Protein AF-A0A376ZP61-F1 (afdb_monomer)

pLDDT: mean 78.35, std 20.62, range [24.84, 98.56]

Foldseek 3Di:
DPDPPDDPPPPPQPPDPVSVVVVCVVVVVVVVVVVVVVLVPDPDLDDDDDDPQCLVVVVLVVDPFAEEEDEDPVVVLVVCCVPVVDDSVVVVVVVVVGDDPCSSVVSHPHYQYPHDDPVVRVVVVVVVVVVSSVVSVCCVVVVVDVPPLWDKDKDFQDPLLVLLVLLLVLLVQLPPLPPDQDPVNVLSNLVSLLVNVVSLVPDDNLVVLLVLLVVLLVVLVVCPPPPPDDPVVSVVLNVLSVVLNVLSVPADRQCPVLCPDPLSVQQSVQNVPVVCNDCVNCVVVVVVSVDPSVVSVVVSCVSSVSCVSVNSSSVSSVVSLVVVWWFDWAWDWPQKDKDFLDPFRMKMKIFGVVVQWDWDWDHDDRMIMTGTDHPDPPDCPDPDRDTHTTTIGITGPDPPDPPPDDDDDDDDDDDD

Solvent-accessible surface area (backbone atoms only — not comparable to full-atom values): 24804 Å² total; per-residue (Å²): 136,84,85,88,76,86,62,89,72,67,75,66,54,75,74,42,71,66,59,41,50,52,53,47,66,62,45,50,61,55,52,50,52,50,51,52,52,54,62,71,68,56,86,58,84,70,81,90,84,89,62,98,59,34,72,83,68,56,48,59,81,78,47,97,72,37,78,38,80,43,60,52,70,70,58,49,51,54,53,49,33,71,73,69,77,50,58,70,72,58,54,52,56,57,54,69,76,46,76,50,70,67,62,54,57,74,64,36,75,41,76,45,76,62,74,69,61,78,78,67,44,56,60,55,52,52,52,50,50,52,48,53,51,47,50,39,48,45,20,67,74,68,73,49,52,85,71,58,56,50,45,81,46,79,44,55,60,41,70,68,44,44,52,49,56,50,50,52,51,38,58,55,57,59,60,72,60,62,77,70,69,50,72,67,39,45,51,54,38,51,49,36,52,43,55,48,49,58,54,58,73,74,48,70,62,67,65,57,50,47,55,47,45,54,50,51,42,56,58,56,56,71,51,60,90,44,89,95,55,68,56,69,62,51,52,52,50,43,50,51,45,50,50,35,44,52,46,44,67,73,46,73,68,83,60,45,71,58,64,70,32,66,66,54,44,59,52,51,75,24,69,82,41,89,79,42,74,37,58,87,72,32,52,70,59,47,53,57,61,69,47,62,63,69,60,52,50,54,49,50,51,52,58,57,57,70,44,44,47,58,47,56,41,49,53,54,51,51,50,46,68,69,59,77,47,70,73,40,84,41,69,26,55,69,43,36,43,72,54,70,33,56,85,33,49,54,40,42,37,40,38,46,50,89,69,46,56,45,79,50,73,50,72,59,83,45,33,38,38,37,38,55,40,62,73,61,76,85,62,72,74,61,99,61,100,58,80,45,71,47,67,29,33,41,28,49,50,75,76,75,84,74,85,80,74,81,83,78,84,75,82,89,77,92,85,135

Mean predicted aligned error: 17.48 Å

Nearest PDB structures (foldseek):
  5koa-assembly1_B  TM=9.819E-01  e=1.915E-36  Escherichia coli S88
  5dko-assembly1_A-2  TM=9.815E-01  e=7.880E-36  Escherichia coli K-12
  5gnp-assembly1_A-2  TM=9.725E-01  e=1.737E-33  Salmonella enterica subsp. enterica serovar Typhimurium str. LT2
  2oez-assembly1_A  TM=9.520E-01  e=3.011E-22  Vibrio parahaemolyticus RIMD 2210633
  2oez-assembly1_B  TM=9.433E-01  e=2.086E-22  Vibrio parahaemolyticus RIMD 2210633

Structure (mmCIF, N/CA/C/O backbone):
data_AF-A0A376ZP61-F1
#
_entry.id   AF-A0A376ZP61-F1
#
loop_
_atom_site.group_PDB
_atom_site.id
_atom_site.type_symbol
_atom_site.label_atom_id
_atom_site.label_alt_id
_atom_site.label_comp_id
_atom_site.label_asym_id
_atom_site.label_entity_id
_atom_site.label_seq_id
_atom_site.pdbx_PDB_ins_code
_atom_site.Cartn_x
_atom_site.Cartn_y
_atom_site.Cartn_z
_atom_site.occupancy
_atom_site.B_iso_or_equiv
_atom_site.auth_seq_id
_atom_site.auth_comp_id
_atom_site.auth_asym_id
_atom_site.auth_atom_id
_atom_site.pdbx_PDB_model_num
ATOM 1 N N . MET A 1 1 ? -0.024 -25.989 10.490 1.00 32.38 1 MET A N 1
ATOM 2 C CA . MET A 1 1 ? 0.719 -26.594 11.615 1.00 32.38 1 MET A CA 1
ATOM 3 C C . MET A 1 1 ? 0.172 -27.991 11.860 1.00 32.38 1 MET A C 1
ATOM 5 O O . MET A 1 1 ? -0.709 -28.168 12.690 1.00 32.38 1 MET A O 1
ATOM 9 N N . GLU A 1 2 ? 0.655 -28.968 11.098 1.00 26.45 2 GLU A N 1
ATOM 10 C CA . GLU A 1 2 ? 0.659 -30.366 11.537 1.00 26.45 2 GLU A CA 1
ATOM 11 C C . GLU A 1 2 ? 1.957 -30.586 12.325 1.00 26.45 2 GLU A C 1
ATOM 13 O O . GLU A 1 2 ? 2.965 -29.950 12.025 1.00 26.45 2 GLU A O 1
ATOM 18 N N . HIS A 1 3 ? 1.903 -31.444 13.344 1.00 26.36 3 HIS A N 1
ATOM 19 C CA . HIS A 1 3 ? 2.945 -31.711 14.348 1.00 26.36 3 HIS A CA 1
ATOM 20 C C . HIS A 1 3 ? 3.070 -30.700 15.493 1.00 26.36 3 HIS A C 1
ATOM 22 O O . HIS A 1 3 ? 4.082 -30.036 15.680 1.00 26.36 3 HIS A O 1
ATOM 28 N N . CYS A 1 4 ? 2.061 -30.700 16.362 1.00 25.33 4 CYS A N 1
ATOM 29 C CA . CYS A 1 4 ? 2.305 -30.532 17.795 1.00 25.33 4 CYS A CA 1
ATOM 30 C C . CYS A 1 4 ? 1.644 -31.704 18.535 1.00 25.33 4 CYS A C 1
ATOM 32 O O . CYS A 1 4 ? 0.684 -31.558 19.284 1.00 25.33 4 CYS A O 1
ATOM 34 N N . SER A 1 5 ? 2.102 -32.913 18.214 1.00 30.00 5 SER A N 1
ATOM 35 C CA . SER A 1 5 ? 1.766 -34.137 18.933 1.00 30.00 5 SER A CA 1
ATOM 36 C C . SER A 1 5 ? 2.734 -34.292 20.107 1.00 30.00 5 SER A C 1
ATOM 38 O O . SER A 1 5 ? 3.919 -34.528 19.899 1.00 30.00 5 SER A O 1
ATOM 40 N N . ALA A 1 6 ? 2.193 -34.108 21.315 1.00 35.66 6 ALA A N 1
ATOM 41 C CA . ALA A 1 6 ? 2.658 -34.643 22.598 1.00 35.66 6 ALA A CA 1
ATOM 42 C C . ALA A 1 6 ? 4.181 -34.608 22.861 1.00 35.66 6 ALA A C 1
ATOM 44 O O . ALA A 1 6 ? 4.877 -35.610 22.719 1.00 35.66 6 ALA A O 1
ATOM 45 N N . GLY A 1 7 ? 4.688 -33.460 23.322 1.00 26.36 7 GLY A N 1
ATOM 46 C CA . GLY A 1 7 ? 6.006 -33.349 23.960 1.00 26.36 7 GLY A CA 1
ATOM 47 C C . GLY A 1 7 ? 5.902 -33.150 25.486 1.00 26.36 7 GLY A C 1
ATOM 48 O O . GLY A 1 7 ? 4.873 -32.655 25.956 1.00 26.36 7 GLY A O 1
ATOM 49 N N . PRO A 1 8 ? 6.956 -33.457 26.275 1.00 27.78 8 PRO A N 1
ATOM 50 C CA . PRO A 1 8 ? 6.929 -33.508 27.751 1.00 27.78 8 PRO A CA 1
ATOM 51 C C . PRO A 1 8 ? 6.596 -32.191 28.478 1.00 27.78 8 PRO A C 1
ATOM 53 O O . PRO A 1 8 ? 6.446 -32.187 29.696 1.00 27.78 8 PRO A O 1
ATOM 56 N N . CYS A 1 9 ? 6.459 -31.067 27.767 1.00 30.25 9 CYS A N 1
ATOM 57 C CA . CYS A 1 9 ? 6.085 -29.774 28.351 1.00 30.25 9 CYS A CA 1
ATOM 58 C C . CYS A 1 9 ? 4.607 -29.682 28.783 1.00 30.25 9 CYS A C 1
ATOM 60 O O . CYS A 1 9 ? 4.229 -28.715 29.441 1.00 30.25 9 CYS A O 1
ATOM 62 N N . ALA A 1 10 ? 3.765 -30.661 28.433 1.00 33.00 10 ALA A N 1
ATOM 63 C CA . ALA A 1 10 ? 2.323 -30.613 28.683 1.00 33.00 10 ALA A CA 1
ATOM 64 C C . ALA A 1 10 ? 1.884 -30.990 30.116 1.00 33.00 10 ALA A C 1
ATOM 66 O O . ALA A 1 10 ? 0.708 -30.856 30.430 1.00 33.00 10 ALA A O 1
ATOM 67 N N . SER A 1 11 ? 2.769 -31.446 31.007 1.00 33.88 11 SER A N 1
ATOM 68 C CA . SER A 1 11 ? 2.351 -31.916 32.343 1.00 33.88 11 SER A CA 1
ATOM 69 C C . SER A 1 11 ? 2.367 -30.842 33.440 1.00 33.88 11 SER A C 1
ATOM 71 O O . SER A 1 11 ? 1.649 -30.985 34.424 1.00 33.88 11 SER A O 1
ATOM 73 N N . GLY A 1 12 ? 3.130 -29.751 33.280 1.00 38.47 12 GLY A N 1
ATOM 74 C CA . GLY A 1 12 ? 3.232 -28.685 34.294 1.00 38.47 12 GLY A CA 1
ATOM 75 C C . GLY A 1 12 ? 2.302 -27.488 34.066 1.00 38.47 12 GLY A C 1
ATOM 76 O O . GLY A 1 12 ? 1.696 -26.982 35.003 1.00 38.47 12 GLY A O 1
ATOM 77 N N . ILE A 1 13 ? 2.133 -27.067 32.808 1.00 40.59 13 ILE A N 1
ATOM 78 C CA . ILE A 1 13 ? 1.477 -25.790 32.453 1.00 40.59 13 ILE A CA 1
ATOM 79 C C . ILE A 1 13 ? -0.063 -25.867 32.545 1.00 40.59 13 ILE A C 1
ATOM 81 O O . ILE A 1 13 ? -0.747 -24.850 32.617 1.00 40.59 13 ILE A O 1
ATOM 85 N N . PHE A 1 14 ? -0.641 -27.071 32.586 1.00 47.62 14 PHE A N 1
ATOM 86 C CA . PHE A 1 14 ? -2.096 -27.263 32.644 1.00 47.62 14 PHE A CA 1
ATOM 87 C C . PHE A 1 14 ? -2.652 -27.463 34.063 1.00 47.62 14 PHE A C 1
ATOM 89 O O . PHE A 1 14 ? -3.869 -27.560 34.212 1.00 47.62 14 PHE A O 1
ATOM 96 N N . ALA A 1 15 ? -1.796 -27.502 35.091 1.00 50.28 15 ALA A N 1
ATOM 97 C CA . ALA A 1 15 ? -2.215 -27.683 36.483 1.00 50.28 15 ALA A CA 1
ATOM 98 C C . ALA A 1 15 ? -2.650 -26.371 37.163 1.00 50.28 15 ALA A C 1
ATOM 100 O O . ALA A 1 15 ? -3.473 -26.405 38.077 1.00 50.28 15 ALA A O 1
ATOM 101 N N . ASN A 1 16 ? -2.136 -25.221 36.708 1.00 57.62 16 ASN A N 1
ATOM 102 C CA . ASN A 1 16 ? -2.464 -23.903 37.249 1.00 57.62 16 ASN A CA 1
ATOM 103 C C . ASN A 1 16 ? -3.370 -23.113 36.274 1.00 57.62 16 ASN A C 1
ATOM 105 O O . ASN A 1 16 ? -2.915 -22.717 35.194 1.00 57.62 16 ASN A O 1
ATOM 109 N N . PRO A 1 17 ? -4.646 -22.850 36.626 1.00 61.34 17 PRO A N 1
ATOM 110 C CA . PRO A 1 17 ? -5.568 -22.081 35.789 1.00 61.34 17 PRO A CA 1
ATOM 111 C C . PRO A 1 17 ? -5.063 -20.675 35.434 1.00 61.34 17 PRO A C 1
ATOM 113 O O . PRO A 1 17 ? -5.354 -20.188 34.341 1.00 61.34 17 PRO A O 1
ATOM 116 N N . GLU A 1 18 ? -4.294 -20.026 36.315 1.00 64.81 18 GLU A N 1
ATOM 117 C CA . GLU A 1 18 ? -3.789 -18.666 36.083 1.00 64.81 18 GLU A CA 1
ATOM 118 C C . GLU A 1 18 ? -2.675 -18.628 35.028 1.00 64.81 18 GLU A C 1
ATOM 120 O O . GLU A 1 18 ? -2.718 -17.797 34.120 1.00 64.81 18 GLU A O 1
ATOM 125 N N . GLU A 1 19 ? -1.729 -19.569 35.073 1.00 58.56 19 GLU A N 1
ATOM 126 C CA . GLU A 1 19 ? -0.642 -19.680 34.086 1.00 58.56 19 GLU A CA 1
ATOM 127 C C . GLU A 1 19 ? -1.170 -20.057 32.698 1.00 58.56 19 GLU A C 1
ATOM 129 O O . GLU A 1 19 ? -0.741 -19.495 31.687 1.00 58.56 19 GLU A O 1
ATOM 134 N N . LYS A 1 20 ? -2.166 -20.950 32.643 1.00 56.50 20 LYS A N 1
ATOM 135 C CA . LYS A 1 20 ? -2.863 -21.308 31.402 1.00 56.50 20 LYS A CA 1
ATOM 136 C C . LYS A 1 20 ? -3.596 -20.106 30.801 1.00 56.50 20 LYS A C 1
ATOM 138 O O . LYS A 1 20 ? -3.524 -19.887 29.592 1.00 56.50 20 LYS A O 1
ATOM 143 N N . ASN A 1 21 ? -4.280 -19.313 31.628 1.00 63.47 21 ASN A N 1
ATOM 144 C CA . ASN A 1 21 ? -4.968 -18.101 31.179 1.00 63.47 21 ASN A CA 1
ATOM 145 C C . ASN A 1 21 ? -3.984 -17.040 30.677 1.00 63.47 21 ASN A C 1
ATOM 147 O O . ASN A 1 21 ? -4.231 -16.428 29.639 1.00 63.47 21 ASN A O 1
ATOM 151 N N . TRP A 1 22 ? -2.857 -16.860 31.366 1.00 71.00 22 TRP A N 1
ATOM 152 C CA . TRP A 1 22 ? -1.797 -15.943 30.953 1.00 71.00 22 TRP A CA 1
ATOM 153 C C . TRP A 1 22 ? -1.162 -16.354 29.615 1.00 71.00 22 TRP A C 1
ATOM 155 O O . TRP A 1 22 ? -1.063 -15.535 28.700 1.00 71.00 22 TRP A O 1
ATOM 165 N N . LEU A 1 23 ? -0.815 -17.635 29.452 1.00 59.50 23 LEU A N 1
ATOM 166 C CA . LEU A 1 23 ? -0.250 -18.157 28.206 1.00 59.50 23 LEU A CA 1
ATOM 167 C C . LEU A 1 23 ? -1.238 -18.029 27.035 1.00 59.50 23 LEU A C 1
ATOM 169 O O . LEU A 1 23 ? -0.863 -17.595 25.945 1.00 59.50 23 LEU A O 1
ATOM 173 N N . ASN A 1 24 ? -2.513 -18.351 27.263 1.00 66.12 24 ASN A N 1
ATOM 174 C CA . ASN A 1 24 ? -3.564 -18.178 26.262 1.00 66.12 24 ASN A CA 1
ATOM 175 C C . ASN A 1 24 ? -3.751 -16.697 25.888 1.00 66.12 24 ASN A C 1
ATOM 177 O O . ASN A 1 24 ? -3.899 -16.383 24.706 1.00 66.12 24 ASN A O 1
ATOM 181 N N . ALA A 1 25 ? -3.690 -15.778 26.859 1.00 68.25 25 ALA A N 1
ATOM 182 C CA . ALA A 1 25 ? -3.785 -14.339 26.610 1.00 68.25 25 ALA A CA 1
ATOM 183 C C . ALA A 1 25 ? -2.627 -13.808 25.746 1.00 68.25 25 ALA A C 1
ATOM 185 O O . ALA A 1 25 ? -2.846 -12.922 24.920 1.00 68.25 25 ALA A O 1
ATOM 186 N N . LEU A 1 26 ? -1.426 -14.378 25.884 1.00 69.94 26 LEU A N 1
ATOM 187 C CA . LEU A 1 26 ? -0.266 -14.042 25.055 1.00 69.94 26 LEU A CA 1
ATOM 188 C C . LEU A 1 26 ? -0.372 -14.627 23.635 1.00 69.94 26 LEU A C 1
ATOM 190 O O . LEU A 1 26 ? -0.095 -13.941 22.651 1.00 69.94 26 LEU A O 1
ATOM 194 N N . LEU A 1 27 ? -0.780 -15.895 23.513 1.00 65.75 27 LEU A N 1
ATOM 195 C CA . LEU A 1 27 ? -0.761 -16.621 22.240 1.00 65.75 27 LEU A CA 1
ATOM 196 C C . LEU A 1 27 ? -1.953 -16.302 21.333 1.00 65.75 27 LEU A C 1
ATOM 198 O O . LEU A 1 27 ? -1.777 -16.206 20.118 1.00 65.75 27 LEU A O 1
ATOM 202 N N . HIS A 1 28 ? -3.162 -16.119 21.873 1.00 72.69 28 HIS A N 1
ATOM 203 C CA . HIS A 1 28 ? -4.358 -15.923 21.046 1.00 72.69 28 HIS A CA 1
ATOM 204 C C . HIS A 1 28 ? -4.268 -14.720 20.091 1.00 72.69 28 HIS A C 1
ATOM 206 O O . HIS A 1 28 ? -4.618 -14.897 18.922 1.00 72.69 28 HIS A O 1
ATOM 212 N N . PRO A 1 29 ? -3.785 -13.530 20.500 1.00 72.38 29 PRO A N 1
ATOM 213 C CA . PRO A 1 29 ? -3.630 -12.402 19.582 1.00 72.38 29 PRO A CA 1
ATOM 214 C C . PRO A 1 29 ? -2.623 -12.680 18.459 1.00 72.38 29 PRO A C 1
ATOM 216 O O . PRO A 1 29 ? -2.883 -12.330 17.310 1.00 72.38 29 PRO A O 1
ATOM 219 N N . LEU A 1 30 ? -1.503 -13.341 18.772 1.00 69.38 30 LEU A N 1
ATOM 220 C CA . LEU A 1 30 ? -0.467 -13.685 17.791 1.00 69.38 30 LEU A CA 1
ATOM 221 C C . LEU A 1 30 ? -0.979 -14.717 16.781 1.00 69.38 30 LEU A C 1
ATOM 223 O O . LEU A 1 30 ? -0.832 -14.528 15.576 1.00 69.38 30 LEU A O 1
ATOM 227 N N . ILE A 1 31 ? -1.662 -15.760 17.262 1.00 74.00 31 ILE A N 1
ATOM 228 C CA . ILE A 1 31 ? -2.280 -16.786 16.414 1.00 74.00 31 ILE A CA 1
ATOM 229 C C . ILE A 1 31 ? -3.357 -16.164 15.522 1.00 74.00 31 ILE A C 1
ATOM 231 O O . ILE A 1 31 ? -3.440 -16.500 14.344 1.00 74.00 31 ILE A O 1
ATOM 235 N N . GLN A 1 32 ? -4.173 -15.245 16.047 1.00 77.62 32 GLN A N 1
ATOM 236 C CA . GLN A 1 32 ? -5.191 -14.551 15.254 1.00 77.62 32 GLN A CA 1
ATOM 237 C C . GLN A 1 32 ? -4.574 -13.669 14.167 1.00 77.62 32 GLN A C 1
ATOM 239 O O . GLN A 1 32 ? -5.055 -13.688 13.035 1.00 77.62 32 GLN A O 1
ATOM 244 N N . GLN A 1 33 ? -3.517 -12.922 14.495 1.00 76.00 33 GLN A N 1
ATOM 245 C CA . GLN A 1 33 ? -2.816 -12.071 13.536 1.00 76.00 33 GLN A CA 1
ATOM 246 C C . GLN A 1 33 ? -2.205 -12.906 12.403 1.00 76.00 33 GLN A C 1
ATOM 248 O O . GLN A 1 33 ? -2.418 -12.593 11.233 1.00 76.00 33 GLN A O 1
ATOM 253 N N . GLU A 1 34 ? -1.525 -14.000 12.743 1.00 81.69 34 GLU A N 1
ATOM 254 C CA . GLU A 1 34 ? -0.916 -14.903 11.764 1.00 81.69 34 GLU A CA 1
ATOM 255 C C . GLU A 1 34 ? -1.968 -15.626 10.913 1.00 81.69 34 GLU A C 1
ATOM 257 O O . GLU A 1 34 ? -1.851 -15.694 9.693 1.00 81.69 34 GLU A O 1
ATOM 262 N N . THR A 1 35 ? -3.059 -16.089 11.531 1.00 81.12 35 THR A N 1
ATOM 263 C CA . THR A 1 35 ? -4.190 -16.701 10.814 1.00 81.12 35 THR A CA 1
ATOM 264 C C . THR A 1 35 ? -4.773 -15.727 9.791 1.00 81.12 35 THR A C 1
ATOM 266 O O . THR A 1 35 ? -5.010 -16.096 8.643 1.00 81.12 35 THR A O 1
ATOM 269 N N . GLN A 1 36 ? -4.993 -14.470 10.185 1.00 81.31 36 GLN A N 1
ATOM 270 C CA . GLN A 1 36 ? -5.559 -13.460 9.296 1.00 81.31 36 GLN A CA 1
ATOM 271 C C . GLN A 1 36 ? -4.612 -13.121 8.140 1.00 81.31 36 GLN A C 1
ATOM 273 O O . GLN A 1 36 ? -5.073 -12.946 7.012 1.00 81.31 36 GLN A O 1
ATOM 278 N N . HIS A 1 37 ? -3.312 -13.050 8.421 1.00 83.31 37 HIS A N 1
ATOM 279 C CA . HIS A 1 37 ? -2.273 -12.841 7.421 1.00 83.31 37 HIS A CA 1
ATOM 280 C C . HIS A 1 37 ? -2.243 -13.987 6.396 1.00 83.31 37 HIS A C 1
ATOM 282 O O . HIS A 1 37 ? -2.325 -13.732 5.196 1.00 83.31 37 HIS A O 1
ATOM 288 N N . GLN A 1 38 ? -2.251 -15.247 6.847 1.00 82.75 38 GLN A N 1
ATOM 289 C CA . GLN A 1 38 ? -2.276 -16.416 5.956 1.00 82.75 38 GLN A CA 1
ATOM 290 C C . GLN A 1 38 ? -3.555 -16.493 5.112 1.00 82.75 38 GLN A C 1
ATOM 292 O O . GLN A 1 38 ? -3.484 -16.800 3.925 1.00 82.75 38 GLN A O 1
ATOM 297 N N . ILE A 1 39 ? -4.719 -16.164 5.686 1.00 82.38 39 ILE A N 1
ATOM 298 C CA . ILE A 1 39 ? -5.983 -16.103 4.932 1.00 82.38 39 ILE A CA 1
ATOM 299 C C . ILE A 1 39 ? -5.913 -15.034 3.832 1.00 82.38 39 ILE A C 1
ATOM 301 O O . ILE A 1 39 ? -6.393 -15.271 2.728 1.00 82.38 39 ILE A O 1
ATOM 305 N N . GLN A 1 40 ? -5.317 -13.869 4.107 1.00 80.50 40 GLN A N 1
ATOM 306 C CA . GLN A 1 40 ? -5.197 -12.782 3.126 1.00 80.50 40 GLN A CA 1
ATOM 307 C C . GLN A 1 40 ? -4.222 -13.097 1.987 1.00 80.50 40 GLN A C 1
ATOM 309 O O . GLN A 1 40 ? -4.396 -12.584 0.886 1.00 80.50 40 GLN A O 1
ATOM 314 N N . GLN A 1 41 ? -3.206 -13.921 2.242 1.00 83.88 41 GLN A N 1
ATOM 315 C CA . GLN A 1 41 ? -2.212 -14.313 1.240 1.00 83.88 41 GLN A CA 1
ATOM 316 C C . GLN A 1 41 ? -2.641 -15.502 0.373 1.00 83.88 41 GLN A C 1
ATOM 318 O O . GLN A 1 41 ? -1.972 -15.814 -0.613 1.00 83.88 41 GLN A O 1
ATOM 323 N N . ALA A 1 42 ? -3.729 -16.188 0.723 1.00 83.56 42 ALA A N 1
ATOM 324 C CA . ALA A 1 42 ? -4.169 -17.364 -0.007 1.00 83.56 42 ALA A CA 1
ATOM 325 C C . ALA A 1 42 ? -4.682 -17.000 -1.411 1.00 83.56 42 ALA A C 1
ATOM 327 O O . ALA A 1 42 ? -5.600 -16.200 -1.573 1.00 83.56 42 ALA A O 1
ATOM 328 N N . THR A 1 43 ? -4.114 -17.643 -2.431 1.00 81.94 43 THR A N 1
ATOM 329 C CA . THR A 1 43 ? -4.528 -17.518 -3.840 1.00 81.94 43 THR A CA 1
ATOM 330 C C . THR A 1 43 ? -5.457 -18.649 -4.290 1.00 81.94 43 THR A C 1
ATOM 332 O O . THR A 1 43 ? -5.910 -18.672 -5.435 1.00 81.94 43 THR A O 1
ATOM 335 N N . SER A 1 44 ? -5.741 -19.609 -3.405 1.00 85.19 44 SER A N 1
ATOM 336 C CA . SER A 1 44 ? -6.635 -20.731 -3.673 1.00 85.19 44 SER A CA 1
ATOM 337 C C . SER A 1 44 ? -8.108 -20.293 -3.695 1.00 85.19 44 SER A C 1
ATOM 339 O O . SER A 1 44 ? -8.476 -19.326 -3.030 1.00 85.19 44 SER A O 1
ATOM 341 N N . PRO A 1 45 ? -8.996 -21.030 -4.393 1.00 81.69 45 PRO A N 1
ATOM 342 C CA . PRO A 1 45 ? -10.422 -20.690 -4.459 1.00 81.69 45 PRO A CA 1
ATOM 343 C C . PRO A 1 45 ? -11.123 -20.660 -3.096 1.00 81.69 45 PRO A C 1
ATOM 345 O O . PRO A 1 45 ? -12.122 -19.967 -2.932 1.00 81.69 45 PRO A O 1
ATOM 348 N N . TYR A 1 46 ? -10.623 -21.425 -2.124 1.00 87.06 46 TYR A N 1
ATOM 349 C CA . TYR A 1 46 ? -11.057 -21.390 -0.731 1.00 87.06 46 TYR A CA 1
ATOM 350 C C . TYR A 1 46 ? -9.887 -21.737 0.199 1.00 87.06 46 TYR A C 1
ATOM 352 O O . TYR A 1 46 ? -8.886 -22.315 -0.235 1.00 87.06 46 TYR A O 1
ATOM 360 N N . VAL A 1 47 ? -10.026 -21.401 1.483 1.00 88.81 47 VAL A N 1
ATOM 361 C CA . VAL A 1 47 ? -9.051 -21.703 2.541 1.00 88.81 47 VAL A CA 1
ATOM 362 C C . VAL A 1 47 ? -9.679 -22.662 3.543 1.00 88.81 47 VAL A C 1
ATOM 364 O O . VAL A 1 47 ? -10.794 -22.433 4.007 1.00 88.81 47 VAL A O 1
ATOM 367 N N . LEU A 1 48 ? -8.958 -23.729 3.895 1.00 89.62 48 LEU A N 1
ATOM 368 C CA . LEU A 1 48 ? -9.365 -24.634 4.966 1.00 89.62 48 LEU A CA 1
ATOM 369 C C . LEU A 1 48 ? -8.779 -24.147 6.295 1.00 89.62 48 LEU A C 1
ATOM 371 O O . LEU A 1 48 ? -7.580 -24.268 6.539 1.00 89.62 48 LEU A O 1
ATOM 375 N N . TRP A 1 49 ? -9.630 -23.599 7.160 1.00 88.25 49 TRP A N 1
ATOM 376 C CA . TRP A 1 49 ? -9.223 -23.107 8.474 1.00 88.25 49 TRP A CA 1
ATOM 377 C C . TRP A 1 49 ? -9.508 -24.148 9.564 1.00 88.25 49 TRP A C 1
ATOM 379 O O . TRP A 1 49 ? -10.645 -24.320 9.997 1.00 88.25 49 TRP A O 1
ATOM 389 N N . VAL A 1 50 ? -8.465 -24.859 10.001 1.00 87.12 50 VAL A N 1
ATOM 390 C CA . VAL A 1 50 ? -8.570 -25.938 10.998 1.00 87.12 50 VAL A CA 1
ATOM 391 C C . VAL A 1 50 ? -8.350 -25.379 12.406 1.00 87.12 50 VAL A C 1
ATOM 393 O O . VAL A 1 50 ? -7.255 -24.918 12.7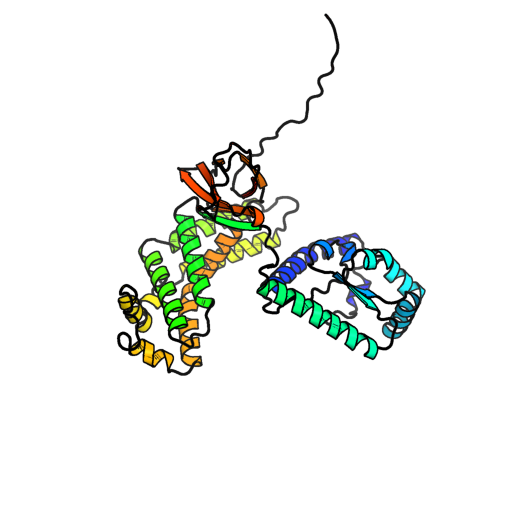28 1.00 87.12 50 VAL A O 1
ATOM 396 N N . VAL A 1 51 ? -9.384 -25.425 13.254 1.00 80.31 51 VAL A N 1
ATOM 397 C CA . VAL A 1 51 ? -9.370 -24.833 14.604 1.00 80.31 51 VAL A CA 1
ATOM 398 C C . VAL A 1 51 ? -9.801 -25.862 15.659 1.00 80.31 51 VAL A C 1
ATOM 400 O O . VAL A 1 51 ? -10.955 -26.286 15.636 1.00 80.31 51 VAL A O 1
ATOM 403 N N . PRO A 1 52 ? -8.932 -26.228 16.624 1.00 70.88 52 PRO A N 1
ATOM 404 C CA . PRO A 1 52 ? -9.251 -27.232 17.647 1.00 70.88 52 PRO A CA 1
ATOM 405 C C . PRO A 1 52 ? -10.387 -26.864 18.618 1.00 70.88 52 PRO A C 1
ATOM 407 O O . PRO A 1 52 ? -11.059 -27.754 19.118 1.00 70.88 52 PRO A O 1
ATOM 410 N N . LEU A 1 53 ? -10.600 -25.570 18.889 1.00 76.75 53 LEU A N 1
ATOM 411 C CA . LEU A 1 53 ? -11.601 -25.051 19.839 1.00 76.75 53 LEU A CA 1
ATOM 412 C C . LEU A 1 53 ? -12.552 -24.062 19.150 1.00 76.75 53 LEU A C 1
ATOM 414 O O . LEU A 1 53 ? -12.680 -22.897 19.547 1.00 76.75 53 LEU A O 1
ATOM 418 N N . LEU A 1 54 ? -13.117 -24.485 18.017 1.00 82.38 54 LEU A N 1
ATOM 419 C CA . LEU A 1 54 ? -13.933 -23.630 17.154 1.00 82.38 54 LEU A CA 1
ATOM 420 C C . LEU A 1 54 ? -15.227 -23.170 17.850 1.00 82.38 54 LEU A C 1
ATOM 422 O O . LEU A 1 54 ? -15.618 -22.007 17.713 1.00 82.38 54 LEU A O 1
ATOM 426 N N . VAL A 1 55 ? -15.891 -24.071 18.581 1.00 82.06 55 VAL A N 1
ATOM 427 C CA . VAL A 1 55 ? -17.211 -23.830 19.191 1.00 82.06 55 VAL A CA 1
ATOM 428 C C . VAL A 1 55 ? -17.070 -23.059 20.495 1.00 82.06 55 VAL A C 1
ATOM 430 O O . VAL A 1 55 ? -17.742 -22.051 20.700 1.00 82.06 55 VAL A O 1
ATOM 433 N N . GLU A 1 56 ? -16.131 -23.487 21.330 1.00 80.88 56 GLU A N 1
ATOM 434 C CA . GLU A 1 56 ? -15.823 -22.946 22.651 1.00 80.88 56 GLU A CA 1
ATOM 435 C C . GLU A 1 56 ? -15.441 -21.466 22.563 1.00 80.88 56 GLU A C 1
ATOM 437 O O . GLU A 1 56 ? -15.908 -20.645 23.347 1.00 80.88 56 GLU A O 1
ATOM 442 N N . ASN A 1 57 ? -14.666 -21.102 21.537 1.00 77.06 57 ASN A N 1
ATOM 443 C CA . ASN A 1 57 ? -14.260 -19.719 21.290 1.00 77.06 57 ASN A CA 1
ATOM 444 C C . ASN A 1 57 ? -15.219 -18.953 20.365 1.00 77.06 57 ASN A C 1
ATOM 446 O O . ASN A 1 57 ? -14.919 -17.831 19.953 1.00 77.06 57 ASN A O 1
ATOM 450 N N . SER A 1 58 ? -16.362 -19.546 19.997 1.00 81.25 58 SER A N 1
ATOM 451 C CA . SER A 1 58 ? -17.342 -18.964 19.068 1.00 81.25 58 SER A CA 1
ATOM 452 C C . SER A 1 58 ? -16.752 -18.501 17.725 1.00 81.25 58 SER A C 1
ATOM 454 O O . SER A 1 58 ? -17.248 -17.560 17.098 1.00 81.25 58 SER A O 1
ATOM 456 N N . LEU A 1 59 ? -15.682 -19.157 17.271 1.00 81.94 59 LEU A N 1
ATOM 457 C CA . LEU A 1 59 ? -14.937 -18.787 16.066 1.00 81.94 59 LEU A CA 1
ATOM 458 C C . LEU A 1 59 ? -15.656 -19.196 14.780 1.00 81.94 59 LEU A C 1
ATOM 460 O O . LEU A 1 59 ? -15.399 -18.598 13.737 1.00 81.94 59 LEU A O 1
ATOM 464 N N . TYR A 1 60 ? -16.613 -20.124 14.863 1.00 81.88 60 TYR A N 1
ATOM 465 C CA . TYR A 1 60 ? -17.481 -20.510 13.746 1.00 81.88 60 TYR A CA 1
ATOM 466 C C . TYR A 1 60 ? -18.176 -19.308 13.083 1.00 81.88 60 TYR A C 1
ATOM 468 O O . TYR A 1 60 ? -18.362 -19.296 11.874 1.00 81.88 60 TYR A O 1
ATOM 476 N N . LYS A 1 61 ? -18.463 -18.235 13.838 1.00 83.31 61 LYS A N 1
ATOM 477 C CA . LYS A 1 61 ? -19.068 -16.992 13.317 1.00 83.31 61 LYS A CA 1
ATOM 478 C C . LYS A 1 61 ? -18.178 -16.225 12.335 1.00 83.31 61 LYS A C 1
ATOM 480 O O . LYS A 1 61 ? -18.660 -15.317 11.665 1.00 83.31 61 LYS A O 1
ATOM 485 N N . LYS A 1 62 ? -16.876 -16.521 12.307 1.00 81.38 62 LYS A N 1
ATOM 486 C CA . LYS A 1 62 ? -15.900 -15.898 11.403 1.00 81.38 62 LYS A CA 1
ATOM 487 C C . LYS A 1 62 ? -15.660 -16.724 10.136 1.00 81.38 62 LYS A C 1
ATOM 489 O O . LYS A 1 62 ? -14.996 -16.231 9.231 1.00 81.38 62 LYS A O 1
ATOM 494 N N . ALA A 1 63 ? -16.164 -17.957 10.075 1.00 84.06 63 ALA A N 1
ATOM 495 C CA . ALA A 1 63 ? -16.043 -18.820 8.910 1.00 84.06 63 ALA A CA 1
ATOM 496 C C . ALA A 1 63 ? -17.233 -18.617 7.961 1.00 84.06 63 ALA A C 1
ATOM 498 O O . ALA A 1 63 ? -18.338 -18.294 8.392 1.00 84.06 63 ALA A O 1
ATOM 499 N N . ASN A 1 64 ? -17.016 -18.815 6.658 1.00 86.31 64 ASN A N 1
ATOM 500 C CA . ASN A 1 64 ? -18.105 -18.792 5.678 1.00 86.31 64 ASN A CA 1
ATOM 501 C C . ASN A 1 64 ? -18.975 -20.051 5.749 1.00 86.31 64 ASN A C 1
ATOM 503 O O . ASN A 1 64 ? -20.166 -19.974 5.460 1.00 86.31 64 ASN A O 1
ATOM 507 N N . ARG A 1 65 ? -18.358 -21.189 6.086 1.00 88.25 65 ARG A N 1
ATOM 508 C CA . ARG A 1 65 ? -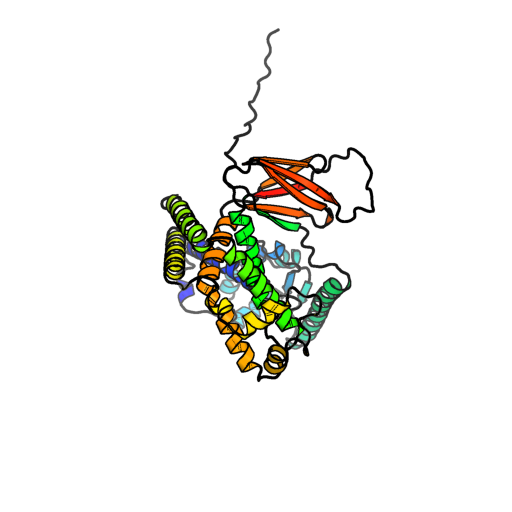19.004 -22.481 6.321 1.00 88.25 65 ARG A CA 1
ATOM 509 C C . ARG A 1 65 ? -18.234 -23.269 7.376 1.00 88.25 65 ARG A C 1
ATOM 511 O O . ARG A 1 65 ? -17.016 -23.116 7.489 1.00 88.25 65 ARG A O 1
ATOM 518 N N . VAL A 1 66 ? -18.930 -24.133 8.100 1.00 90.44 66 VAL A N 1
ATOM 519 C CA . VAL A 1 66 ? -18.378 -25.009 9.133 1.00 90.44 66 VAL A CA 1
ATOM 520 C C . VAL A 1 66 ? -18.551 -26.463 8.710 1.00 90.44 66 VAL A C 1
ATOM 522 O O . VAL A 1 66 ? -19.669 -26.966 8.618 1.00 90.44 66 VAL A O 1
ATOM 525 N N . LEU A 1 67 ? -17.427 -27.145 8.490 1.00 91.00 67 LEU A N 1
ATOM 526 C CA . LEU A 1 67 ? -17.382 -28.582 8.244 1.00 91.00 67 LEU A CA 1
ATOM 527 C C . LEU A 1 67 ? -17.034 -29.313 9.543 1.00 91.00 67 LEU A C 1
ATOM 529 O O . LEU A 1 67 ? -15.967 -29.081 10.115 1.00 91.00 67 LEU A O 1
ATOM 533 N N . VAL A 1 68 ? -17.904 -30.217 9.988 1.00 88.81 68 VAL A N 1
ATOM 534 C CA . VAL A 1 68 ? -17.652 -31.075 11.153 1.00 88.81 68 VAL A CA 1
ATOM 535 C C . VAL A 1 68 ? -17.375 -32.500 10.697 1.00 88.81 68 VAL A C 1
ATOM 537 O O . VAL A 1 68 ? -18.170 -33.105 9.986 1.00 88.81 68 VAL A O 1
ATOM 540 N N . VAL A 1 69 ? -16.250 -33.061 11.135 1.00 88.31 69 VAL A N 1
ATOM 541 C CA . VAL A 1 69 ? -15.989 -34.500 11.018 1.00 88.31 69 VAL A CA 1
ATOM 542 C C . VAL A 1 69 ? -16.519 -35.160 12.286 1.00 88.31 69 VAL A C 1
ATOM 544 O O . VAL A 1 69 ? -15.953 -34.977 13.366 1.00 88.31 69 VAL A O 1
ATOM 547 N N . ASP A 1 70 ? -17.631 -35.876 12.162 1.00 87.44 70 ASP A N 1
ATOM 548 C CA . ASP A 1 70 ? -18.338 -36.492 13.281 1.00 87.44 70 ASP A CA 1
ATOM 549 C C . ASP A 1 70 ? -17.997 -37.977 13.418 1.00 87.44 70 ASP A C 1
ATOM 551 O O . ASP A 1 70 ? -17.743 -38.687 12.446 1.00 87.44 70 ASP A O 1
ATOM 555 N N . VAL A 1 71 ? -17.988 -38.450 14.658 1.00 86.31 71 VAL A N 1
ATOM 556 C CA . VAL A 1 71 ? -17.790 -39.854 15.007 1.00 86.31 71 VAL A CA 1
ATOM 557 C C . VAL A 1 71 ? -18.600 -40.152 16.266 1.00 86.31 71 VAL A C 1
ATOM 559 O O . VAL A 1 71 ? -18.753 -39.302 17.146 1.00 86.31 71 VAL A O 1
ATOM 562 N N . SER A 1 72 ? -19.138 -41.363 16.364 1.00 85.44 72 SER A N 1
ATOM 563 C CA . SER A 1 72 ? -19.868 -41.811 17.547 1.00 85.44 72 SER A CA 1
ATOM 564 C C . SER A 1 72 ? -18.964 -41.776 18.788 1.00 85.44 72 SER A C 1
ATOM 566 O O . SER A 1 72 ? -17.785 -42.135 18.690 1.00 85.44 72 SER A O 1
ATOM 568 N N . PRO A 1 73 ? -19.494 -41.400 19.969 1.00 81.75 73 PRO A N 1
ATOM 569 C CA . PRO A 1 73 ? -18.711 -41.343 21.206 1.00 81.75 73 PRO A CA 1
ATOM 570 C C . PRO A 1 73 ? -17.981 -42.655 21.522 1.00 81.75 73 PRO A C 1
ATOM 572 O O . PRO A 1 73 ? -16.822 -42.641 21.924 1.00 81.75 73 PRO A O 1
ATOM 575 N N . GLU A 1 74 ? -18.624 -43.797 21.264 1.00 84.06 74 GLU A N 1
ATOM 576 C CA . GLU A 1 74 ? -18.034 -45.124 21.470 1.00 84.06 74 GLU A CA 1
ATOM 577 C C . GLU A 1 74 ? -16.821 -45.366 20.562 1.00 84.06 74 GLU A C 1
ATOM 579 O O . GLU A 1 74 ? -15.778 -45.848 21.012 1.00 84.06 74 GLU A O 1
ATOM 584 N N . THR A 1 75 ? -16.921 -44.979 19.288 1.00 84.31 75 THR A N 1
ATOM 585 C CA . THR A 1 75 ? -15.823 -45.119 18.324 1.00 84.31 75 THR A CA 1
ATOM 586 C C . THR A 1 75 ? -14.702 -44.120 18.612 1.00 84.31 75 THR A C 1
ATOM 588 O O . THR A 1 75 ? -13.526 -44.476 18.508 1.00 84.31 75 THR A O 1
ATOM 591 N N . GLN A 1 76 ? -15.039 -42.894 19.026 1.00 81.69 76 GLN A N 1
ATOM 592 C CA . GLN A 1 76 ? -14.072 -41.872 19.430 1.00 81.69 76 GLN A CA 1
ATOM 593 C C . GLN A 1 76 ? -13.244 -42.334 20.631 1.00 81.69 76 GLN A C 1
ATOM 595 O O . GLN A 1 76 ? -12.016 -42.227 20.612 1.00 81.69 76 GLN A O 1
ATOM 600 N N . LEU A 1 77 ? -13.908 -42.902 21.638 1.00 83.50 77 LEU A N 1
ATOM 601 C CA . LEU A 1 77 ? -13.276 -43.414 22.848 1.00 83.50 77 LEU A CA 1
ATOM 602 C C . LEU A 1 77 ? -12.355 -44.592 22.515 1.00 83.50 77 LEU A C 1
ATOM 604 O O . LEU A 1 77 ? -11.174 -44.567 22.857 1.00 83.50 77 LEU A O 1
ATOM 608 N N . LYS A 1 78 ? -12.847 -45.561 21.733 1.00 83.75 78 LYS A N 1
ATOM 609 C CA . LYS A 1 78 ? -12.062 -46.723 21.295 1.00 83.75 78 LYS A CA 1
ATOM 610 C C . LYS A 1 78 ? -10.813 -46.332 20.494 1.00 83.75 78 LYS A C 1
ATOM 612 O O . LYS A 1 78 ? -9.736 -46.855 20.766 1.00 83.75 78 LYS A O 1
ATOM 617 N N . ARG A 1 79 ? -10.935 -45.417 19.524 1.00 83.62 79 ARG A N 1
ATOM 618 C CA . ARG A 1 79 ? -9.806 -44.976 18.680 1.00 83.62 79 ARG A CA 1
ATOM 619 C C . ARG A 1 79 ? -8.787 -44.143 19.464 1.00 83.62 79 ARG A C 1
ATOM 621 O O . ARG A 1 79 ? -7.591 -44.316 19.258 1.00 83.62 79 ARG A O 1
ATOM 628 N N . THR A 1 80 ? -9.240 -43.280 20.376 1.00 80.81 80 THR A N 1
ATOM 629 C CA . THR A 1 80 ? -8.344 -42.465 21.221 1.00 80.81 80 THR A CA 1
ATOM 630 C C . THR A 1 80 ? -7.537 -43.341 22.175 1.00 80.81 80 THR A C 1
ATOM 632 O O . THR A 1 80 ? -6.321 -43.195 22.243 1.00 80.81 80 THR A O 1
ATOM 635 N N . MET A 1 81 ? -8.184 -44.313 22.831 1.00 81.88 81 MET A N 1
ATOM 636 C CA . MET A 1 81 ? -7.495 -45.277 23.699 1.00 81.88 81 MET A CA 1
ATOM 637 C C . MET A 1 81 ? -6.436 -46.085 22.939 1.00 81.88 81 MET A C 1
ATOM 639 O O . MET A 1 81 ? -5.341 -46.284 23.445 1.00 81.88 81 MET A O 1
ATOM 643 N N . GLN A 1 82 ? -6.743 -46.521 21.711 1.00 81.81 82 GLN A N 1
ATOM 644 C CA . GLN A 1 82 ? -5.803 -47.283 20.881 1.00 81.81 82 GLN A CA 1
ATOM 645 C C . GLN A 1 82 ? -4.605 -46.460 20.395 1.00 81.81 82 GLN A C 1
ATOM 647 O O . GLN A 1 82 ? -3.533 -47.024 20.197 1.00 81.81 82 GLN A O 1
ATOM 652 N N . ARG A 1 83 ? -4.788 -45.158 20.148 1.00 79.44 83 ARG A N 1
ATOM 653 C CA . ARG A 1 83 ? -3.729 -44.291 19.617 1.00 79.44 83 ARG A CA 1
ATOM 654 C C . ARG A 1 83 ? -2.783 -43.797 20.706 1.00 79.44 83 ARG A C 1
ATOM 656 O O . ARG A 1 83 ? -1.578 -43.776 20.483 1.00 79.44 83 ARG A O 1
ATOM 663 N N . ASP A 1 84 ? -3.342 -43.378 21.837 1.00 73.75 84 ASP A N 1
ATOM 664 C CA . ASP A 1 84 ? -2.613 -42.611 22.850 1.00 73.75 84 ASP A CA 1
ATOM 665 C C . ASP A 1 84 ? -2.239 -43.456 24.089 1.00 73.75 84 ASP A C 1
ATOM 667 O O . ASP A 1 84 ? -1.596 -42.936 24.994 1.00 73.75 84 ASP A O 1
ATOM 671 N N . ASP A 1 85 ? -2.614 -44.744 24.123 1.00 75.25 85 ASP A N 1
ATOM 672 C CA . ASP A 1 85 ? -2.365 -45.703 25.222 1.00 75.25 85 ASP A CA 1
ATOM 673 C C . ASP A 1 85 ? -2.810 -45.184 26.607 1.00 75.25 85 ASP A C 1
ATOM 675 O O . ASP A 1 85 ? -2.088 -45.220 27.602 1.00 75.25 85 ASP A O 1
ATOM 679 N N . VAL A 1 86 ? -4.031 -44.643 26.660 1.00 77.56 86 VAL A N 1
ATOM 680 C CA . VAL A 1 86 ? -4.620 -43.992 27.845 1.00 77.56 86 VAL A CA 1
ATOM 681 C C . VAL A 1 86 ? -5.861 -44.724 28.354 1.00 77.56 86 VAL A C 1
ATOM 683 O O . VAL A 1 86 ? -6.596 -45.357 27.589 1.00 77.56 86 VAL A O 1
ATOM 686 N N . THR A 1 87 ? -6.129 -44.616 29.661 1.00 80.38 87 THR A N 1
ATOM 687 C CA . THR A 1 87 ? -7.307 -45.237 30.283 1.00 80.38 87 THR A CA 1
ATOM 688 C C . THR A 1 87 ? -8.604 -44.562 29.841 1.00 80.38 87 THR A C 1
ATOM 690 O O . THR A 1 87 ? -8.641 -43.385 29.471 1.00 80.38 87 THR A O 1
ATOM 693 N N . ARG A 1 88 ? -9.705 -45.316 29.919 1.00 78.94 88 ARG A N 1
ATOM 694 C CA . ARG A 1 88 ? -11.044 -44.830 29.577 1.00 78.94 88 ARG A CA 1
ATOM 695 C C . ARG A 1 88 ? -11.437 -43.589 30.381 1.00 78.94 88 ARG A C 1
ATOM 697 O O . ARG A 1 88 ? -11.933 -42.637 29.785 1.00 78.94 88 ARG A O 1
ATOM 704 N N . GLU A 1 89 ? -11.179 -43.575 31.693 1.00 78.25 89 GLU A N 1
ATOM 705 C CA . GLU A 1 89 ? -11.547 -42.427 32.533 1.00 78.25 89 GLU A CA 1
ATOM 706 C C . GLU A 1 89 ? -10.806 -41.151 32.107 1.00 78.25 89 GLU A C 1
ATOM 708 O O . GLU A 1 89 ? -11.372 -40.060 32.142 1.00 78.25 89 GLU A O 1
ATOM 713 N N . HIS A 1 90 ? -9.555 -41.276 31.657 1.00 73.31 90 HIS A N 1
ATOM 714 C CA . HIS A 1 90 ? -8.765 -40.133 31.208 1.00 73.31 90 HIS A CA 1
ATOM 715 C C . HIS A 1 90 ? -9.289 -39.549 29.886 1.00 73.31 90 HIS A C 1
ATOM 717 O O . HIS A 1 90 ? -9.399 -38.331 29.741 1.00 73.31 90 HIS A O 1
ATOM 723 N N . VAL A 1 91 ? -9.687 -40.404 28.937 1.00 75.25 91 VAL A N 1
ATOM 724 C CA . VAL A 1 91 ? -10.311 -39.963 27.677 1.00 75.25 91 VAL A CA 1
ATOM 725 C C . VAL A 1 91 ? -11.648 -39.266 27.940 1.00 75.25 91 VAL A C 1
ATOM 727 O O . VAL A 1 91 ? -11.923 -38.226 27.343 1.00 75.25 91 VAL A O 1
ATOM 730 N N . GLU A 1 92 ? -12.459 -39.785 28.864 1.00 78.94 92 GLU A N 1
ATOM 731 C CA . GLU A 1 92 ? -13.734 -39.170 29.254 1.00 78.94 92 GLU A CA 1
ATOM 732 C C . GLU A 1 92 ? -13.533 -37.781 29.889 1.00 78.94 92 GLU A C 1
ATOM 734 O O . GLU A 1 92 ? -14.272 -36.851 29.563 1.00 78.94 92 GLU A O 1
ATOM 739 N N . GLN A 1 93 ? -12.489 -37.591 30.705 1.00 75.06 93 GLN A N 1
ATOM 740 C CA . GLN A 1 93 ? -12.126 -36.277 31.260 1.00 75.06 93 GLN A CA 1
ATOM 741 C C . GLN A 1 93 ? -11.712 -35.266 30.181 1.00 75.06 93 GLN A C 1
ATOM 743 O O . GLN A 1 93 ? -12.099 -34.099 30.249 1.00 75.06 93 GLN A O 1
ATOM 748 N N . ILE A 1 94 ? -10.954 -35.700 29.169 1.00 72.38 94 ILE A N 1
ATOM 749 C CA . ILE A 1 94 ? -10.547 -34.841 28.046 1.00 72.38 94 ILE A CA 1
ATOM 750 C C . ILE A 1 94 ? -11.767 -34.433 27.213 1.00 72.38 94 ILE A C 1
ATOM 752 O O . ILE A 1 94 ? -11.897 -33.266 26.841 1.00 72.38 94 ILE A O 1
ATOM 756 N N . LEU A 1 95 ? -12.675 -35.374 26.941 1.00 73.69 95 LEU A N 1
ATOM 757 C CA . LEU A 1 95 ? -13.900 -35.109 26.184 1.00 73.69 95 LEU A CA 1
ATOM 758 C C . LEU A 1 95 ? -14.862 -34.188 26.945 1.00 73.69 95 LEU A C 1
ATOM 760 O O . LEU A 1 95 ? -15.493 -33.338 26.324 1.00 73.69 95 LEU A O 1
ATOM 764 N N . ALA A 1 96 ? -14.933 -34.300 28.274 1.00 74.44 96 ALA A N 1
ATOM 765 C CA . ALA A 1 96 ? -15.754 -33.424 29.112 1.00 74.44 96 ALA A CA 1
ATOM 766 C C . ALA A 1 96 ? -15.297 -31.952 29.092 1.00 74.44 96 ALA A C 1
ATOM 768 O O . ALA A 1 96 ? -16.094 -31.058 29.366 1.00 74.44 96 ALA A O 1
ATOM 769 N N . ALA A 1 97 ? -14.029 -31.689 28.758 1.00 70.31 97 ALA A N 1
ATOM 770 C CA . ALA A 1 97 ? -13.492 -30.336 28.616 1.00 70.31 97 ALA A CA 1
ATOM 771 C C . ALA A 1 97 ? -13.770 -29.699 27.237 1.00 70.31 97 ALA A C 1
ATOM 773 O O . ALA A 1 97 ? -13.442 -28.528 27.036 1.00 70.31 97 ALA A O 1
ATOM 774 N N . GLN A 1 98 ? -14.344 -30.450 26.291 1.00 76.12 98 GLN A N 1
ATOM 775 C CA . GLN A 1 98 ? -14.661 -30.007 24.929 1.00 76.12 98 GLN A CA 1
ATOM 776 C C . GLN A 1 98 ? -16.167 -29.771 24.754 1.00 76.12 98 GLN A C 1
ATOM 778 O O . GLN A 1 98 ? -16.994 -30.253 25.529 1.00 76.12 98 GLN A O 1
ATOM 783 N N . ALA A 1 99 ? -16.547 -29.040 23.706 1.00 78.31 99 ALA A N 1
ATOM 784 C CA . ALA A 1 99 ? -17.943 -28.848 23.336 1.00 78.31 99 ALA A CA 1
ATOM 785 C C . ALA A 1 99 ? -18.636 -30.189 23.037 1.00 78.31 99 ALA A C 1
ATOM 787 O O . ALA A 1 99 ? -18.080 -31.075 22.373 1.00 78.31 99 ALA A O 1
ATOM 788 N N . THR A 1 100 ? -19.891 -30.320 23.485 1.00 85.06 100 THR A N 1
ATOM 789 C CA . THR A 1 100 ? -20.667 -31.548 23.277 1.00 85.06 100 THR A CA 1
ATOM 790 C C . THR A 1 100 ? -20.850 -31.842 21.789 1.00 85.06 100 THR A C 1
ATOM 792 O O . THR A 1 100 ? -20.759 -30.958 20.929 1.00 85.06 100 THR A O 1
ATOM 795 N N . ARG A 1 101 ? -21.114 -33.111 21.459 1.00 84.25 101 ARG A N 1
ATOM 796 C CA . ARG A 1 101 ? -21.411 -33.511 20.079 1.00 84.25 101 ARG A CA 1
ATOM 797 C C . ARG A 1 101 ? -22.609 -32.737 19.528 1.00 84.25 101 ARG A C 1
ATOM 799 O O . ARG A 1 101 ? -22.521 -32.256 18.402 1.00 84.25 101 ARG A O 1
ATOM 806 N N . GLU A 1 102 ? -23.675 -32.544 20.314 1.00 85.56 102 GLU A N 1
ATOM 807 C CA . GLU A 1 102 ? -24.826 -31.754 19.856 1.00 85.56 102 GLU A CA 1
ATOM 808 C C . GLU A 1 102 ? -24.436 -30.301 19.576 1.00 85.56 102 GLU A C 1
ATOM 810 O O . GLU A 1 102 ? -24.835 -29.756 18.552 1.00 85.56 102 GLU A O 1
ATOM 815 N N . ALA A 1 103 ? -23.613 -29.685 20.431 1.00 83.56 103 ALA A N 1
ATOM 816 C CA . ALA A 1 103 ? -23.155 -28.312 20.233 1.00 83.56 103 ALA A CA 1
ATOM 817 C C . ALA A 1 103 ? -22.290 -28.155 18.970 1.00 83.56 103 ALA A C 1
ATOM 819 O O . ALA A 1 103 ? -22.414 -27.155 18.263 1.00 83.56 103 ALA A O 1
ATOM 820 N N . ARG A 1 104 ? -21.442 -29.146 18.657 1.00 85.62 104 ARG A N 1
ATOM 821 C CA . ARG A 1 104 ? -20.636 -29.168 17.424 1.00 85.62 104 ARG A CA 1
ATOM 822 C C . ARG A 1 104 ? -21.501 -29.343 16.179 1.00 85.62 104 ARG A C 1
ATOM 824 O O . ARG A 1 104 ? -21.325 -28.604 15.217 1.00 85.62 104 ARG A O 1
ATOM 831 N N . LEU A 1 105 ? -22.453 -30.274 16.209 1.00 86.50 105 LEU A N 1
ATOM 832 C CA . LEU A 1 105 ? -23.366 -30.510 15.088 1.00 86.50 105 LEU A CA 1
ATOM 833 C C . LEU A 1 105 ? -24.331 -29.336 14.864 1.00 86.50 105 LEU A C 1
ATOM 835 O O . LEU A 1 105 ? -24.663 -29.039 13.724 1.00 86.50 105 LEU A O 1
ATOM 839 N N . ALA A 1 106 ? -24.735 -28.626 15.922 1.00 86.19 106 ALA A N 1
ATOM 840 C CA . ALA A 1 106 ? -25.641 -27.480 15.824 1.00 86.19 106 ALA A CA 1
ATOM 841 C C . ALA A 1 106 ? -25.055 -26.283 15.055 1.00 86.19 106 ALA A C 1
ATOM 843 O O . ALA A 1 106 ? -25.812 -25.461 14.544 1.00 86.19 106 ALA A O 1
ATOM 844 N N . VAL A 1 107 ? -23.726 -26.168 14.986 1.00 87.44 107 VAL A N 1
ATOM 845 C CA . VAL A 1 107 ? -23.041 -25.103 14.235 1.00 87.44 107 VAL A CA 1
ATOM 846 C C . VAL A 1 107 ? -22.495 -25.575 12.886 1.00 87.44 107 VAL A C 1
ATOM 848 O O . VAL A 1 107 ? -21.846 -24.788 12.205 1.00 87.44 107 VAL A O 1
ATOM 851 N N . ALA A 1 108 ? -22.701 -26.844 12.520 1.00 87.25 108 ALA A N 1
ATOM 852 C CA . ALA A 1 108 ? -22.185 -27.423 11.288 1.00 87.25 108 ALA A CA 1
ATOM 853 C C . ALA A 1 108 ? -23.077 -27.065 10.093 1.00 87.25 108 ALA A C 1
ATOM 855 O O . ALA A 1 108 ? -24.286 -27.285 10.126 1.00 87.25 108 ALA A O 1
ATOM 856 N N . ASP A 1 109 ? -22.469 -26.578 9.016 1.00 88.25 109 ASP A N 1
ATOM 857 C CA . ASP A 1 109 ? -23.136 -26.453 7.718 1.00 88.25 109 ASP A CA 1
ATOM 858 C C . ASP A 1 109 ? -23.067 -27.766 6.9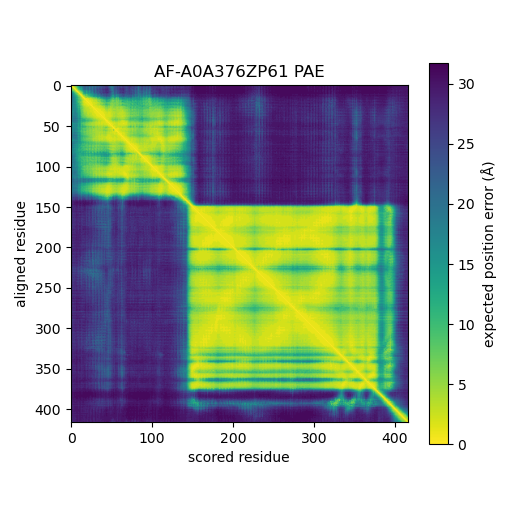34 1.00 88.25 109 ASP A C 1
ATOM 860 O O . ASP A 1 109 ? -23.994 -28.112 6.205 1.00 88.25 109 ASP A O 1
ATOM 864 N N . ASP A 1 110 ? -21.956 -28.490 7.086 1.00 90.12 110 ASP A N 1
ATOM 865 C CA . ASP A 1 110 ? -21.686 -29.764 6.433 1.00 90.12 110 ASP A CA 1
ATOM 866 C C . ASP A 1 110 ? -21.089 -30.745 7.456 1.00 90.12 110 ASP A C 1
ATOM 868 O O . ASP A 1 110 ? -20.318 -30.354 8.338 1.00 90.12 110 ASP A O 1
ATOM 872 N N . VAL A 1 111 ? -21.420 -32.032 7.333 1.00 88.38 111 VAL A N 1
ATOM 873 C CA . VAL A 1 111 ? -20.921 -33.086 8.228 1.00 88.38 111 VAL A CA 1
ATOM 874 C C . VAL A 1 111 ? -20.334 -34.230 7.407 1.00 88.38 111 VAL A C 1
ATOM 876 O O . VAL A 1 111 ? -20.966 -34.706 6.465 1.00 88.38 111 VAL A O 1
ATOM 879 N N . ILE A 1 112 ? -19.131 -34.676 7.773 1.00 87.56 112 ILE A N 1
ATOM 880 C CA . ILE A 1 112 ? -18.547 -35.940 7.310 1.00 87.56 112 ILE A CA 1
ATOM 881 C C . ILE A 1 112 ? -18.719 -36.967 8.423 1.00 87.56 112 ILE A C 1
ATOM 883 O O . ILE A 1 112 ? -18.217 -36.766 9.529 1.00 87.56 112 ILE A O 1
ATOM 887 N N . ASP A 1 113 ? -19.388 -38.074 8.117 1.00 85.00 113 ASP A N 1
ATOM 888 C CA . ASP A 1 113 ? -19.495 -39.214 9.021 1.00 85.00 113 ASP A CA 1
ATOM 889 C C . ASP A 1 113 ? -18.224 -40.080 8.938 1.00 85.00 113 ASP A C 1
ATOM 891 O O . ASP A 1 113 ? -17.923 -40.690 7.913 1.00 85.00 113 ASP A O 1
ATOM 895 N N . ASN A 1 114 ? -17.466 -40.139 10.033 1.00 85.38 114 ASN A N 1
ATOM 896 C CA . ASN A 1 114 ? -16.235 -40.918 10.174 1.00 85.38 114 ASN A CA 1
ATOM 897 C C . ASN A 1 114 ? -16.429 -42.174 11.054 1.00 85.38 114 ASN A C 1
ATOM 899 O O . ASN A 1 114 ? -15.492 -42.666 11.693 1.00 85.38 114 ASN A O 1
ATOM 903 N N . ASN A 1 115 ? -17.648 -42.716 11.125 1.00 79.88 115 ASN A N 1
ATOM 904 C CA . ASN A 1 115 ? -17.909 -43.992 11.800 1.00 79.88 115 ASN A CA 1
ATOM 905 C C . ASN A 1 115 ? -17.441 -45.213 10.983 1.00 79.88 115 ASN A C 1
ATOM 907 O O . ASN A 1 115 ? -17.175 -46.268 11.559 1.00 79.88 115 ASN A O 1
ATOM 911 N N . GLY A 1 116 ? -17.326 -45.080 9.657 1.00 75.19 116 GLY A N 1
ATOM 912 C CA . GLY A 1 116 ? -16.977 -46.164 8.731 1.00 75.19 116 GLY A CA 1
ATOM 913 C C . GLY A 1 116 ? -15.474 -46.438 8.556 1.00 75.19 116 GLY A C 1
ATOM 914 O O . GLY A 1 116 ? -14.625 -45.975 9.325 1.00 75.19 116 GLY A O 1
ATOM 915 N N . ALA A 1 117 ? -15.151 -47.223 7.520 1.00 68.38 117 ALA A N 1
ATOM 916 C CA . ALA A 1 117 ? -13.777 -47.482 7.085 1.00 68.38 117 ALA A CA 1
ATOM 917 C C . ALA A 1 117 ? -13.163 -46.235 6.404 1.00 68.38 117 ALA A C 1
ATOM 919 O O . ALA A 1 117 ? -13.904 -45.484 5.768 1.00 68.38 117 ALA A O 1
ATOM 920 N N . PRO A 1 118 ? -11.832 -46.021 6.479 1.00 65.50 118 PRO A N 1
ATOM 921 C CA . PRO A 1 118 ? -11.171 -44.828 5.930 1.00 65.50 118 PRO A CA 1
ATOM 922 C C . PRO A 1 118 ? -11.481 -44.567 4.449 1.00 65.50 118 PRO A C 1
ATOM 924 O O . PRO A 1 118 ? -11.673 -43.420 4.047 1.00 65.50 118 PRO A O 1
ATOM 927 N N . ASP A 1 119 ? -11.613 -45.634 3.659 1.00 65.69 119 ASP A N 1
ATOM 928 C CA . ASP A 1 119 ? -11.858 -45.561 2.215 1.00 65.69 119 ASP A CA 1
ATOM 929 C C . ASP A 1 119 ? -13.244 -44.992 1.865 1.00 65.69 119 ASP A C 1
ATOM 931 O O . ASP A 1 119 ? -13.437 -44.438 0.783 1.00 65.69 119 ASP A O 1
ATOM 935 N N . ALA A 1 120 ? -14.209 -45.063 2.791 1.00 67.44 120 ALA A N 1
ATOM 936 C CA . ALA A 1 120 ? -15.554 -44.523 2.590 1.00 67.44 120 ALA A CA 1
ATOM 937 C C . ALA A 1 120 ? -15.583 -42.981 2.616 1.00 67.44 120 ALA A C 1
ATOM 939 O O . ALA A 1 120 ? -16.458 -42.367 2.009 1.00 67.44 120 ALA A O 1
ATOM 940 N N . ILE A 1 121 ? -14.600 -42.348 3.265 1.00 80.19 121 ILE A N 1
ATOM 941 C CA . ILE A 1 121 ? -14.557 -40.894 3.487 1.00 80.19 121 ILE A CA 1
ATOM 942 C C . ILE A 1 121 ? -14.062 -40.153 2.242 1.00 80.19 121 ILE A C 1
ATOM 944 O O . ILE A 1 121 ? -14.445 -39.007 2.005 1.00 80.19 121 ILE A O 1
ATOM 948 N N . ALA A 1 122 ? -13.243 -40.804 1.410 1.00 78.38 122 ALA A N 1
ATOM 949 C CA . ALA A 1 122 ? -12.666 -40.194 0.214 1.00 78.38 122 ALA A CA 1
ATOM 950 C C . ALA A 1 122 ? -13.744 -39.680 -0.758 1.00 78.38 122 ALA A C 1
ATOM 952 O O . ALA A 1 122 ? -13.600 -38.598 -1.328 1.00 78.38 122 ALA A O 1
ATOM 953 N N . SER A 1 123 ? -14.852 -40.419 -0.894 1.00 80.06 123 SER A N 1
ATOM 954 C CA . SER A 1 123 ? -16.002 -40.015 -1.710 1.00 80.06 123 SER A CA 1
ATOM 955 C C . SER A 1 123 ? -16.674 -38.747 -1.171 1.00 80.06 123 SER A C 1
ATOM 957 O O . SER A 1 123 ? -16.962 -37.823 -1.934 1.00 80.06 123 SER A O 1
ATOM 959 N N . ASP A 1 124 ? -16.890 -38.662 0.144 1.00 80.19 124 ASP A N 1
ATOM 960 C CA . ASP A 1 124 ? -17.502 -37.486 0.770 1.00 80.19 124 ASP A CA 1
ATOM 961 C C . ASP A 1 124 ? -16.598 -36.258 0.725 1.00 80.19 124 ASP A C 1
ATOM 963 O O . ASP A 1 124 ? -17.068 -35.156 0.434 1.00 80.19 124 ASP A O 1
ATOM 967 N N . VAL A 1 125 ? -15.292 -36.445 0.926 1.00 85.75 125 VAL A N 1
ATOM 968 C CA . VAL A 1 125 ? -14.297 -35.377 0.777 1.00 85.75 125 VAL A CA 1
ATOM 969 C C . VAL A 1 125 ? -14.270 -34.866 -0.661 1.00 85.75 125 VAL A C 1
ATOM 971 O O . VAL A 1 125 ? -14.312 -33.656 -0.867 1.00 85.75 125 VAL A O 1
ATOM 974 N N . ALA A 1 126 ? -14.258 -35.752 -1.662 1.00 83.75 126 ALA A N 1
ATOM 975 C CA . ALA A 1 126 ? -14.274 -35.355 -3.069 1.00 83.75 126 ALA A CA 1
ATOM 976 C C . ALA A 1 126 ? -15.559 -34.595 -3.437 1.00 83.75 126 ALA A C 1
ATOM 978 O O . ALA A 1 126 ? -15.503 -33.563 -4.110 1.00 83.75 126 ALA A O 1
ATOM 979 N N . ARG A 1 127 ? -16.715 -35.060 -2.946 1.00 86.44 127 ARG A N 1
ATOM 980 C CA . ARG A 1 127 ? -18.011 -34.395 -3.135 1.00 86.44 127 ARG A CA 1
ATOM 981 C C . ARG A 1 127 ? -18.032 -33.000 -2.508 1.00 86.44 127 ARG A C 1
ATOM 983 O O . ARG A 1 127 ? -18.468 -32.054 -3.160 1.00 86.44 127 ARG A O 1
ATOM 990 N N . LEU A 1 128 ? -17.561 -32.858 -1.268 1.00 86.81 128 LEU A N 1
ATOM 991 C CA . LEU A 1 128 ? -17.511 -31.568 -0.575 1.00 86.81 128 LEU A CA 1
ATOM 992 C C . LEU A 1 128 ? -16.472 -30.629 -1.189 1.00 86.81 128 LEU A C 1
ATOM 994 O O . LEU A 1 128 ? -16.759 -29.451 -1.365 1.00 86.81 128 LEU A O 1
ATOM 998 N N . HIS A 1 129 ? -15.315 -31.142 -1.610 1.00 87.50 129 HIS A N 1
ATOM 999 C CA . HIS A 1 129 ? -14.331 -30.370 -2.365 1.00 87.50 129 HIS A CA 1
ATOM 1000 C C . HIS A 1 129 ? -14.938 -29.801 -3.651 1.00 87.50 129 HIS A C 1
ATOM 1002 O O . HIS A 1 129 ? -14.861 -28.595 -3.877 1.00 87.50 129 HIS A O 1
ATOM 1008 N N . ALA A 1 130 ? -15.597 -30.640 -4.458 1.00 84.75 130 ALA A N 1
ATOM 1009 C CA . ALA A 1 130 ? -16.275 -30.197 -5.673 1.00 84.75 130 ALA A CA 1
ATOM 1010 C C . ALA A 1 130 ? -17.375 -29.170 -5.365 1.00 84.75 130 ALA A C 1
ATOM 1012 O O . ALA A 1 130 ? -17.508 -28.183 -6.085 1.00 84.75 130 ALA A O 1
ATOM 1013 N N . HIS A 1 131 ? -18.125 -29.359 -4.274 1.00 84.44 131 HIS A N 1
ATOM 1014 C CA . HIS A 1 131 ? -19.147 -28.416 -3.827 1.00 84.44 131 HIS A CA 1
ATOM 1015 C C . HIS A 1 131 ? -18.557 -27.055 -3.431 1.00 84.44 131 HIS A C 1
ATOM 1017 O O . HIS A 1 131 ? -19.039 -26.029 -3.904 1.00 84.44 131 HIS A O 1
ATOM 1023 N N . TYR A 1 132 ? -17.495 -27.025 -2.622 1.00 88.25 132 TYR A N 1
ATOM 1024 C CA . TYR A 1 132 ? -16.833 -25.787 -2.200 1.00 88.25 132 TYR A CA 1
ATOM 1025 C C . TYR A 1 132 ? -16.143 -25.085 -3.362 1.00 88.25 132 TYR A C 1
ATOM 1027 O O . TYR A 1 132 ? -16.274 -23.874 -3.519 1.00 88.25 132 TYR A O 1
ATOM 1035 N N . PHE A 1 133 ? -15.472 -25.841 -4.227 1.00 84.00 133 PHE A N 1
ATOM 1036 C CA . PHE A 1 133 ? -14.861 -25.305 -5.433 1.00 84.00 133 PHE A CA 1
ATOM 1037 C C . PHE A 1 133 ? -15.916 -24.696 -6.365 1.00 84.00 133 PHE A C 1
ATOM 1039 O O . PHE A 1 133 ? -15.771 -23.552 -6.792 1.00 84.00 133 PHE A O 1
ATOM 1046 N N . ALA A 1 134 ? -17.015 -25.411 -6.628 1.00 76.25 134 ALA A N 1
ATOM 1047 C CA . ALA A 1 134 ? -18.120 -24.907 -7.439 1.00 76.25 134 ALA A CA 1
ATOM 1048 C C . ALA A 1 134 ? -18.805 -23.699 -6.792 1.00 76.25 134 ALA A C 1
ATOM 1050 O O . ALA A 1 134 ? -19.144 -22.760 -7.503 1.00 76.25 134 ALA A O 1
ATOM 1051 N N . ALA A 1 135 ? -18.965 -23.678 -5.466 1.00 70.56 135 ALA A N 1
ATOM 1052 C CA . ALA A 1 135 ? -19.485 -22.521 -4.749 1.00 70.56 135 ALA A CA 1
ATOM 1053 C C . ALA A 1 135 ? -18.575 -21.302 -4.947 1.00 70.56 135 ALA A C 1
ATOM 1055 O O . ALA A 1 135 ? -19.081 -20.245 -5.297 1.00 70.56 135 ALA A O 1
ATOM 1056 N N . CYS A 1 136 ? -17.251 -21.445 -4.840 1.00 70.69 136 CYS A N 1
ATOM 1057 C CA . CYS A 1 136 ? -16.307 -20.345 -5.063 1.00 70.69 136 CYS A CA 1
ATOM 1058 C C . CYS A 1 136 ? -16.240 -19.889 -6.531 1.00 70.69 136 CYS A C 1
ATOM 1060 O O . CYS A 1 136 ? -16.143 -18.694 -6.806 1.00 70.69 136 CYS A O 1
ATOM 1062 N N . VAL A 1 137 ? -16.346 -20.813 -7.489 1.00 56.03 137 VAL A N 1
ATOM 1063 C CA . VAL A 1 137 ? -16.364 -20.495 -8.928 1.00 56.03 137 VAL A CA 1
ATOM 1064 C C . VAL A 1 137 ? -17.698 -19.875 -9.353 1.00 56.03 137 VAL A C 1
ATOM 1066 O O . VAL A 1 137 ? -17.703 -18.919 -10.122 1.00 56.03 137 VAL A O 1
ATOM 1069 N N . ALA A 1 138 ? -18.829 -20.341 -8.819 1.00 41.91 138 ALA A N 1
ATOM 1070 C CA . ALA A 1 138 ? -20.142 -19.732 -9.025 1.00 41.91 138 ALA A CA 1
ATOM 1071 C C . ALA A 1 138 ? -20.242 -18.362 -8.337 1.00 41.91 138 ALA A C 1
ATOM 1073 O O . ALA A 1 138 ? -20.821 -17.445 -8.900 1.00 41.91 138 ALA A O 1
ATOM 1074 N N . VAL A 1 139 ? -19.613 -18.177 -7.175 1.00 45.94 139 VAL A N 1
ATOM 1075 C CA . VAL A 1 139 ? -19.384 -16.867 -6.535 1.00 45.94 139 VAL A CA 1
ATOM 1076 C C . VAL A 1 139 ? -18.617 -15.930 -7.484 1.00 45.94 139 VAL A C 1
ATOM 1078 O O . VAL A 1 139 ? -18.990 -14.764 -7.626 1.00 45.94 139 VAL A O 1
ATOM 1081 N N . CYS A 1 140 ? -17.624 -16.451 -8.212 1.00 39.34 140 CYS A N 1
ATOM 1082 C CA . CYS A 1 140 ? -16.838 -15.705 -9.201 1.00 39.34 140 CYS A CA 1
ATOM 1083 C C . CYS A 1 140 ? -17.600 -15.423 -10.521 1.00 39.34 140 CYS A C 1
ATOM 1085 O O . CYS A 1 140 ? -17.455 -14.346 -11.092 1.00 39.34 140 CYS A O 1
ATOM 1087 N N . LEU A 1 141 ? -18.446 -16.351 -10.996 1.00 35.28 141 LEU A N 1
ATOM 1088 C CA . LEU A 1 141 ? -19.187 -16.259 -12.272 1.00 35.28 141 LEU A CA 1
ATOM 1089 C C . LEU A 1 141 ? -20.591 -15.629 -12.158 1.00 35.28 141 LEU A C 1
ATOM 1091 O O . LEU A 1 141 ? -21.085 -15.066 -13.129 1.00 35.28 141 LEU A O 1
ATOM 1095 N N . ILE A 1 142 ? -21.240 -15.701 -10.991 1.00 40.50 142 ILE A N 1
ATOM 1096 C CA . ILE A 1 142 ? -22.583 -15.145 -10.705 1.00 40.50 142 ILE A CA 1
ATOM 1097 C C . ILE A 1 142 ? -22.468 -13.787 -9.981 1.00 40.50 142 ILE A C 1
ATOM 1099 O O . ILE A 1 142 ? -23.465 -13.194 -9.578 1.00 40.50 142 ILE A O 1
ATOM 1103 N N . GLY A 1 143 ? -21.257 -13.242 -9.821 1.00 36.16 143 GLY A N 1
ATOM 1104 C CA . GLY A 1 143 ? -21.067 -11.919 -9.215 1.00 36.16 143 GLY A CA 1
ATOM 1105 C C . GLY A 1 143 ? -21.550 -11.839 -7.763 1.00 36.16 143 GLY A C 1
ATOM 1106 O O . GLY A 1 143 ? -21.855 -10.758 -7.264 1.00 36.16 143 GLY A O 1
ATOM 1107 N N . LYS A 1 144 ? -21.624 -12.977 -7.070 1.00 37.16 144 LYS A N 1
ATOM 1108 C CA . LYS A 1 144 ? -21.691 -13.010 -5.612 1.00 37.16 144 LYS A CA 1
ATOM 1109 C C . LYS A 1 144 ? -20.331 -13.421 -5.108 1.00 37.16 144 LYS A C 1
ATOM 1111 O O . LYS A 1 144 ? -20.175 -14.502 -4.569 1.00 37.16 144 LYS A O 1
ATOM 1116 N N . THR A 1 145 ? -19.379 -12.509 -5.259 1.00 38.56 145 THR A N 1
ATOM 1117 C CA . THR A 1 145 ? -18.273 -12.272 -4.332 1.00 38.56 145 THR A CA 1
ATOM 1118 C C . THR A 1 145 ? -18.682 -12.709 -2.921 1.00 38.56 145 THR A C 1
ATOM 1120 O O . THR A 1 145 ? -19.848 -12.545 -2.544 1.00 38.56 145 THR A O 1
ATOM 1123 N N . VAL A 1 146 ? -17.740 -13.162 -2.084 1.00 39.19 146 VAL A N 1
ATOM 1124 C CA . VAL A 1 146 ? -17.845 -12.844 -0.651 1.00 39.19 146 VAL A CA 1
ATOM 1125 C C . VAL A 1 146 ? -18.232 -11.377 -0.640 1.00 39.19 146 VAL A C 1
ATOM 1127 O O . VAL A 1 146 ? -17.422 -10.548 -1.053 1.00 39.19 146 VAL A O 1
ATOM 1130 N N . MET A 1 147 ? -19.501 -11.062 -0.364 1.00 40.88 147 MET A N 1
ATOM 1131 C CA . MET A 1 147 ? -19.899 -9.676 -0.338 1.00 40.88 147 MET A CA 1
ATOM 1132 C C . MET A 1 147 ? -19.079 -9.159 0.824 1.00 40.88 147 MET A C 1
ATOM 1134 O O . MET A 1 147 ? -19.377 -9.428 1.987 1.00 40.88 147 MET A O 1
ATOM 1138 N N . GLN A 1 148 ? -18.006 -8.442 0.507 1.00 48.78 148 GLN A N 1
ATOM 1139 C CA . GLN A 1 148 ? -17.648 -7.279 1.271 1.00 48.78 148 GLN A CA 1
ATOM 1140 C C . GLN A 1 148 ? -18.943 -6.477 1.312 1.00 48.78 148 GLN A C 1
ATOM 1142 O O . GLN A 1 148 ? -19.226 -5.648 0.456 1.00 48.78 148 GLN A O 1
ATOM 1147 N N . THR A 1 149 ? -19.791 -6.800 2.293 1.00 65.81 149 THR A N 1
ATOM 1148 C CA . THR A 1 149 ? -21.026 -6.073 2.555 1.00 65.81 149 THR A CA 1
ATOM 1149 C C . THR A 1 149 ? -20.674 -4.653 2.949 1.00 65.81 149 THR A C 1
ATOM 1151 O O . THR A 1 149 ? -21.573 -3.826 2.999 1.00 65.81 149 THR A O 1
ATOM 1154 N N . GLN A 1 150 ? -19.384 -4.375 3.196 1.00 77.88 150 GLN A N 1
ATOM 1155 C CA . GLN A 1 150 ? -18.772 -3.087 3.431 1.00 77.88 150 GLN A CA 1
ATOM 1156 C C . GLN A 1 150 ? -17.578 -2.837 2.493 1.00 77.88 150 GLN A C 1
ATOM 1158 O O . GLN A 1 150 ? -16.682 -3.671 2.391 1.00 77.88 150 GLN A O 1
ATOM 1163 N N . VAL A 1 151 ? -17.539 -1.656 1.882 1.00 83.75 151 VAL A N 1
ATOM 1164 C CA . VAL A 1 151 ? -16.427 -1.096 1.108 1.00 83.75 151 VAL A CA 1
ATOM 1165 C C . VAL A 1 151 ? -15.719 -0.048 1.966 1.00 83.75 151 VAL A C 1
ATOM 1167 O O . VAL A 1 151 ? -16.375 0.838 2.526 1.00 83.75 151 VAL A O 1
ATOM 1170 N N . LEU A 1 152 ? -14.392 -0.149 2.071 1.00 86.06 152 LEU A N 1
ATOM 1171 C CA . LEU A 1 152 ? -13.554 0.818 2.780 1.00 86.06 152 LEU A CA 1
ATOM 1172 C C . LEU A 1 152 ? -13.155 1.962 1.841 1.00 86.06 152 LEU A C 1
ATOM 1174 O O . LEU A 1 152 ? -12.571 1.733 0.786 1.00 86.06 152 LEU A O 1
ATOM 1178 N N . PHE A 1 153 ? -13.395 3.195 2.274 1.00 89.81 153 PHE A N 1
ATOM 1179 C CA . PHE A 1 153 ? -12.911 4.408 1.625 1.00 89.81 153 PHE A CA 1
ATOM 1180 C C . PHE A 1 153 ? -11.935 5.133 2.550 1.00 89.81 153 PHE A C 1
ATOM 1182 O O . PHE A 1 153 ? -12.255 5.415 3.708 1.00 89.81 153 PHE A O 1
ATOM 1189 N N . GLU A 1 154 ? -10.756 5.464 2.029 1.00 91.00 154 GLU A N 1
ATOM 1190 C CA . GLU A 1 154 ? -9.763 6.300 2.703 1.00 91.00 154 GLU A CA 1
ATOM 1191 C C . GLU A 1 154 ? -9.728 7.684 2.041 1.00 91.00 154 GLU A C 1
ATOM 1193 O O . GLU A 1 154 ? -9.697 7.799 0.815 1.00 91.00 154 GLU A O 1
ATOM 1198 N N . HIS A 1 155 ? -9.756 8.749 2.843 1.00 91.94 155 HIS A N 1
ATOM 1199 C CA . HIS A 1 155 ? -9.679 10.120 2.346 1.00 91.94 155 HIS A CA 1
ATOM 1200 C C . HIS A 1 155 ? -8.652 10.943 3.132 1.00 91.94 155 HIS A C 1
ATOM 1202 O O . HIS A 1 155 ? -8.784 11.073 4.354 1.00 91.94 155 HIS A O 1
ATOM 1208 N N . PRO A 1 156 ? -7.648 11.527 2.455 1.00 92.94 156 PRO A N 1
ATOM 1209 C CA . PRO A 1 156 ? -6.660 12.375 3.106 1.00 92.94 156 PRO A CA 1
ATOM 1210 C C . PRO A 1 156 ? -7.286 13.713 3.513 1.00 92.94 156 PRO A C 1
ATOM 1212 O O . PRO A 1 156 ? -7.869 14.405 2.679 1.00 92.94 156 PRO A O 1
ATOM 1215 N N . LEU A 1 157 ? -7.127 14.108 4.778 1.00 88.88 157 LEU A N 1
ATOM 1216 C CA . LEU A 1 157 ? -7.620 15.396 5.288 1.00 88.88 157 LEU A CA 1
ATOM 1217 C C . LEU A 1 157 ? -6.605 16.538 5.110 1.00 88.88 157 LEU A C 1
ATOM 1219 O O . LEU A 1 157 ? -6.952 17.706 5.269 1.00 88.88 157 LEU A O 1
ATOM 1223 N N . ASN A 1 158 ? -5.362 16.218 4.743 1.00 87.88 158 ASN A N 1
ATOM 1224 C CA . ASN A 1 158 ? -4.310 17.185 4.437 1.00 87.88 158 ASN A CA 1
ATOM 1225 C C . ASN A 1 158 ? -3.411 16.712 3.277 1.00 87.88 158 ASN A C 1
ATOM 1227 O O . ASN A 1 158 ? -3.461 15.555 2.854 1.00 87.88 158 ASN A O 1
ATOM 1231 N N . GLU A 1 159 ? -2.594 17.624 2.740 1.00 90.12 159 GLU A N 1
ATOM 1232 C CA . GLU A 1 159 ? -1.790 17.359 1.535 1.00 90.12 159 GLU A CA 1
ATOM 1233 C C . GLU A 1 159 ? -0.633 16.376 1.778 1.00 90.12 159 GLU A C 1
ATOM 1235 O O . GLU A 1 159 ? -0.297 15.582 0.897 1.00 90.12 159 GLU A O 1
ATOM 1240 N N . LYS A 1 160 ? -0.094 16.350 3.004 1.00 91.94 160 LYS A N 1
ATOM 1241 C CA . LYS A 1 160 ? 0.892 15.356 3.452 1.00 91.94 160 LYS A CA 1
ATOM 1242 C C . LYS A 1 160 ? 0.329 13.939 3.317 1.00 91.94 160 LYS A C 1
ATOM 1244 O O . LYS A 1 160 ? 0.897 13.109 2.612 1.00 91.94 160 LYS A O 1
ATOM 1249 N N . MET A 1 161 ? -0.842 13.679 3.907 1.00 91.94 161 MET A N 1
ATOM 1250 C CA . MET A 1 161 ? -1.508 12.375 3.816 1.00 91.94 161 MET A CA 1
ATOM 1251 C C . MET A 1 161 ? -1.890 12.023 2.373 1.00 91.94 161 MET A C 1
ATOM 1253 O O . MET A 1 161 ? -1.763 10.871 1.965 1.00 91.94 161 MET A O 1
ATOM 1257 N N . ARG A 1 162 ? -2.305 13.008 1.561 1.00 94.19 162 ARG A N 1
ATOM 1258 C CA . ARG A 1 162 ? -2.590 12.785 0.133 1.00 94.19 162 ARG A CA 1
ATOM 1259 C C . ARG A 1 162 ? -1.357 12.277 -0.608 1.00 94.19 162 ARG A C 1
ATOM 1261 O O . ARG A 1 162 ? -1.462 11.343 -1.400 1.00 94.19 162 ARG A O 1
ATOM 1268 N N . THR A 1 163 ? -0.211 12.899 -0.359 1.00 95.94 163 THR A N 1
ATOM 1269 C CA . THR A 1 163 ? 1.066 12.521 -0.969 1.00 95.94 163 THR A CA 1
ATOM 1270 C C . THR A 1 163 ? 1.474 11.115 -0.540 1.00 95.94 163 THR A C 1
ATOM 1272 O O . THR A 1 163 ? 1.832 10.300 -1.384 1.00 95.94 163 THR A O 1
ATOM 1275 N N . TRP A 1 164 ? 1.335 10.787 0.744 1.00 96.50 164 TRP A N 1
ATOM 1276 C CA . TRP A 1 164 ? 1.666 9.467 1.284 1.00 96.50 164 TRP A CA 1
ATOM 1277 C C . TRP A 1 164 ? 0.805 8.336 0.728 1.00 96.50 164 TRP A C 1
ATOM 1279 O O . TRP A 1 164 ? 1.361 7.334 0.294 1.00 96.50 164 TRP A O 1
ATOM 1289 N N . LEU A 1 165 ? -0.519 8.509 0.660 1.00 95.81 165 LEU A N 1
ATOM 1290 C CA . LEU A 1 165 ? -1.408 7.499 0.070 1.00 95.81 165 LEU A CA 1
ATOM 1291 C C . LEU A 1 165 ? -1.122 7.280 -1.422 1.00 95.81 165 LEU A C 1
ATOM 1293 O O . LEU A 1 165 ? -1.190 6.155 -1.907 1.00 95.81 165 LEU A O 1
ATOM 1297 N N . ARG A 1 166 ? -0.769 8.342 -2.161 1.00 97.38 166 ARG A N 1
ATOM 1298 C CA . ARG A 1 166 ? -0.348 8.221 -3.568 1.00 97.38 166 ARG A CA 1
ATOM 1299 C C . ARG A 1 166 ? 0.948 7.428 -3.703 1.00 97.38 166 ARG A C 1
ATOM 1301 O O . ARG A 1 166 ? 1.018 6.540 -4.541 1.00 97.38 166 ARG A O 1
ATOM 1308 N N . ILE A 1 167 ? 1.953 7.738 -2.885 1.00 97.62 167 ILE A N 1
ATOM 1309 C CA . ILE A 1 167 ? 3.239 7.027 -2.883 1.00 97.62 167 ILE A CA 1
ATOM 1310 C C . ILE A 1 167 ? 3.035 5.557 -2.514 1.00 97.62 167 ILE A C 1
ATOM 1312 O O . ILE A 1 167 ? 3.558 4.691 -3.204 1.00 97.62 167 ILE A O 1
ATOM 1316 N N . GLU A 1 168 ? 2.260 5.270 -1.466 1.00 97.50 168 GLU A N 1
ATOM 1317 C CA . GLU A 1 168 ? 1.943 3.901 -1.049 1.00 97.50 168 GLU A CA 1
ATOM 1318 C C . GLU A 1 168 ? 1.291 3.114 -2.189 1.00 97.50 168 GLU A C 1
ATOM 1320 O O . GLU A 1 168 ? 1.766 2.031 -2.528 1.00 97.50 168 GLU A O 1
ATOM 1325 N N . PHE A 1 169 ? 0.257 3.681 -2.818 1.00 96.88 169 PHE A N 1
ATOM 1326 C CA . PHE A 1 169 ? -0.407 3.063 -3.960 1.00 96.88 169 PHE A CA 1
ATOM 1327 C C . PHE A 1 169 ? 0.578 2.783 -5.102 1.00 96.88 169 PHE A C 1
ATOM 1329 O O . PHE A 1 169 ? 0.663 1.651 -5.571 1.00 96.88 169 PHE A O 1
ATOM 1336 N N . LEU A 1 170 ? 1.361 3.783 -5.518 1.00 97.38 170 LEU A N 1
ATOM 1337 C CA . LEU A 1 170 ? 2.315 3.653 -6.623 1.00 97.38 170 LEU A CA 1
ATOM 1338 C C . LEU A 1 170 ? 3.398 2.605 -6.341 1.00 97.38 170 LEU A C 1
ATOM 1340 O O . LEU A 1 170 ? 3.729 1.832 -7.234 1.00 97.38 170 LEU A O 1
ATOM 1344 N N . ILE A 1 171 ? 3.921 2.541 -5.110 1.00 95.38 171 ILE A N 1
ATOM 1345 C CA . ILE A 1 171 ? 4.907 1.527 -4.706 1.00 95.38 171 ILE A CA 1
ATOM 1346 C C . ILE A 1 171 ? 4.287 0.128 -4.750 1.00 95.38 171 ILE A C 1
ATOM 1348 O O . ILE A 1 171 ? 4.905 -0.787 -5.289 1.00 95.38 171 ILE A O 1
ATOM 1352 N N . GLN A 1 172 ? 3.061 -0.043 -4.245 1.00 93.06 172 GLN A N 1
ATOM 1353 C CA . GLN A 1 172 ? 2.355 -1.326 -4.311 1.00 93.06 172 GLN A CA 1
ATOM 1354 C C . GLN A 1 172 ? 2.131 -1.770 -5.761 1.00 93.06 172 GLN A C 1
ATOM 1356 O O . GLN A 1 172 ? 2.321 -2.940 -6.073 1.00 93.06 172 GLN A O 1
ATOM 1361 N N . GLN A 1 173 ? 1.797 -0.849 -6.672 1.00 93.69 173 GLN A N 1
ATOM 1362 C CA . GLN A 1 173 ? 1.595 -1.177 -8.087 1.00 93.69 173 GLN A CA 1
ATOM 1363 C C . GLN A 1 173 ? 2.845 -1.746 -8.777 1.00 93.69 173 GLN A C 1
ATOM 1365 O O . GLN A 1 173 ? 2.694 -2.481 -9.757 1.00 93.69 173 GLN A O 1
ATOM 1370 N N . LEU A 1 174 ? 4.056 -1.455 -8.282 1.00 92.62 174 LEU A N 1
ATOM 1371 C CA . LEU A 1 174 ? 5.308 -1.963 -8.862 1.00 92.62 174 LEU A CA 1
ATOM 1372 C C . LEU A 1 174 ? 5.443 -3.486 -8.760 1.00 92.62 174 LEU A C 1
ATOM 1374 O O . LEU A 1 174 ? 6.139 -4.079 -9.582 1.00 92.62 174 LEU A O 1
ATOM 1378 N N . THR A 1 175 ? 4.787 -4.119 -7.783 1.00 92.25 175 THR A N 1
ATOM 1379 C CA . THR A 1 175 ? 4.906 -5.563 -7.530 1.00 92.25 175 THR A CA 1
ATOM 1380 C C . THR A 1 175 ? 3.721 -6.385 -8.041 1.00 92.25 175 THR A C 1
ATOM 1382 O O . THR A 1 175 ? 3.846 -7.600 -8.151 1.00 92.25 175 THR A O 1
ATOM 1385 N N . VAL A 1 176 ? 2.595 -5.750 -8.401 1.00 89.69 176 VAL A N 1
ATOM 1386 C CA . VAL A 1 176 ? 1.333 -6.439 -8.762 1.00 89.69 176 VAL A CA 1
ATOM 1387 C C . VAL A 1 176 ? 1.473 -7.349 -9.984 1.00 89.69 176 VAL A C 1
ATOM 1389 O O . VAL A 1 176 ? 0.961 -8.462 -9.978 1.00 89.69 176 VAL A O 1
ATOM 1392 N N . ASN A 1 177 ? 2.160 -6.879 -11.027 1.00 90.75 177 ASN A N 1
ATOM 1393 C CA . ASN A 1 177 ? 2.251 -7.567 -12.321 1.00 90.75 177 ASN A CA 1
ATOM 1394 C C . ASN A 1 177 ? 3.649 -8.157 -12.575 1.00 90.75 177 ASN A C 1
ATOM 1396 O O . ASN A 1 177 ? 4.079 -8.255 -13.724 1.00 90.75 177 ASN A O 1
ATOM 1400 N N . LEU A 1 178 ? 4.390 -8.488 -11.515 1.00 90.38 178 LEU A N 1
ATOM 1401 C CA . LEU A 1 178 ? 5.663 -9.196 -11.646 1.00 90.38 178 LEU A CA 1
ATOM 1402 C C . LEU A 1 178 ? 5.426 -10.704 -11.853 1.00 90.38 178 LEU A C 1
ATOM 1404 O O . LEU A 1 178 ? 4.488 -11.249 -11.271 1.00 90.38 178 LEU A O 1
ATOM 1408 N N . PRO A 1 179 ? 6.279 -11.400 -12.630 1.00 96.19 179 PRO A N 1
ATOM 1409 C CA . PRO A 1 179 ? 7.457 -10.891 -13.339 1.00 96.19 179 PRO A CA 1
ATOM 1410 C C . PRO A 1 179 ? 7.107 -10.141 -14.636 1.00 96.19 179 PRO A C 1
ATOM 1412 O O . PRO A 1 179 ? 6.073 -10.380 -15.256 1.00 96.19 179 PRO A O 1
ATOM 1415 N N . ILE A 1 180 ? 7.998 -9.251 -15.089 1.00 95.75 180 ILE A N 1
ATOM 1416 C CA . ILE A 1 180 ? 7.800 -8.518 -16.350 1.00 95.75 180 ILE A CA 1
ATOM 1417 C C . ILE A 1 180 ? 8.150 -9.433 -17.528 1.00 95.75 180 ILE A C 1
ATOM 1419 O O . ILE A 1 180 ? 9.327 -9.722 -17.773 1.00 95.75 180 ILE A O 1
ATOM 1423 N N . VAL A 1 181 ? 7.123 -9.873 -18.256 1.00 95.31 181 VAL A N 1
ATOM 1424 C CA . VAL A 1 181 ? 7.251 -10.783 -19.409 1.00 95.31 181 VAL A CA 1
ATOM 1425 C C . VAL A 1 181 ? 6.999 -10.065 -20.730 1.00 95.31 181 VAL A C 1
ATOM 1427 O O . VAL A 1 181 ? 7.658 -10.349 -21.727 1.00 95.31 181 VAL A O 1
ATOM 1430 N N . ASP A 1 182 ? 6.056 -9.129 -20.747 1.00 93.75 182 ASP A N 1
ATOM 1431 C CA . ASP A 1 182 ? 5.546 -8.524 -21.966 1.00 93.75 182 ASP A CA 1
ATOM 1432 C C . ASP A 1 182 ? 5.555 -6.991 -21.915 1.00 93.75 182 ASP A C 1
ATOM 1434 O O . ASP A 1 182 ? 5.932 -6.341 -20.934 1.00 93.75 182 ASP A O 1
ATOM 1438 N N . HIS A 1 183 ? 5.140 -6.396 -23.032 1.00 95.44 183 HIS A N 1
ATOM 1439 C CA . HIS A 1 183 ? 5.123 -4.948 -23.194 1.00 95.44 183 HIS A CA 1
ATOM 1440 C C . HIS A 1 183 ? 4.114 -4.272 -22.258 1.00 95.44 183 HIS A C 1
ATOM 1442 O O . HIS A 1 183 ? 4.376 -3.176 -21.765 1.00 95.44 183 HIS A O 1
ATOM 1448 N N . ALA A 1 184 ? 2.982 -4.924 -21.974 1.00 95.69 184 ALA A N 1
ATOM 1449 C CA . ALA A 1 184 ? 1.967 -4.397 -21.067 1.00 95.69 184 ALA A CA 1
ATOM 1450 C C . ALA A 1 184 ? 2.489 -4.321 -19.624 1.00 95.69 184 ALA A C 1
ATOM 1452 O O . ALA A 1 184 ? 2.409 -3.255 -19.008 1.00 95.69 184 ALA A O 1
ATOM 1453 N N . GLY A 1 185 ? 3.094 -5.402 -19.118 1.00 96.69 185 GLY A N 1
ATOM 1454 C CA . GLY A 1 185 ? 3.711 -5.437 -17.793 1.00 96.69 185 GLY A CA 1
ATOM 1455 C C . GLY A 1 185 ? 4.834 -4.410 -17.643 1.00 96.69 185 GLY A C 1
ATOM 1456 O O . GLY A 1 185 ? 4.892 -3.695 -16.641 1.00 96.69 185 GLY A O 1
ATOM 1457 N N . ALA A 1 186 ? 5.674 -4.248 -18.672 1.00 97.31 186 ALA A N 1
ATOM 1458 C CA . ALA A 1 186 ? 6.735 -3.244 -18.659 1.00 97.31 186 ALA A CA 1
ATOM 1459 C C . ALA A 1 186 ? 6.189 -1.811 -18.607 1.00 97.31 186 ALA A C 1
ATOM 1461 O O . ALA A 1 186 ? 6.634 -1.009 -17.786 1.00 97.31 186 ALA A O 1
ATOM 1462 N N . LEU A 1 187 ? 5.208 -1.469 -19.450 1.00 97.06 187 LEU A N 1
ATOM 1463 C CA . LEU A 1 187 ? 4.619 -0.127 -19.438 1.00 97.06 187 LEU A CA 1
ATOM 1464 C C . LEU A 1 187 ? 3.871 0.164 -18.138 1.00 97.06 187 LEU A C 1
ATOM 1466 O O . LEU A 1 187 ? 3.939 1.293 -17.659 1.00 97.06 187 LEU A O 1
ATOM 1470 N N . HIS A 1 188 ? 3.194 -0.828 -17.555 1.00 97.44 188 HIS A N 1
ATOM 1471 C CA . HIS A 1 188 ? 2.603 -0.704 -16.221 1.00 97.44 188 HIS A CA 1
ATOM 1472 C C . HIS A 1 188 ? 3.671 -0.343 -15.183 1.00 97.44 188 HIS A C 1
ATOM 1474 O O . HIS A 1 188 ? 3.524 0.652 -14.473 1.00 97.44 188 HIS A O 1
ATOM 1480 N N . PHE A 1 189 ? 4.779 -1.085 -15.144 1.00 98.38 189 PHE A N 1
ATOM 1481 C CA . PHE A 1 189 ? 5.880 -0.826 -14.217 1.00 98.38 189 PHE A CA 1
ATOM 1482 C C . PHE A 1 189 ? 6.483 0.576 -14.411 1.00 98.38 189 PHE A C 1
ATOM 1484 O O . PHE A 1 189 ? 6.509 1.380 -13.478 1.00 98.38 189 PHE A O 1
ATOM 1491 N N . PHE A 1 190 ? 6.905 0.920 -15.632 1.00 98.19 190 PHE A N 1
ATOM 1492 C CA . PHE A 1 190 ? 7.572 2.199 -15.899 1.00 98.19 190 PHE A CA 1
ATOM 1493 C C . PHE A 1 190 ? 6.648 3.416 -15.744 1.00 98.19 190 PHE A C 1
ATOM 1495 O O . PHE A 1 190 ? 7.132 4.485 -15.370 1.00 98.19 190 PHE A O 1
ATOM 1502 N N . ARG A 1 191 ? 5.333 3.283 -15.979 1.00 98.06 191 ARG A N 1
ATOM 1503 C CA . ARG A 1 191 ? 4.360 4.351 -15.676 1.00 98.06 191 ARG A CA 1
ATOM 1504 C C . ARG A 1 191 ? 4.308 4.648 -14.185 1.00 98.06 191 ARG A C 1
ATOM 1506 O O . ARG A 1 191 ? 4.472 5.802 -13.806 1.00 98.06 191 ARG A O 1
ATOM 1513 N N . ASN A 1 192 ? 4.174 3.616 -13.354 1.00 98.31 192 ASN A N 1
ATOM 1514 C CA . ASN A 1 192 ? 4.150 3.783 -11.901 1.00 98.31 192 ASN A CA 1
ATOM 1515 C C . ASN A 1 192 ? 5.474 4.357 -11.372 1.00 98.31 192 ASN A C 1
ATOM 1517 O O . ASN A 1 192 ? 5.457 5.267 -10.546 1.00 98.31 192 ASN A O 1
ATOM 1521 N N . VAL A 1 193 ? 6.622 3.912 -11.903 1.00 98.31 193 VAL A N 1
ATOM 1522 C CA . VAL A 1 193 ? 7.930 4.515 -11.584 1.00 98.31 193 VAL A CA 1
ATOM 1523 C C . VAL A 1 193 ? 7.976 5.994 -11.981 1.00 98.31 193 VAL A C 1
ATOM 1525 O O . VAL A 1 193 ? 8.437 6.822 -11.199 1.00 98.31 193 VAL A O 1
ATOM 1528 N N . SER A 1 194 ? 7.494 6.348 -13.175 1.00 97.94 194 SER A N 1
ATOM 1529 C CA . SER A 1 194 ? 7.475 7.738 -13.641 1.00 97.94 194 SER A CA 1
ATOM 1530 C C . SER A 1 194 ? 6.619 8.631 -12.749 1.00 97.94 194 SER A C 1
ATOM 1532 O O . SER A 1 194 ? 7.085 9.685 -12.324 1.00 97.94 194 SER A O 1
ATOM 1534 N N . GLU A 1 195 ? 5.394 8.208 -12.439 1.00 97.81 195 GLU A N 1
ATOM 1535 C CA . GLU A 1 195 ? 4.489 8.957 -11.562 1.00 97.81 195 GLU A CA 1
ATOM 1536 C C . GLU A 1 195 ? 5.081 9.115 -10.157 1.00 97.81 195 GLU A C 1
ATOM 1538 O O . GLU A 1 195 ? 4.990 10.185 -9.554 1.00 97.81 195 GLU A O 1
ATOM 1543 N N . LEU A 1 196 ? 5.763 8.085 -9.652 1.00 97.44 196 LEU A N 1
ATOM 1544 C CA . LEU A 1 196 ? 6.448 8.139 -8.366 1.00 97.44 196 LEU A CA 1
ATOM 1545 C C . LEU A 1 196 ? 7.597 9.166 -8.375 1.00 97.44 196 LEU A C 1
ATOM 1547 O O . LEU A 1 196 ? 7.726 9.964 -7.443 1.00 97.44 196 LEU A O 1
ATOM 1551 N N . LEU A 1 197 ? 8.398 9.197 -9.446 1.00 97.00 197 LEU A N 1
ATOM 1552 C CA . LEU A 1 197 ? 9.461 10.190 -9.629 1.00 97.00 197 LEU A CA 1
ATOM 1553 C C . LEU A 1 197 ? 8.911 11.622 -9.722 1.00 97.00 197 LEU A C 1
ATOM 1555 O O . LEU A 1 197 ? 9.503 12.526 -9.130 1.00 97.00 197 LEU A O 1
ATOM 1559 N N . ASP A 1 198 ? 7.772 11.823 -10.390 1.00 96.25 198 ASP A N 1
ATOM 1560 C CA . ASP A 1 198 ? 7.102 13.127 -10.477 1.00 96.25 198 ASP A CA 1
ATOM 1561 C C . ASP A 1 198 ? 6.624 13.614 -9.100 1.00 96.25 198 ASP A C 1
ATOM 1563 O O . ASP A 1 198 ? 6.700 14.807 -8.794 1.00 96.25 198 ASP A O 1
ATOM 1567 N N . VAL A 1 199 ? 6.152 12.703 -8.239 1.00 95.62 199 VAL A N 1
ATOM 1568 C CA . VAL A 1 199 ? 5.782 13.032 -6.853 1.00 95.62 199 VAL A CA 1
ATOM 1569 C C . VAL A 1 199 ? 7.018 13.426 -6.038 1.00 95.62 199 VAL A C 1
ATOM 1571 O O . VAL A 1 199 ? 6.977 14.425 -5.318 1.00 95.62 199 VAL A O 1
ATOM 1574 N N . PHE A 1 200 ? 8.134 12.704 -6.181 1.00 94.56 200 PHE A N 1
ATOM 1575 C CA . PHE A 1 200 ? 9.385 13.016 -5.476 1.00 94.56 200 PHE A CA 1
ATOM 1576 C C . PHE A 1 200 ? 10.019 14.347 -5.892 1.00 94.56 200 PHE A C 1
ATOM 1578 O O . PHE A 1 200 ? 10.767 14.936 -5.115 1.00 94.56 200 PHE A O 1
ATOM 1585 N N . GLU A 1 201 ? 9.753 14.832 -7.104 1.00 90.62 201 GLU A N 1
ATOM 1586 C CA . GLU A 1 201 ? 10.258 16.127 -7.575 1.00 90.62 201 GLU A CA 1
ATOM 1587 C C . GLU A 1 201 ? 9.506 17.319 -6.965 1.00 90.62 201 GLU A C 1
ATOM 1589 O O . GLU A 1 201 ? 10.072 18.405 -6.849 1.00 90.62 201 GLU A O 1
ATOM 1594 N N . ARG A 1 202 ? 8.250 17.129 -6.543 1.00 87.62 202 ARG A N 1
ATOM 1595 C CA . ARG A 1 202 ? 7.380 18.215 -6.062 1.00 87.62 202 ARG A CA 1
ATOM 1596 C C . ARG A 1 202 ? 7.487 18.501 -4.566 1.00 87.62 202 ARG A C 1
ATOM 1598 O O . ARG A 1 202 ? 7.023 19.555 -4.138 1.00 87.62 202 ARG A O 1
ATOM 1605 N N . GLY A 1 203 ? 8.046 17.592 -3.767 1.00 78.81 203 GLY A N 1
ATOM 1606 C CA . GLY A 1 203 ? 8.028 17.723 -2.309 1.00 78.81 203 GLY A CA 1
ATOM 1607 C C . GLY A 1 203 ? 9.123 16.949 -1.586 1.00 78.81 203 GLY A C 1
ATOM 1608 O O . GLY A 1 203 ? 9.681 15.977 -2.092 1.00 78.81 203 GLY A O 1
ATOM 1609 N N . GLU A 1 204 ? 9.416 17.376 -0.358 1.00 86.69 204 GLU A N 1
ATOM 1610 C CA . GLU A 1 204 ? 10.465 16.778 0.466 1.00 86.69 204 GLU A CA 1
ATOM 1611 C C . GLU A 1 204 ? 9.917 15.665 1.374 1.00 86.69 204 GLU A C 1
ATOM 1613 O O . GLU A 1 204 ? 9.810 15.797 2.594 1.00 86.69 204 GLU A O 1
ATOM 1618 N N . VAL A 1 205 ? 9.587 14.528 0.753 1.00 92.94 205 VAL A N 1
ATOM 1619 C CA . VAL A 1 205 ? 8.964 13.364 1.415 1.00 92.94 205 VAL A CA 1
ATOM 1620 C C . VAL A 1 205 ? 9.790 12.858 2.603 1.00 92.94 205 VAL A C 1
ATOM 1622 O O . VAL A 1 205 ? 9.233 12.493 3.636 1.00 92.94 205 VAL A O 1
ATOM 1625 N N . ARG A 1 206 ? 11.126 12.863 2.486 1.00 94.88 206 ARG A N 1
ATOM 1626 C CA . ARG A 1 206 ? 12.033 12.386 3.542 1.00 94.88 206 ARG A CA 1
ATOM 1627 C C . ARG A 1 206 ? 11.845 13.159 4.844 1.00 94.88 206 ARG A C 1
ATOM 1629 O O . ARG A 1 206 ? 11.650 12.551 5.892 1.00 94.88 206 ARG A O 1
ATOM 1636 N N . THR A 1 207 ? 11.922 14.486 4.779 1.00 94.31 207 THR A N 1
ATOM 1637 C CA . THR A 1 207 ? 11.878 15.351 5.963 1.00 94.31 207 THR A CA 1
ATOM 1638 C C . THR A 1 207 ? 10.529 15.243 6.669 1.00 94.31 207 THR A C 1
ATOM 1640 O O . THR A 1 207 ? 10.475 15.175 7.897 1.00 94.31 207 THR A O 1
ATOM 1643 N N . GLU A 1 208 ? 9.432 15.195 5.910 1.00 94.69 208 GLU A N 1
ATOM 1644 C CA . GLU A 1 208 ? 8.088 15.028 6.472 1.00 94.69 208 GLU A CA 1
ATOM 1645 C C . GLU A 1 208 ? 7.901 13.664 7.138 1.00 94.69 208 GLU A C 1
ATOM 1647 O O . GLU A 1 208 ? 7.339 13.585 8.232 1.00 94.69 208 GLU A O 1
ATOM 1652 N N . LEU A 1 209 ? 8.406 12.598 6.514 1.00 95.38 209 LEU A N 1
ATOM 1653 C CA . LEU A 1 209 ? 8.273 11.246 7.040 1.00 95.38 209 LEU A CA 1
ATOM 1654 C C . LEU A 1 209 ? 9.113 11.040 8.308 1.00 95.38 209 LEU A C 1
ATOM 1656 O O . LEU A 1 209 ? 8.628 10.439 9.261 1.00 95.38 209 LEU A O 1
ATOM 1660 N N . LEU A 1 210 ? 10.323 11.611 8.374 1.00 96.62 210 LEU A N 1
ATOM 1661 C CA . LEU A 1 210 ? 11.147 11.605 9.591 1.00 96.62 210 LEU A CA 1
ATOM 1662 C C . LEU A 1 210 ? 10.457 12.329 10.756 1.00 96.62 210 LEU A C 1
ATOM 1664 O O . LEU A 1 210 ? 10.396 11.798 11.864 1.00 96.62 210 LEU A O 1
ATOM 1668 N N . LYS A 1 211 ? 9.862 13.503 10.500 1.00 95.44 211 LYS A N 1
ATOM 1669 C CA . LYS A 1 211 ? 9.082 14.230 11.516 1.00 95.44 211 LYS A CA 1
ATOM 1670 C C . LYS A 1 211 ? 7.895 13.411 12.025 1.00 95.44 211 LYS A C 1
ATOM 1672 O O . LYS A 1 211 ? 7.582 13.463 13.215 1.00 95.44 211 LYS A O 1
ATOM 1677 N N . GLU A 1 212 ? 7.224 12.667 11.148 1.00 93.19 212 GLU A N 1
ATOM 1678 C CA . GLU A 1 212 ? 6.103 11.818 11.553 1.00 93.19 212 GLU A CA 1
ATOM 1679 C C . GLU A 1 212 ? 6.562 10.573 12.316 1.00 93.19 212 GLU A C 1
ATOM 1681 O O . GLU A 1 212 ? 5.950 10.251 13.329 1.00 93.19 212 GLU A O 1
ATOM 1686 N N . LEU A 1 213 ? 7.661 9.922 11.918 1.00 93.12 213 LEU A N 1
ATOM 1687 C CA . LEU A 1 213 ? 8.259 8.825 12.688 1.00 93.12 213 LEU A CA 1
ATOM 1688 C C . LEU A 1 213 ? 8.549 9.258 14.133 1.00 93.12 213 LEU A C 1
ATOM 1690 O O . LEU A 1 213 ? 8.200 8.542 15.073 1.00 93.12 213 LEU A O 1
ATOM 1694 N N . ASP A 1 214 ? 9.111 10.453 14.332 1.00 94.25 214 ASP A N 1
ATOM 1695 C CA . ASP A 1 214 ? 9.343 11.014 15.668 1.00 94.25 214 ASP A CA 1
ATOM 1696 C C . ASP A 1 214 ? 8.037 11.326 16.414 1.00 94.25 214 ASP A C 1
ATOM 1698 O O . ASP A 1 214 ? 7.925 11.078 17.618 1.00 94.25 214 ASP A O 1
ATOM 1702 N N . ARG A 1 215 ? 7.019 11.853 15.718 1.00 90.44 215 ARG A N 1
ATOM 1703 C CA . ARG A 1 215 ? 5.686 12.099 16.296 1.00 90.44 215 ARG A CA 1
ATOM 1704 C C . ARG A 1 215 ? 5.043 10.795 16.774 1.00 90.44 215 ARG A C 1
ATOM 1706 O O . ARG A 1 215 ? 4.499 10.770 17.879 1.00 90.44 215 ARG A O 1
ATOM 1713 N N . GLN A 1 216 ? 5.131 9.720 15.991 1.00 87.94 216 GLN A N 1
ATOM 1714 C CA . GLN A 1 216 ? 4.597 8.404 16.350 1.00 87.94 216 GLN A CA 1
ATOM 1715 C C . GLN A 1 216 ? 5.362 7.775 17.522 1.00 87.94 216 GLN A C 1
ATOM 1717 O O . GLN A 1 216 ? 4.732 7.253 18.439 1.00 87.94 216 GLN A O 1
ATOM 1722 N N . GLN A 1 217 ? 6.693 7.909 17.575 1.00 88.25 217 GLN A N 1
ATOM 1723 C CA . GLN A 1 217 ? 7.481 7.479 18.739 1.00 88.25 217 GLN A CA 1
ATOM 1724 C C . GLN A 1 217 ? 7.025 8.179 20.027 1.00 88.25 217 GLN A C 1
ATOM 1726 O O . GLN A 1 217 ? 6.790 7.520 21.037 1.00 88.25 217 GLN A O 1
ATOM 1731 N N . ARG A 1 218 ? 6.836 9.508 19.993 1.00 89.62 218 ARG A N 1
ATOM 1732 C CA . ARG A 1 218 ? 6.343 10.267 21.158 1.00 89.62 218 ARG A CA 1
ATOM 1733 C C . ARG A 1 218 ? 4.940 9.829 21.572 1.00 89.62 218 ARG A C 1
ATOM 1735 O O . ARG A 1 218 ? 4.687 9.707 22.765 1.00 89.62 218 ARG A O 1
ATOM 1742 N N . LYS A 1 219 ? 4.048 9.563 20.609 1.00 83.94 219 LYS A N 1
ATOM 1743 C CA . LYS A 1 219 ? 2.705 9.022 20.879 1.00 83.94 219 LYS A CA 1
ATOM 1744 C C . LYS A 1 219 ? 2.769 7.650 21.548 1.00 83.94 219 LYS A C 1
ATOM 1746 O O . LYS A 1 219 ? 2.053 7.420 22.508 1.00 83.94 219 LYS A O 1
ATOM 1751 N N . LEU A 1 220 ? 3.619 6.742 21.075 1.00 83.44 220 L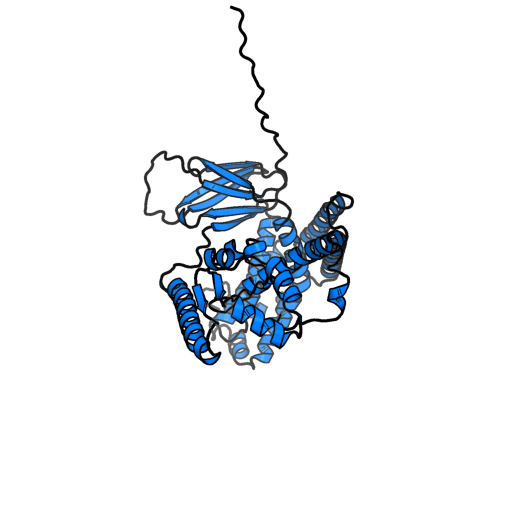EU A N 1
ATOM 1752 C CA . LEU A 1 220 ? 3.783 5.420 21.688 1.00 83.44 220 LEU A CA 1
ATOM 1753 C C . LEU A 1 220 ? 4.366 5.514 23.102 1.00 83.44 220 LEU A C 1
ATOM 1755 O O . LEU A 1 220 ? 3.915 4.804 23.997 1.00 83.44 220 LEU A O 1
ATOM 1759 N N . GLN A 1 221 ? 5.287 6.453 23.334 1.00 86.12 221 GLN A N 1
ATOM 1760 C CA . GLN A 1 221 ? 5.882 6.676 24.650 1.00 86.12 221 GLN A CA 1
ATOM 1761 C C . GLN A 1 221 ? 4.836 7.047 25.718 1.00 86.12 221 GLN A C 1
ATOM 1763 O O . GLN A 1 221 ? 4.999 6.662 26.872 1.00 86.12 221 GLN A O 1
ATOM 1768 N N . THR A 1 222 ? 3.745 7.745 25.364 1.00 86.38 222 THR A N 1
ATOM 1769 C CA . THR A 1 222 ? 2.695 8.108 26.340 1.00 86.38 222 THR A CA 1
ATOM 1770 C C . THR A 1 222 ? 1.888 6.915 26.853 1.00 86.38 222 THR A C 1
ATOM 1772 O O . THR A 1 222 ? 1.188 7.048 27.851 1.00 86.38 222 THR A O 1
ATOM 1775 N N . TRP A 1 223 ? 1.960 5.763 26.180 1.00 80.56 223 TRP A N 1
ATOM 1776 C CA . TRP A 1 223 ? 1.281 4.532 26.596 1.00 80.56 223 TRP A CA 1
ATOM 1777 C C . TRP A 1 223 ? 2.121 3.677 27.553 1.00 80.56 223 TRP A C 1
ATOM 1779 O O . TRP A 1 223 ? 1.606 2.725 28.140 1.00 80.56 223 TRP A O 1
ATOM 1789 N N . ILE A 1 224 ? 3.400 4.014 27.740 1.00 78.19 224 ILE A N 1
ATOM 1790 C CA . ILE A 1 224 ? 4.270 3.317 28.687 1.00 78.19 224 ILE A CA 1
ATOM 1791 C C . ILE A 1 224 ? 3.826 3.659 30.112 1.00 78.19 224 ILE A C 1
ATOM 1793 O O . ILE A 1 224 ? 3.637 4.822 30.459 1.00 78.19 224 ILE A O 1
ATOM 1797 N N . GLY A 1 225 ? 3.645 2.628 30.938 1.00 73.94 225 GLY A N 1
ATOM 1798 C CA . GLY A 1 225 ? 3.152 2.763 32.312 1.00 73.94 225 GLY A CA 1
ATOM 1799 C C . GLY A 1 225 ? 1.625 2.781 32.452 1.00 73.94 225 GLY A C 1
ATOM 1800 O O . GLY A 1 225 ? 1.131 2.799 33.577 1.00 73.94 225 GLY A O 1
ATOM 1801 N N . VAL A 1 226 ? 0.864 2.724 31.351 1.00 79.38 226 VAL A N 1
ATOM 1802 C CA . VAL A 1 226 ? -0.597 2.563 31.412 1.00 79.38 226 VAL A CA 1
ATOM 1803 C C . VAL A 1 226 ? -0.938 1.112 31.799 1.00 79.38 226 VAL A C 1
ATOM 1805 O O . VAL A 1 226 ? -0.463 0.183 31.141 1.00 79.38 226 VAL A O 1
ATOM 1808 N N . PRO A 1 227 ? -1.757 0.876 32.845 1.00 71.19 227 PRO A N 1
ATOM 1809 C CA . PRO A 1 227 ? -2.149 -0.475 33.246 1.00 71.19 227 PRO A CA 1
ATOM 1810 C C . PRO A 1 227 ? -2.842 -1.246 32.113 1.00 71.19 227 PRO A C 1
ATOM 1812 O O . PRO A 1 227 ? -3.716 -0.709 31.435 1.00 71.19 227 PRO A O 1
ATOM 1815 N N . GLY A 1 228 ? -2.473 -2.517 31.924 1.00 76.25 228 GLY A N 1
ATOM 1816 C CA . GLY A 1 228 ? -3.054 -3.393 30.895 1.00 76.25 228 GLY A CA 1
ATOM 1817 C C . GLY A 1 228 ? -2.449 -3.249 29.492 1.00 76.25 228 GLY A C 1
ATOM 1818 O O . GLY A 1 228 ? -2.898 -3.927 28.571 1.00 76.25 228 GLY A O 1
ATOM 1819 N N . VAL A 1 229 ? -1.434 -2.398 29.319 1.00 77.19 229 VAL A N 1
ATOM 1820 C CA . VAL A 1 229 ? -0.709 -2.229 28.053 1.00 77.19 229 VAL A CA 1
ATOM 1821 C C . VAL A 1 229 ? 0.552 -3.100 28.027 1.00 77.19 229 VAL A C 1
ATOM 1823 O O . VAL A 1 229 ? 1.330 -3.108 28.979 1.00 77.19 229 VAL A O 1
ATOM 1826 N N . ASP A 1 230 ? 0.778 -3.803 26.914 1.00 83.44 230 ASP A N 1
ATOM 1827 C CA . ASP A 1 230 ? 1.991 -4.595 26.684 1.00 83.44 230 ASP A CA 1
ATOM 1828 C C . ASP A 1 230 ? 3.193 -3.685 26.385 1.00 83.44 230 ASP A C 1
ATOM 1830 O O . ASP A 1 230 ? 3.363 -3.169 25.275 1.00 83.44 230 ASP A O 1
ATOM 1834 N N . GLN A 1 231 ? 4.032 -3.488 27.401 1.00 82.94 231 GLN A N 1
ATOM 1835 C CA . GLN A 1 231 ? 5.209 -2.623 27.323 1.00 82.94 231 GLN A CA 1
ATOM 1836 C C . GLN A 1 231 ? 6.256 -3.161 26.343 1.00 82.94 231 GLN A C 1
ATOM 1838 O O . GLN A 1 231 ? 6.820 -2.388 25.571 1.00 82.94 231 GLN A O 1
ATOM 1843 N N . SER A 1 232 ? 6.454 -4.482 26.306 1.00 86.19 232 SER A N 1
ATOM 1844 C CA . SER A 1 232 ? 7.460 -5.116 25.448 1.00 86.19 232 SER A CA 1
ATOM 1845 C C . SER A 1 232 ? 7.175 -4.867 23.965 1.00 86.19 232 SER A C 1
ATOM 1847 O O . SER A 1 232 ? 8.074 -4.539 23.186 1.00 86.19 232 SER A O 1
ATOM 1849 N N . ARG A 1 233 ? 5.894 -4.925 23.579 1.00 82.81 233 ARG A N 1
ATOM 1850 C CA . ARG A 1 233 ? 5.453 -4.670 22.205 1.00 82.81 233 ARG A CA 1
ATOM 1851 C C . ARG A 1 233 ? 5.604 -3.204 21.809 1.00 82.81 233 ARG A C 1
ATOM 1853 O O . ARG A 1 233 ? 5.992 -2.920 20.676 1.00 82.81 233 ARG A O 1
ATOM 1860 N N . ILE A 1 234 ? 5.326 -2.276 22.724 1.00 82.25 234 ILE A N 1
ATOM 1861 C CA . ILE A 1 234 ? 5.514 -0.839 22.482 1.00 82.25 234 ILE A CA 1
ATOM 1862 C C . ILE A 1 234 ? 6.993 -0.509 22.308 1.00 82.25 234 ILE A C 1
ATOM 1864 O O . ILE A 1 234 ? 7.354 0.190 21.362 1.00 82.25 234 ILE A O 1
ATOM 1868 N N . GLU A 1 235 ? 7.852 -1.027 23.180 1.00 89.12 235 GLU A N 1
ATOM 1869 C CA . GLU A 1 235 ? 9.294 -0.806 23.093 1.00 89.12 235 GLU A CA 1
ATOM 1870 C C . GLU A 1 235 ? 9.867 -1.369 21.792 1.00 89.12 235 GLU A C 1
ATOM 1872 O O . GLU A 1 235 ? 10.601 -0.663 21.096 1.00 89.12 235 GLU A O 1
ATOM 1877 N N . ALA A 1 236 ? 9.470 -2.584 21.401 1.00 90.19 236 ALA A N 1
ATOM 1878 C CA . ALA A 1 236 ? 9.861 -3.174 20.123 1.00 90.19 236 ALA A CA 1
ATOM 1879 C C . ALA A 1 236 ? 9.440 -2.296 18.932 1.00 90.19 236 ALA A C 1
ATOM 1881 O O . ALA A 1 236 ? 10.238 -2.050 18.026 1.00 90.19 236 ALA A O 1
ATOM 1882 N N . LEU A 1 237 ? 8.215 -1.764 18.953 1.00 87.56 237 LEU A N 1
ATOM 1883 C CA . LEU A 1 237 ? 7.702 -0.896 17.895 1.00 87.56 237 LEU A CA 1
ATOM 1884 C C . LEU A 1 237 ? 8.433 0.456 17.842 1.00 87.56 237 LEU A C 1
ATOM 1886 O O . LEU A 1 237 ? 8.763 0.942 16.761 1.00 87.56 237 LEU A O 1
ATOM 1890 N N . ILE A 1 238 ? 8.758 1.044 18.996 1.00 90.38 238 ILE A N 1
ATOM 1891 C CA . ILE A 1 238 ? 9.587 2.256 19.076 1.00 90.38 238 ILE A CA 1
ATOM 1892 C C . ILE A 1 238 ? 10.984 1.990 18.498 1.00 90.38 238 ILE A C 1
ATOM 1894 O O . ILE A 1 238 ? 11.502 2.826 17.757 1.00 90.38 238 ILE A O 1
ATOM 1898 N N . GLN A 1 239 ? 11.592 0.836 18.790 1.00 94.00 239 GLN A N 1
ATOM 1899 C CA . GLN A 1 239 ? 12.891 0.467 18.216 1.00 94.00 239 GLN A CA 1
ATOM 1900 C C . GLN A 1 239 ? 12.819 0.277 16.698 1.00 94.00 239 GLN A C 1
ATOM 1902 O O . GLN A 1 239 ? 13.702 0.755 15.986 1.00 94.00 239 GLN A O 1
ATOM 1907 N N . GLN A 1 240 ? 11.746 -0.328 16.181 1.00 92.25 240 GLN A N 1
ATOM 1908 C CA . GLN A 1 240 ? 11.515 -0.427 14.737 1.00 92.25 240 GLN A CA 1
ATOM 1909 C C . GLN A 1 240 ? 11.410 0.959 14.086 1.00 92.25 240 GLN A C 1
ATOM 1911 O O . GLN A 1 240 ? 12.072 1.204 13.079 1.00 92.25 240 GLN A O 1
ATOM 1916 N N . LEU A 1 241 ? 10.649 1.892 14.678 1.00 90.88 241 LEU A N 1
ATOM 1917 C CA . LEU A 1 241 ? 10.533 3.277 14.193 1.00 90.88 241 LEU A CA 1
ATOM 1918 C C . LEU A 1 241 ? 11.887 3.996 14.163 1.00 90.88 241 LEU A C 1
ATOM 1920 O O . LEU A 1 241 ? 12.200 4.664 13.176 1.00 90.88 241 LEU A O 1
ATOM 1924 N N . LYS A 1 242 ? 12.712 3.824 15.203 1.00 95.50 242 LYS A N 1
ATOM 1925 C CA . LYS A 1 242 ? 14.073 4.383 15.254 1.00 95.50 242 LYS A CA 1
ATOM 1926 C C . LYS A 1 242 ? 14.978 3.795 14.176 1.00 95.50 242 LYS A C 1
ATOM 1928 O O . LYS A 1 242 ? 15.680 4.545 13.500 1.00 95.50 242 LYS A O 1
ATOM 1933 N N . ALA A 1 243 ? 14.947 2.475 13.994 1.00 95.44 243 ALA A N 1
ATOM 1934 C CA . ALA A 1 243 ? 15.731 1.794 12.971 1.00 95.44 243 ALA A CA 1
ATOM 1935 C C . ALA A 1 243 ? 15.333 2.261 11.562 1.00 95.44 243 ALA A C 1
ATOM 1937 O O . ALA A 1 243 ? 16.200 2.658 10.784 1.00 95.44 243 ALA A O 1
ATOM 1938 N N . ALA A 1 244 ? 14.031 2.313 11.262 1.00 94.44 244 ALA A N 1
ATOM 1939 C CA . ALA A 1 244 ? 13.523 2.813 9.985 1.00 94.44 244 ALA A CA 1
ATOM 1940 C C . ALA A 1 244 ? 13.919 4.280 9.742 1.00 94.44 244 ALA A C 1
ATOM 1942 O O . ALA A 1 244 ? 14.348 4.631 8.644 1.00 94.44 244 ALA A O 1
ATOM 1943 N N . GLY A 1 245 ? 13.851 5.128 10.775 1.00 95.75 245 GLY A N 1
ATOM 1944 C CA . GLY A 1 245 ? 14.322 6.513 10.703 1.00 95.75 245 GLY A CA 1
ATOM 1945 C C . GLY A 1 245 ? 15.818 6.614 10.392 1.00 95.75 245 GLY A C 1
ATOM 1946 O O . GLY A 1 245 ? 16.210 7.372 9.508 1.00 95.75 245 GLY A O 1
ATOM 1947 N N . SER A 1 246 ? 16.656 5.811 11.055 1.00 96.81 246 SER A N 1
ATOM 1948 C CA . SER A 1 246 ? 18.104 5.776 10.808 1.00 96.81 246 SER A CA 1
ATOM 1949 C C . SER A 1 246 ? 18.445 5.327 9.382 1.00 96.81 246 SER A C 1
ATOM 1951 O O . SER A 1 246 ? 19.260 5.971 8.720 1.00 96.81 246 SER A O 1
ATOM 1953 N N . VAL A 1 247 ? 17.775 4.282 8.882 1.00 96.44 247 VAL A N 1
ATOM 1954 C CA . VAL A 1 247 ? 17.921 3.795 7.500 1.00 96.44 247 VAL A CA 1
ATOM 1955 C C . VAL A 1 247 ? 17.473 4.856 6.489 1.00 96.44 247 VAL A C 1
ATOM 1957 O O . VAL A 1 247 ? 18.138 5.076 5.481 1.00 96.44 247 VAL A O 1
ATOM 1960 N N . LEU A 1 248 ? 16.377 5.568 6.760 1.00 95.31 248 LEU A N 1
ATOM 1961 C CA . LEU A 1 248 ? 15.877 6.623 5.878 1.00 95.31 248 LEU A CA 1
ATOM 1962 C C . LEU A 1 248 ? 16.801 7.856 5.832 1.00 95.31 248 LEU A C 1
ATOM 1964 O O . LEU A 1 248 ? 16.901 8.502 4.785 1.00 95.31 248 LEU A O 1
ATOM 1968 N N . ILE A 1 249 ? 17.473 8.181 6.943 1.00 95.31 249 ILE A N 1
ATOM 1969 C CA . ILE A 1 249 ? 18.464 9.268 7.021 1.00 95.31 249 ILE A CA 1
ATOM 1970 C C . ILE A 1 249 ? 19.718 8.926 6.214 1.00 95.31 249 ILE A C 1
ATOM 1972 O O . ILE A 1 249 ? 20.214 9.778 5.480 1.00 95.31 249 ILE A O 1
ATOM 1976 N N . SER A 1 250 ? 20.230 7.699 6.348 1.00 94.81 250 SER A N 1
ATOM 1977 C CA . SER A 1 250 ? 21.445 7.258 5.651 1.00 94.81 250 SER A CA 1
ATOM 1978 C C . SER A 1 250 ? 21.215 6.940 4.171 1.00 94.81 250 SER A C 1
ATOM 1980 O O . SER A 1 250 ? 22.175 6.866 3.403 1.00 94.81 250 SER A O 1
ATOM 1982 N N . ALA A 1 251 ? 19.958 6.783 3.750 1.00 93.69 251 ALA A N 1
ATOM 1983 C CA . ALA A 1 251 ? 19.611 6.470 2.373 1.00 93.69 251 ALA A CA 1
ATOM 1984 C C . ALA A 1 251 ? 20.026 7.578 1.376 1.00 93.69 251 ALA A C 1
ATOM 1986 O O . ALA A 1 251 ? 19.843 8.778 1.641 1.00 93.69 251 ALA A O 1
ATOM 1987 N N . PRO A 1 252 ? 20.485 7.201 0.164 1.00 92.75 252 PRO A N 1
ATOM 1988 C CA . PRO A 1 252 ? 20.745 8.148 -0.921 1.00 92.75 252 PRO A CA 1
ATOM 1989 C C . PRO A 1 252 ? 19.464 8.891 -1.307 1.00 92.75 252 PRO A C 1
ATOM 1991 O O . PRO A 1 252 ? 18.365 8.503 -0.902 1.00 92.75 252 PRO A O 1
ATOM 1994 N N . ARG A 1 253 ? 19.576 9.990 -2.066 1.00 93.56 253 ARG A N 1
ATOM 1995 C CA . ARG A 1 253 ? 18.415 10.816 -2.436 1.00 93.56 253 ARG A CA 1
ATOM 1996 C C . ARG A 1 253 ? 17.310 9.938 -3.037 1.00 93.56 253 ARG A C 1
ATOM 1998 O O . ARG A 1 253 ? 17.547 9.158 -3.956 1.00 93.56 253 ARG A O 1
ATOM 2005 N N . ILE A 1 254 ? 16.096 10.076 -2.505 1.00 94.38 254 ILE A N 1
ATOM 2006 C CA . ILE A 1 254 ? 14.961 9.217 -2.864 1.00 94.38 254 ILE A CA 1
ATOM 2007 C C . ILE A 1 254 ? 14.713 9.278 -4.379 1.00 94.38 254 ILE A C 1
ATOM 2009 O O . ILE A 1 254 ? 14.655 10.357 -4.978 1.00 94.38 254 ILE A O 1
ATOM 2013 N N . GLY A 1 255 ? 14.613 8.101 -5.002 1.00 95.06 255 GLY A N 1
ATOM 2014 C CA . GLY A 1 255 ? 14.410 7.948 -6.443 1.00 95.06 255 GLY A CA 1
ATOM 2015 C C . GLY A 1 255 ? 15.614 8.328 -7.313 1.00 95.06 255 GLY A C 1
ATOM 2016 O O . GLY A 1 255 ? 15.479 8.343 -8.531 1.00 95.06 255 GLY A O 1
ATOM 2017 N N . GLN A 1 256 ? 16.783 8.649 -6.742 1.00 95.06 256 GLN A N 1
ATOM 2018 C CA . GLN A 1 256 ? 17.981 8.976 -7.525 1.00 95.06 256 GLN A CA 1
ATOM 2019 C C . GLN A 1 256 ? 18.419 7.806 -8.409 1.00 95.06 256 GLN A C 1
ATOM 2021 O O . GLN A 1 256 ? 18.593 8.005 -9.604 1.00 95.06 256 GLN A O 1
ATOM 2026 N N . PHE A 1 257 ? 18.485 6.596 -7.848 1.00 97.38 257 PHE A N 1
ATOM 2027 C CA . PHE A 1 257 ? 18.849 5.384 -8.586 1.00 97.38 257 PHE A CA 1
ATOM 2028 C C . PHE A 1 257 ? 17.956 5.156 -9.818 1.00 97.38 257 PHE A C 1
ATOM 2030 O O . PHE A 1 257 ? 18.448 4.920 -10.914 1.00 97.38 257 PHE A O 1
ATOM 2037 N N . LEU A 1 258 ? 16.639 5.320 -9.659 1.00 97.56 258 LEU A N 1
ATOM 2038 C CA . LEU A 1 258 ? 15.668 5.171 -10.749 1.00 97.56 258 LEU A CA 1
ATOM 2039 C C . LEU A 1 258 ? 15.768 6.295 -11.787 1.00 97.56 258 LEU A C 1
ATOM 2041 O O . LEU A 1 258 ? 15.518 6.073 -12.966 1.00 97.56 258 LEU A O 1
ATOM 2045 N N . ARG A 1 259 ? 16.115 7.513 -11.355 1.00 96.12 259 ARG A N 1
ATOM 2046 C CA . ARG A 1 259 ? 16.275 8.674 -12.242 1.00 96.12 259 ARG A CA 1
ATOM 2047 C C . ARG A 1 259 ? 17.538 8.575 -13.098 1.00 96.12 259 ARG A C 1
ATOM 2049 O O . ARG A 1 259 ? 17.546 9.078 -14.216 1.00 96.12 259 ARG A O 1
ATOM 2056 N N . GLU A 1 260 ? 18.591 7.969 -12.560 1.00 96.75 260 GLU A N 1
ATOM 2057 C CA . GLU A 1 260 ? 19.873 7.767 -13.243 1.00 96.75 260 GLU A CA 1
ATOM 2058 C C . GLU A 1 260 ? 19.865 6.535 -14.163 1.00 96.75 260 GLU A C 1
ATOM 2060 O O . GLU A 1 260 ? 20.728 6.411 -15.034 1.00 96.75 260 GLU A O 1
ATOM 2065 N N . ASP A 1 261 ? 18.873 5.651 -14.026 1.00 98.31 261 ASP A N 1
ATOM 2066 C CA . ASP A 1 261 ? 18.718 4.492 -14.897 1.00 98.31 261 ASP A CA 1
ATOM 2067 C C . ASP A 1 261 ? 18.361 4.899 -16.335 1.00 98.31 261 ASP A C 1
ATOM 2069 O O . ASP A 1 261 ? 17.379 5.598 -16.615 1.00 98.31 261 ASP A O 1
ATOM 2073 N N . ARG A 1 262 ? 19.168 4.413 -17.281 1.00 97.38 262 ARG A N 1
ATOM 2074 C CA . ARG A 1 262 ? 19.043 4.754 -18.699 1.00 97.38 262 ARG A CA 1
ATOM 2075 C C . ARG A 1 262 ? 17.741 4.244 -19.319 1.00 97.38 262 ARG A C 1
ATOM 2077 O O . ARG A 1 262 ? 17.178 4.939 -20.166 1.00 97.38 262 ARG A O 1
ATOM 2084 N N . LEU A 1 263 ? 17.285 3.041 -18.968 1.00 97.81 263 LEU A N 1
ATOM 2085 C CA . LEU A 1 263 ? 16.071 2.468 -19.549 1.00 97.81 263 LEU A CA 1
ATOM 2086 C C . LEU A 1 263 ? 14.841 3.213 -19.029 1.00 97.81 263 LEU A C 1
ATOM 2088 O O . LEU A 1 263 ? 14.004 3.628 -19.832 1.00 97.81 263 LEU A O 1
ATOM 2092 N N . ILE A 1 264 ? 14.780 3.462 -17.717 1.00 98.00 264 ILE A N 1
ATOM 2093 C CA . ILE A 1 264 ? 13.706 4.243 -17.092 1.00 98.00 264 ILE A CA 1
ATOM 2094 C C . ILE A 1 264 ? 13.632 5.639 -17.722 1.00 98.00 264 ILE A C 1
ATOM 2096 O O . ILE A 1 264 ? 12.548 6.069 -18.122 1.00 98.00 264 ILE A O 1
ATOM 2100 N N . ALA A 1 265 ? 14.768 6.327 -17.879 1.00 97.12 265 ALA A N 1
ATOM 2101 C CA . ALA A 1 265 ? 14.813 7.658 -18.484 1.00 97.12 265 ALA A CA 1
ATOM 2102 C C . ALA A 1 265 ? 14.272 7.676 -19.928 1.00 97.12 265 ALA A C 1
ATOM 2104 O O . ALA A 1 265 ? 13.462 8.541 -20.273 1.00 97.12 265 ALA A O 1
ATOM 2105 N N . LEU A 1 266 ? 14.669 6.701 -20.759 1.00 96.75 266 LEU A N 1
ATOM 2106 C CA . LEU A 1 266 ? 14.211 6.586 -22.150 1.00 96.75 266 LEU A CA 1
ATOM 2107 C C . LEU A 1 266 ? 12.703 6.329 -22.249 1.00 96.75 266 LEU A C 1
ATOM 2109 O O . LEU A 1 266 ? 12.022 6.968 -23.053 1.00 96.75 266 LEU A O 1
ATOM 2113 N N . VAL A 1 267 ? 12.172 5.415 -21.430 1.00 97.38 267 VAL A N 1
ATOM 2114 C CA . VAL A 1 267 ? 10.732 5.120 -21.413 1.00 97.38 267 VAL A CA 1
ATOM 2115 C C . VAL A 1 267 ? 9.955 6.341 -20.919 1.00 97.38 267 VAL A C 1
ATOM 2117 O O . VAL A 1 267 ? 8.992 6.756 -21.565 1.00 97.38 267 VAL A O 1
ATOM 2120 N N . ARG A 1 268 ? 10.408 6.978 -19.830 1.00 96.75 268 ARG A N 1
ATOM 2121 C CA . ARG A 1 268 ? 9.754 8.146 -19.219 1.00 96.75 268 ARG A CA 1
ATOM 2122 C C . ARG A 1 268 ? 9.620 9.326 -20.180 1.00 96.75 268 ARG A C 1
ATOM 2124 O O . ARG A 1 268 ? 8.558 9.939 -20.223 1.00 96.75 268 ARG A O 1
ATOM 2131 N N . GLN A 1 269 ? 10.625 9.591 -21.019 1.00 95.50 269 GLN A N 1
ATOM 2132 C CA . GLN A 1 269 ? 10.550 10.639 -22.048 1.00 95.50 269 GLN A CA 1
ATOM 2133 C C . GLN A 1 269 ? 9.398 10.422 -23.049 1.00 95.50 269 GLN A C 1
ATOM 2135 O O . GLN A 1 269 ? 8.890 11.383 -23.625 1.00 95.50 269 GLN A O 1
ATOM 2140 N N . ARG A 1 270 ? 8.986 9.169 -23.269 1.00 96.44 270 ARG A N 1
ATOM 2141 C CA . ARG A 1 270 ? 7.946 8.797 -24.237 1.00 96.44 270 ARG A CA 1
ATOM 2142 C C . ARG A 1 270 ? 6.562 8.591 -23.625 1.00 96.44 270 ARG A C 1
ATOM 2144 O O . ARG A 1 270 ? 5.586 8.645 -24.365 1.00 96.44 270 ARG A O 1
ATOM 2151 N N . LEU A 1 271 ? 6.454 8.406 -22.306 1.00 94.94 271 LEU A N 1
ATOM 2152 C CA . LEU A 1 271 ? 5.178 8.140 -21.620 1.00 94.94 271 LEU A CA 1
ATOM 2153 C C . LEU A 1 271 ? 4.132 9.254 -21.781 1.00 94.94 271 LEU A C 1
ATOM 2155 O O . LEU A 1 271 ? 2.936 8.974 -21.690 1.00 94.94 271 LEU A O 1
ATOM 2159 N N . SER A 1 272 ? 4.570 10.493 -22.025 1.00 92.75 272 SER A N 1
ATOM 2160 C CA . SER A 1 272 ? 3.698 11.649 -22.267 1.00 92.75 272 SER A CA 1
ATOM 2161 C C . SER A 1 272 ? 3.060 11.658 -23.660 1.00 92.75 272 SER A C 1
ATOM 2163 O O . SER A 1 272 ? 2.081 12.371 -23.874 1.00 92.75 272 SER A O 1
ATOM 2165 N N . ILE A 1 273 ? 3.588 10.873 -24.605 1.00 94.38 273 ILE A N 1
ATOM 2166 C CA . ILE A 1 273 ? 3.093 10.796 -25.979 1.00 94.38 273 ILE A CA 1
ATOM 2167 C C . ILE A 1 273 ? 2.095 9.631 -26.068 1.00 94.38 273 ILE A C 1
ATOM 2169 O O . ILE A 1 273 ? 2.482 8.478 -25.849 1.00 94.38 273 ILE A O 1
ATOM 2173 N N . PRO A 1 274 ? 0.819 9.875 -26.421 1.00 93.94 274 PRO A N 1
ATOM 2174 C CA . PRO A 1 274 ? -0.141 8.802 -26.663 1.00 93.94 274 PRO A CA 1
ATOM 2175 C C . PRO A 1 274 ? 0.377 7.851 -27.748 1.00 93.94 274 PRO A C 1
ATOM 2177 O O . PRO A 1 274 ? 0.723 8.287 -28.841 1.00 93.94 274 PRO A O 1
ATOM 2180 N N . GLY A 1 275 ? 0.475 6.557 -27.437 1.00 91.81 275 GLY A N 1
ATOM 2181 C CA . GLY A 1 275 ? 1.040 5.559 -28.354 1.00 91.81 275 GLY A CA 1
ATOM 2182 C C . GLY A 1 275 ? 2.560 5.642 -28.567 1.00 91.81 275 GLY A C 1
ATOM 2183 O O . GLY A 1 275 ? 3.104 4.786 -29.247 1.00 91.81 275 GLY A O 1
ATOM 2184 N N . GLY A 1 276 ? 3.275 6.589 -27.949 1.00 92.38 276 GLY A N 1
ATOM 2185 C CA . GLY A 1 276 ? 4.714 6.802 -28.179 1.00 92.38 276 GLY A CA 1
ATOM 2186 C C . GLY A 1 276 ? 5.644 5.784 -27.515 1.00 92.38 276 GLY A C 1
ATOM 2187 O O . GLY A 1 276 ? 6.863 5.939 -27.556 1.00 92.38 276 GLY A O 1
ATOM 2188 N N . CYS A 1 277 ? 5.088 4.759 -26.870 1.00 94.31 277 CYS A N 1
ATOM 2189 C CA . CYS A 1 277 ? 5.849 3.689 -26.237 1.00 94.31 277 CYS A CA 1
ATOM 2190 C C . CYS A 1 277 ? 5.777 2.377 -27.024 1.00 94.31 277 CYS A C 1
ATOM 2192 O O . CYS A 1 277 ? 5.936 1.317 -26.430 1.00 94.31 277 CYS A O 1
ATOM 2194 N N . CYS A 1 278 ? 5.502 2.418 -28.328 1.00 94.19 278 CYS A N 1
ATOM 2195 C CA . CYS A 1 278 ? 5.520 1.241 -29.194 1.00 94.19 278 CYS A CA 1
ATOM 2196 C C . CYS A 1 278 ? 6.943 0.689 -29.391 1.00 94.19 278 CYS A C 1
ATOM 2198 O O . CYS A 1 278 ? 7.943 1.360 -29.137 1.00 94.19 278 CYS A O 1
ATOM 2200 N N . SER A 1 279 ? 7.045 -0.551 -29.880 1.00 93.44 279 SER A N 1
ATOM 2201 C CA . SER A 1 279 ? 8.332 -1.237 -30.068 1.00 93.44 279 SER A CA 1
ATOM 2202 C C . SER A 1 279 ? 9.288 -0.507 -31.021 1.00 93.44 279 SER A C 1
ATOM 2204 O O . SER A 1 279 ? 10.497 -0.559 -30.815 1.00 93.44 279 SER A O 1
ATOM 2206 N N . PHE A 1 280 ? 8.763 0.196 -32.031 1.00 93.81 280 PHE A N 1
ATOM 2207 C CA . PHE A 1 280 ? 9.570 0.968 -32.984 1.00 93.81 280 PHE A CA 1
ATOM 2208 C C . PHE A 1 280 ? 10.034 2.330 -32.435 1.00 93.81 280 PHE A C 1
ATOM 2210 O O . PHE A 1 280 ? 11.074 2.823 -32.861 1.00 93.81 280 PHE A O 1
ATOM 2217 N N . ASP A 1 281 ? 9.320 2.911 -31.465 1.00 94.81 281 ASP A N 1
ATOM 2218 C CA . ASP A 1 281 ? 9.717 4.159 -30.793 1.00 94.81 281 ASP A CA 1
ATOM 2219 C C . ASP A 1 281 ? 10.692 3.912 -29.632 1.00 94.81 281 ASP A C 1
ATOM 2221 O O . ASP A 1 281 ? 11.515 4.769 -29.297 1.00 94.81 281 ASP A O 1
ATOM 2225 N N . LEU A 1 282 ? 10.605 2.728 -29.014 1.00 96.38 282 LEU A N 1
ATOM 2226 C CA . LEU A 1 282 ? 11.452 2.277 -27.910 1.00 96.38 282 LEU A CA 1
ATOM 2227 C C . LEU A 1 282 ? 12.164 0.955 -28.256 1.00 96.38 282 LEU A C 1
ATOM 2229 O O . LEU A 1 282 ? 11.924 -0.065 -27.600 1.00 96.38 282 LEU A O 1
ATOM 2233 N N . PRO A 1 283 ? 13.099 0.950 -29.227 1.00 96.69 283 PRO A N 1
ATOM 2234 C CA . PRO A 1 283 ? 13.835 -0.260 -29.598 1.00 96.69 283 PRO A CA 1
ATOM 2235 C C . PRO A 1 283 ? 14.648 -0.829 -28.425 1.00 96.69 283 PRO A C 1
ATOM 2237 O O . PRO A 1 283 ? 14.799 -2.042 -28.305 1.00 96.69 283 PRO A O 1
ATOM 2240 N N . THR A 1 284 ? 15.122 0.029 -27.511 1.00 96.88 284 THR A N 1
ATOM 2241 C CA . THR A 1 284 ? 15.829 -0.393 -26.291 1.00 96.88 284 THR A CA 1
ATOM 2242 C C . THR A 1 284 ? 14.926 -1.164 -25.325 1.00 96.88 284 THR A C 1
ATOM 2244 O O . THR A 1 284 ? 15.357 -2.166 -24.766 1.00 96.88 284 THR A O 1
ATOM 2247 N N . LEU A 1 285 ? 13.667 -0.746 -25.151 1.00 97.38 285 LEU A N 1
ATOM 2248 C CA . LEU A 1 285 ? 12.706 -1.508 -24.349 1.00 97.38 285 LEU A CA 1
ATOM 2249 C C . LEU A 1 285 ? 12.350 -2.824 -25.045 1.00 97.38 285 LEU A C 1
ATOM 2251 O O . LEU A 1 285 ? 12.259 -3.867 -24.401 1.00 97.38 285 LEU A O 1
ATOM 2255 N N . HIS A 1 286 ? 12.189 -2.780 -26.369 1.00 97.81 286 HIS A N 1
ATOM 2256 C CA . HIS A 1 286 ? 11.862 -3.962 -27.150 1.00 97.81 286 HIS A CA 1
ATOM 2257 C C . HIS A 1 286 ? 12.943 -5.043 -27.029 1.00 97.81 286 HIS A C 1
ATOM 2259 O O . HIS A 1 286 ? 12.612 -6.185 -26.725 1.00 97.81 286 HIS A O 1
ATOM 2265 N N . ILE A 1 287 ? 14.229 -4.701 -27.174 1.00 97.88 287 ILE A N 1
ATOM 2266 C CA . ILE A 1 287 ? 15.314 -5.680 -26.993 1.00 97.88 287 ILE A CA 1
ATOM 2267 C C . ILE A 1 287 ? 15.432 -6.148 -25.536 1.00 97.88 287 ILE A C 1
ATOM 2269 O O . ILE A 1 287 ? 15.676 -7.326 -25.293 1.00 97.88 287 ILE A O 1
ATOM 2273 N N . TRP A 1 288 ? 15.193 -5.264 -24.561 1.00 98.44 288 TRP A N 1
ATOM 2274 C CA . TRP A 1 288 ? 15.216 -5.608 -23.137 1.00 98.44 288 TRP A CA 1
ATOM 2275 C C . TRP A 1 288 ? 14.186 -6.693 -22.774 1.00 98.44 288 TRP A C 1
ATOM 2277 O O . TRP A 1 288 ? 14.493 -7.634 -22.038 1.00 98.44 288 TRP A O 1
ATOM 2287 N N . LEU A 1 289 ? 12.991 -6.636 -23.370 1.00 97.94 289 LEU A N 1
ATOM 2288 C CA . LEU A 1 289 ? 11.956 -7.670 -23.229 1.00 97.94 289 LEU A CA 1
ATOM 2289 C C . LEU A 1 289 ? 12.332 -9.026 -23.849 1.00 97.94 289 LEU A C 1
ATOM 2291 O O . LEU A 1 289 ? 11.721 -10.035 -23.512 1.00 97.94 289 LEU A O 1
ATOM 2295 N N . HIS A 1 290 ? 13.353 -9.081 -24.705 1.00 97.88 290 HIS A N 1
ATOM 2296 C CA . HIS A 1 290 ? 13.856 -10.329 -25.291 1.00 97.88 290 HIS A CA 1
ATOM 2297 C C . HIS A 1 290 ? 15.069 -10.905 -24.548 1.00 97.88 290 HIS A C 1
ATOM 2299 O O . HIS A 1 290 ? 15.537 -11.991 -24.886 1.00 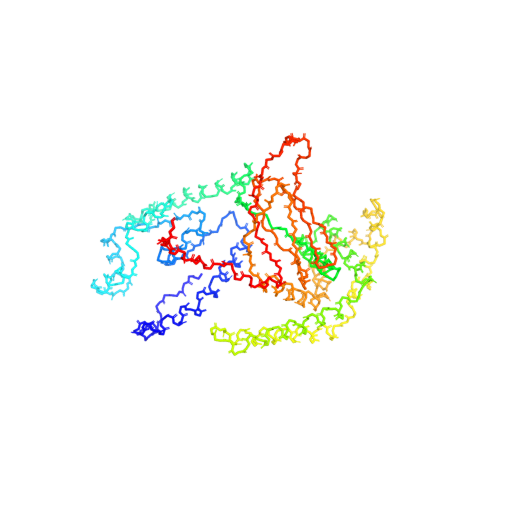97.88 290 HIS A O 1
ATOM 2305 N N . LEU A 1 291 ? 15.584 -10.211 -23.526 1.00 97.94 291 LEU A N 1
ATOM 2306 C CA . LEU A 1 291 ? 16.635 -10.752 -22.663 1.00 97.94 291 LEU A CA 1
ATOM 2307 C C . LEU A 1 291 ? 16.132 -11.977 -21.868 1.00 97.94 291 LEU A C 1
ATOM 2309 O O . LEU A 1 291 ? 14.924 -12.206 -21.765 1.00 97.94 291 LEU A O 1
ATOM 2313 N N . PRO A 1 292 ? 17.024 -12.782 -21.270 1.00 98.56 292 PRO A N 1
ATOM 2314 C CA . PRO A 1 292 ? 16.611 -13.833 -20.345 1.00 98.56 292 PRO A CA 1
ATOM 2315 C C . PRO A 1 292 ? 15.800 -13.269 -19.166 1.00 98.56 292 PRO A C 1
ATOM 2317 O O . PRO A 1 292 ? 16.178 -12.245 -18.595 1.00 98.56 292 PRO A O 1
ATOM 2320 N N . GLN A 1 293 ? 14.725 -13.958 -18.763 1.00 97.56 293 GLN A N 1
ATOM 2321 C CA . GLN A 1 293 ? 13.819 -13.505 -17.691 1.00 97.56 293 GLN A CA 1
ATOM 2322 C C . GLN A 1 293 ? 14.569 -13.164 -16.393 1.00 97.56 293 GLN A C 1
ATOM 2324 O O . GLN A 1 293 ? 14.366 -12.091 -15.837 1.00 97.56 293 GLN A O 1
ATOM 2329 N N . ALA A 1 294 ? 15.530 -14.002 -15.989 1.00 97.25 294 ALA A N 1
ATOM 2330 C CA . ALA A 1 294 ? 16.340 -13.780 -14.791 1.00 97.25 294 ALA A CA 1
ATOM 2331 C C . ALA A 1 294 ? 17.112 -12.444 -14.800 1.00 97.25 294 ALA A C 1
ATOM 2333 O O . ALA A 1 294 ? 17.320 -11.845 -13.747 1.00 97.25 294 ALA A O 1
ATOM 2334 N N . GLN A 1 295 ? 17.526 -11.950 -15.976 1.00 97.81 295 GLN A N 1
ATOM 2335 C CA . GLN A 1 295 ? 18.194 -10.647 -16.075 1.00 97.81 295 GLN A CA 1
ATOM 2336 C C . GLN A 1 295 ? 17.214 -9.497 -15.837 1.00 97.81 295 GLN A C 1
ATOM 2338 O O . GLN A 1 295 ? 17.566 -8.529 -15.164 1.00 97.81 295 GLN A O 1
ATOM 2343 N N . ARG A 1 296 ? 15.984 -9.606 -16.358 1.00 97.94 296 ARG A N 1
ATOM 2344 C CA . ARG A 1 296 ? 14.932 -8.616 -16.094 1.00 97.94 296 ARG A CA 1
ATOM 2345 C C . ARG A 1 296 ? 14.538 -8.612 -14.626 1.00 97.94 296 ARG A C 1
ATOM 2347 O O . ARG A 1 296 ? 14.468 -7.540 -14.036 1.00 97.94 296 ARG A O 1
ATOM 2354 N N . ASP A 1 297 ? 14.342 -9.788 -14.040 1.00 97.50 297 ASP A N 1
ATOM 2355 C CA . ASP A 1 297 ? 13.941 -9.925 -12.639 1.00 97.50 297 ASP A CA 1
ATOM 2356 C C . ASP A 1 297 ? 14.985 -9.305 -11.704 1.00 97.50 297 ASP A C 1
ATOM 2358 O O . ASP A 1 297 ? 14.634 -8.494 -10.854 1.00 97.50 297 ASP A O 1
ATOM 2362 N N . SER A 1 298 ? 16.274 -9.581 -11.933 1.00 97.75 298 SER A N 1
ATOM 2363 C CA . SER A 1 298 ? 17.368 -8.994 -11.149 1.00 97.75 298 SER A CA 1
ATOM 2364 C C . SER A 1 298 ? 17.414 -7.460 -11.239 1.00 97.75 298 SER A C 1
ATOM 2366 O O . SER A 1 298 ? 17.650 -6.775 -10.239 1.00 97.75 298 SER A O 1
ATOM 2368 N N . GLN A 1 299 ? 17.156 -6.891 -12.421 1.00 97.94 299 GLN A N 1
ATOM 2369 C CA . GLN A 1 299 ? 17.101 -5.436 -12.588 1.00 97.94 299 GLN A CA 1
ATOM 2370 C C . GLN A 1 29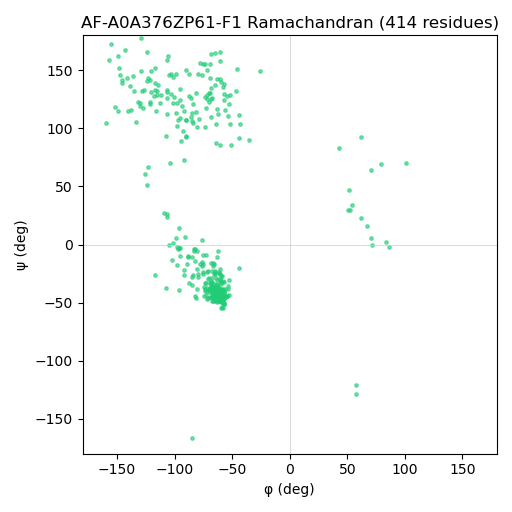9 ? 15.887 -4.825 -11.884 1.00 97.94 299 GLN A C 1
ATOM 2372 O O . GLN A 1 299 ? 16.032 -3.838 -11.163 1.00 97.94 299 GLN A O 1
ATOM 2377 N N . VAL A 1 300 ? 14.712 -5.437 -12.040 1.00 97.94 300 VAL A N 1
ATOM 2378 C CA . VAL A 1 300 ? 13.474 -4.993 -11.388 1.00 97.94 300 VAL A CA 1
ATOM 2379 C C . VAL A 1 300 ? 13.590 -5.062 -9.870 1.00 97.94 300 VAL A C 1
ATOM 2381 O O . VAL A 1 300 ? 13.227 -4.103 -9.189 1.00 97.94 300 VAL A O 1
ATOM 2384 N N . GLU A 1 301 ? 14.155 -6.144 -9.340 1.00 97.56 301 GLU A N 1
ATOM 2385 C CA . GLU A 1 301 ? 14.430 -6.296 -7.914 1.00 97.56 301 GLU A CA 1
ATOM 2386 C C . GLU A 1 301 ? 15.340 -5.172 -7.409 1.00 97.56 301 GLU A C 1
ATOM 2388 O O . GLU A 1 301 ? 15.033 -4.541 -6.401 1.00 97.56 301 GLU A O 1
ATOM 2393 N N . THR A 1 302 ? 16.402 -4.840 -8.150 1.00 98.00 302 THR A N 1
ATOM 2394 C CA . THR A 1 302 ? 17.314 -3.744 -7.786 1.00 98.00 302 THR A CA 1
ATOM 2395 C C . THR A 1 302 ? 16.607 -2.381 -7.802 1.00 98.00 302 THR A C 1
ATOM 2397 O O . THR A 1 302 ? 16.786 -1.572 -6.886 1.00 98.00 302 THR A O 1
ATOM 2400 N N . TRP A 1 303 ? 15.766 -2.114 -8.810 1.00 98.38 303 TRP A N 1
ATOM 2401 C CA . TRP A 1 303 ? 14.974 -0.883 -8.882 1.00 98.38 303 TRP A CA 1
ATOM 2402 C C . TRP A 1 303 ? 14.019 -0.760 -7.690 1.00 98.38 303 TRP A C 1
ATOM 2404 O O . TRP A 1 303 ? 14.007 0.279 -7.026 1.00 98.38 303 TRP A O 1
ATOM 2414 N N . ILE A 1 304 ? 13.265 -1.812 -7.370 1.00 97.38 304 ILE A N 1
ATOM 2415 C CA . ILE A 1 304 ? 12.324 -1.811 -6.242 1.00 97.38 304 ILE A CA 1
ATOM 2416 C C . ILE A 1 304 ? 13.080 -1.688 -4.914 1.00 97.38 304 ILE A C 1
ATOM 2418 O O . ILE A 1 304 ? 12.722 -0.856 -4.080 1.00 97.38 304 ILE A O 1
ATOM 2422 N N . ALA A 1 305 ? 14.176 -2.431 -4.742 1.00 96.00 305 ALA A N 1
ATOM 2423 C CA . ALA A 1 305 ? 14.978 -2.413 -3.522 1.00 96.00 305 ALA A CA 1
ATOM 2424 C C . ALA A 1 305 ? 15.556 -1.024 -3.207 1.00 96.00 305 ALA A C 1
ATOM 2426 O O . ALA A 1 305 ? 15.688 -0.659 -2.036 1.00 96.00 305 ALA A O 1
ATOM 2427 N N . SER A 1 306 ? 15.831 -0.204 -4.229 1.00 97.19 306 SER A N 1
ATOM 2428 C CA . SER A 1 306 ? 16.276 1.185 -4.042 1.00 97.19 306 SER A CA 1
ATOM 2429 C C . SER A 1 306 ? 15.260 2.063 -3.289 1.00 97.19 306 SER A C 1
ATOM 2431 O O . S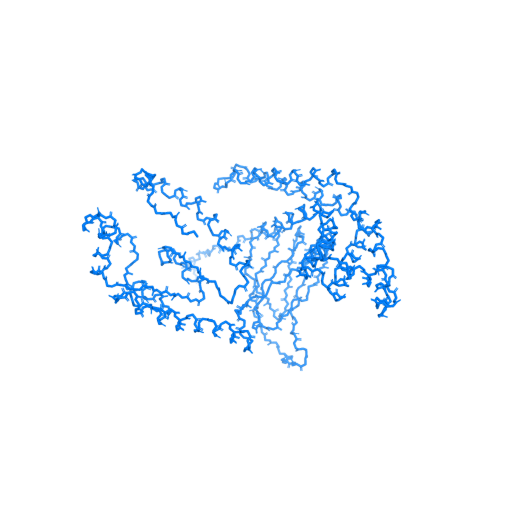ER A 1 306 ? 15.633 3.081 -2.700 1.00 97.19 306 SER A O 1
ATOM 2433 N N . LEU A 1 307 ? 13.982 1.663 -3.261 1.00 96.81 307 LEU A N 1
ATOM 2434 C CA . LEU A 1 307 ? 12.893 2.345 -2.562 1.00 96.81 307 LEU A CA 1
ATOM 2435 C C . LEU A 1 307 ? 12.608 1.765 -1.168 1.00 96.81 307 LEU A C 1
ATOM 2437 O O . LEU A 1 307 ? 11.763 2.312 -0.455 1.00 96.81 307 LEU A O 1
ATOM 2441 N N . ASN A 1 308 ? 13.299 0.701 -0.744 1.00 95.44 308 ASN A N 1
ATOM 2442 C CA . ASN A 1 308 ? 13.053 0.036 0.542 1.00 95.44 308 ASN A CA 1
ATOM 2443 C C . ASN A 1 308 ? 13.116 0.982 1.755 1.00 95.44 308 ASN A C 1
ATOM 2445 O O . ASN A 1 308 ? 12.195 0.921 2.571 1.00 95.44 308 ASN A O 1
ATOM 2449 N N . PRO A 1 309 ? 14.100 1.903 1.876 1.00 95.94 309 PRO A N 1
ATOM 2450 C CA . PRO A 1 309 ? 14.148 2.839 3.003 1.00 95.94 309 PRO A CA 1
ATOM 2451 C C . PRO A 1 309 ? 12.883 3.694 3.140 1.00 95.94 309 PRO A C 1
ATOM 2453 O O . PRO A 1 309 ? 12.393 3.920 4.245 1.00 95.94 309 PRO A O 1
ATOM 2456 N N . LEU A 1 310 ? 12.336 4.159 2.011 1.00 96.50 310 LEU A N 1
ATOM 2457 C CA . LEU A 1 310 ? 11.093 4.925 1.987 1.00 96.50 310 LEU A CA 1
ATOM 2458 C C . LEU A 1 310 ? 9.892 4.025 2.284 1.00 96.50 310 LEU A C 1
ATOM 2460 O O . LEU A 1 310 ? 9.047 4.392 3.095 1.00 96.50 310 LEU A O 1
ATOM 2464 N N . THR A 1 311 ? 9.828 2.866 1.629 1.00 95.50 311 THR A N 1
ATOM 2465 C CA . THR A 1 311 ? 8.711 1.919 1.734 1.00 95.50 311 THR A CA 1
ATOM 2466 C C . THR A 1 311 ? 8.515 1.476 3.178 1.00 95.50 311 THR A C 1
ATOM 2468 O O . THR A 1 311 ? 7.423 1.616 3.716 1.00 95.50 311 THR A O 1
ATOM 2471 N N . GLN A 1 312 ? 9.587 1.046 3.849 1.00 92.81 312 GLN A N 1
ATOM 2472 C CA . GLN A 1 312 ? 9.535 0.597 5.239 1.00 92.81 312 GLN A CA 1
ATOM 2473 C C . GLN A 1 312 ? 9.025 1.697 6.180 1.00 92.81 312 GLN A C 1
ATOM 2475 O O . GLN A 1 312 ? 8.109 1.468 6.970 1.00 92.81 312 GLN A O 1
ATOM 2480 N N . ALA A 1 313 ? 9.590 2.904 6.079 1.00 95.19 313 ALA A N 1
ATOM 2481 C CA . ALA A 1 313 ? 9.183 4.034 6.908 1.00 95.19 313 ALA A CA 1
ATOM 2482 C C . ALA A 1 313 ? 7.719 4.437 6.659 1.00 95.19 313 ALA A C 1
ATOM 2484 O O . ALA A 1 313 ? 6.976 4.690 7.609 1.00 95.19 313 ALA A O 1
ATOM 2485 N N . LEU A 1 314 ? 7.295 4.472 5.393 1.00 95.44 314 LEU A N 1
ATOM 2486 C CA . LEU A 1 314 ? 5.947 4.869 5.002 1.00 95.44 314 LEU A CA 1
ATOM 2487 C C . LEU A 1 314 ? 4.900 3.856 5.469 1.00 95.44 314 LEU A C 1
ATOM 2489 O O . LEU A 1 314 ? 3.917 4.257 6.090 1.00 95.44 314 LEU A O 1
ATOM 2493 N N . THR A 1 315 ? 5.126 2.563 5.223 1.00 92.69 315 THR A N 1
ATOM 2494 C CA . THR A 1 315 ? 4.216 1.489 5.641 1.00 92.69 315 THR A CA 1
ATOM 2495 C C . THR A 1 315 ? 4.020 1.504 7.153 1.00 92.69 315 THR A C 1
ATOM 2497 O O . THR A 1 315 ? 2.885 1.524 7.619 1.00 92.69 315 THR A O 1
ATOM 2500 N N . MET A 1 316 ? 5.100 1.616 7.932 1.00 87.75 316 MET A N 1
ATOM 2501 C CA . MET A 1 316 ? 5.008 1.671 9.395 1.00 87.75 316 MET A CA 1
ATOM 2502 C C . MET A 1 316 ? 4.211 2.881 9.900 1.00 87.75 316 MET A C 1
ATOM 2504 O O . MET A 1 316 ? 3.384 2.750 10.804 1.00 87.75 316 MET A O 1
ATOM 2508 N N . VAL A 1 317 ? 4.438 4.065 9.323 1.00 90.69 317 VAL A N 1
ATOM 2509 C CA . VAL A 1 317 ? 3.697 5.281 9.691 1.00 90.69 317 VAL A CA 1
ATOM 2510 C C . VAL A 1 317 ? 2.217 5.145 9.344 1.00 90.69 317 VAL A C 1
ATOM 2512 O O . VAL A 1 317 ? 1.364 5.438 10.185 1.00 90.69 317 VAL A O 1
ATOM 2515 N N . LEU A 1 318 ? 1.894 4.695 8.130 1.00 89.38 318 LEU A N 1
ATOM 2516 C CA . LEU A 1 318 ? 0.509 4.542 7.694 1.00 89.38 318 LEU A CA 1
ATOM 2517 C C . LEU A 1 318 ? -0.218 3.469 8.504 1.00 89.38 318 LEU A C 1
ATOM 2519 O O . LEU A 1 318 ? -1.354 3.706 8.907 1.00 89.38 318 LEU A O 1
ATOM 2523 N N . ASP A 1 319 ? 0.429 2.354 8.835 1.00 86.19 319 ASP A N 1
ATOM 2524 C CA . ASP A 1 319 ? -0.154 1.315 9.686 1.00 86.19 319 ASP A CA 1
ATOM 2525 C C . ASP A 1 319 ? -0.481 1.837 11.086 1.00 86.19 319 ASP A C 1
ATOM 2527 O O . ASP A 1 319 ? -1.581 1.601 11.592 1.00 86.19 319 ASP A O 1
ATOM 2531 N N . LEU A 1 320 ? 0.408 2.633 11.685 1.00 82.75 320 LEU A N 1
ATOM 2532 C CA . LEU A 1 320 ? 0.144 3.277 12.972 1.00 82.75 320 LEU A CA 1
ATOM 2533 C C . LEU A 1 320 ? -1.016 4.272 12.887 1.00 82.75 320 LEU A C 1
ATOM 2535 O O . LEU A 1 320 ? -1.936 4.224 13.708 1.00 82.75 320 LEU A O 1
ATOM 2539 N N . ILE A 1 321 ? -1.044 5.114 11.852 1.00 83.69 321 ILE A N 1
ATOM 2540 C CA . ILE A 1 321 ? -2.147 6.055 11.598 1.00 83.69 321 ILE A CA 1
ATOM 2541 C C . ILE A 1 321 ? -3.460 5.314 11.321 1.00 83.69 321 ILE A C 1
ATOM 2543 O O . ILE A 1 321 ? -4.530 5.809 11.681 1.00 83.69 321 ILE A O 1
ATOM 2547 N N . ARG A 1 322 ? -3.398 4.112 10.739 1.00 83.75 322 ARG A N 1
ATOM 2548 C CA . ARG A 1 322 ? -4.517 3.188 10.515 1.00 83.75 322 ARG A CA 1
ATOM 2549 C C . ARG A 1 322 ? -4.867 2.330 11.723 1.00 83.75 322 ARG A C 1
ATOM 2551 O O . ARG A 1 322 ? -5.899 1.666 11.655 1.00 83.75 322 ARG A O 1
ATOM 2558 N N . GLN A 1 323 ? -4.133 2.384 12.843 1.00 80.88 323 GLN A N 1
ATOM 2559 C CA . GLN A 1 323 ? -4.448 1.676 14.106 1.00 80.88 323 GLN A CA 1
ATOM 2560 C C . GLN A 1 323 ? -4.733 2.579 15.336 1.00 80.88 323 GLN A C 1
ATOM 2562 O O . GLN A 1 323 ? -5.578 2.227 16.147 1.00 80.88 323 GLN A O 1
ATOM 2567 N N . SER A 1 324 ? -4.202 3.806 15.383 1.00 77.62 324 SER A N 1
ATOM 2568 C CA . SER A 1 324 ? -4.477 4.877 16.370 1.00 77.62 324 SER A CA 1
ATOM 2569 C C . SER A 1 324 ? -5.921 5.219 16.827 1.00 77.62 324 SER A C 1
ATOM 2571 O O . SER A 1 324 ? -6.066 5.834 17.881 1.00 77.62 324 SER A O 1
ATOM 2573 N N . ALA A 1 325 ? -6.997 4.880 16.108 1.00 74.12 325 ALA A N 1
ATOM 2574 C CA . ALA A 1 325 ? -8.373 5.241 16.478 1.00 74.12 325 ALA A CA 1
ATOM 2575 C C . ALA A 1 325 ? -9.421 4.164 16.105 1.00 74.12 325 ALA A C 1
ATOM 2577 O O . ALA A 1 325 ? -9.384 3.586 15.019 1.00 74.12 325 ALA A O 1
ATOM 2578 N N . PRO A 1 326 ? -10.406 3.878 16.969 1.00 76.00 326 PRO A N 1
ATOM 2579 C CA . PRO A 1 326 ? -11.424 2.880 16.670 1.00 76.00 326 PRO A CA 1
ATOM 2580 C C . PRO A 1 326 ? -12.446 3.406 15.658 1.00 76.00 326 PRO A C 1
ATOM 2582 O O . PRO A 1 326 ? -12.699 4.607 15.556 1.00 76.00 326 PRO A O 1
ATOM 2585 N N . PHE A 1 327 ? -13.081 2.478 14.954 1.00 77.25 327 PHE A N 1
ATOM 2586 C CA . PHE A 1 327 ? -14.242 2.756 14.123 1.00 77.25 327 PHE A CA 1
ATOM 2587 C C . PHE A 1 327 ? -15.477 3.041 14.992 1.00 77.25 327 PHE A C 1
ATOM 2589 O O . PHE A 1 327 ? -15.861 2.222 15.826 1.00 77.25 327 PHE A O 1
ATOM 2596 N N . ARG A 1 328 ? -16.125 4.190 14.783 1.00 74.94 328 ARG A N 1
ATOM 2597 C CA . ARG A 1 328 ? -17.335 4.608 15.508 1.00 74.94 328 ARG A CA 1
ATOM 2598 C C . ARG A 1 328 ? -18.535 4.610 14.585 1.00 74.94 328 ARG A C 1
ATOM 2600 O O . ARG A 1 328 ? -18.477 5.239 13.535 1.00 74.94 328 ARG A O 1
ATOM 2607 N N . LYS A 1 329 ? -19.623 3.950 14.984 1.00 75.44 329 LYS A N 1
ATOM 2608 C CA . LYS A 1 329 ? -20.869 3.935 14.210 1.00 75.44 329 LYS A CA 1
ATOM 2609 C C . LYS A 1 329 ? -21.525 5.314 14.255 1.00 75.44 329 LYS A C 1
ATOM 2611 O O . LYS A 1 329 ? -21.841 5.823 15.322 1.00 75.44 329 LYS A O 1
ATOM 2616 N N . GLN A 1 330 ? -21.739 5.882 13.084 1.00 75.94 330 GLN A N 1
ATOM 2617 C CA . GLN A 1 330 ? -22.340 7.182 12.839 1.00 75.94 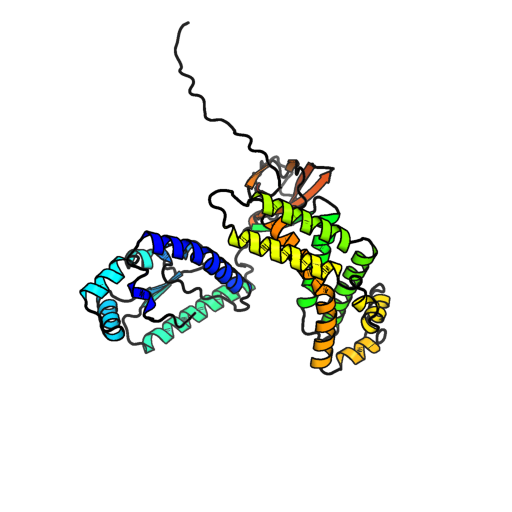330 GLN A CA 1
ATOM 2618 C C . GLN A 1 330 ? -23.534 7.021 11.912 1.00 75.94 330 GLN A C 1
ATOM 2620 O O . GLN A 1 330 ? -23.726 5.967 11.309 1.00 75.94 330 GLN A O 1
ATOM 2625 N N . THR A 1 331 ? -24.367 8.048 11.829 1.00 73.94 331 THR A N 1
ATOM 2626 C CA . THR A 1 331 ? -25.542 8.050 10.961 1.00 73.94 331 THR A CA 1
ATOM 2627 C C . THR A 1 331 ? -25.552 9.327 10.138 1.00 73.94 331 THR A C 1
ATOM 2629 O O . THR A 1 331 ? -25.598 10.420 10.694 1.00 73.94 331 THR A O 1
ATOM 2632 N N . SER A 1 332 ? -25.509 9.194 8.814 1.00 74.12 332 SER A N 1
ATOM 2633 C CA . SER A 1 332 ? -25.806 10.311 7.913 1.00 74.12 332 SER A CA 1
ATOM 2634 C C . SER A 1 332 ? -27.315 10.538 7.849 1.00 74.12 332 SER A C 1
ATOM 2636 O O . SER A 1 332 ? -28.070 9.574 7.938 1.00 74.12 332 SER A O 1
ATOM 2638 N N . LEU A 1 333 ? -27.752 11.790 7.704 1.00 71.19 333 LEU A N 1
ATOM 2639 C CA . LEU A 1 333 ? -29.149 12.149 7.452 1.00 71.19 333 LEU A CA 1
ATOM 2640 C C . LEU A 1 333 ? -29.231 12.831 6.085 1.00 71.19 333 LEU A C 1
ATOM 2642 O O . LEU A 1 333 ? -28.429 13.713 5.783 1.00 71.19 333 LEU A O 1
ATOM 2646 N N . ASN A 1 334 ? -30.190 12.420 5.252 1.00 73.62 334 ASN A N 1
ATOM 2647 C CA . ASN A 1 334 ? -30.381 12.940 3.889 1.00 73.62 334 ASN A CA 1
ATOM 2648 C C . ASN A 1 334 ? -29.120 12.852 3.004 1.00 73.62 334 ASN A C 1
ATOM 2650 O O . ASN A 1 334 ? -28.870 13.731 2.182 1.00 73.62 334 ASN A O 1
ATOM 2654 N N . GLY A 1 335 ? -28.299 11.811 3.194 1.00 74.38 335 GLY A N 1
ATOM 2655 C CA . GLY A 1 335 ? -27.068 11.618 2.420 1.00 74.38 335 GLY A CA 1
ATOM 2656 C C . GLY A 1 335 ? -25.987 12.669 2.691 1.00 74.38 335 GLY A C 1
ATOM 2657 O O . GLY A 1 335 ? -25.050 12.794 1.903 1.00 74.38 335 GLY A O 1
ATOM 2658 N N . PHE A 1 336 ? -26.102 13.422 3.787 1.00 82.31 336 PHE A N 1
ATOM 2659 C CA . PHE A 1 336 ? -25.116 14.399 4.221 1.00 82.31 336 PHE A CA 1
ATOM 2660 C C . PHE A 1 336 ? -24.625 14.093 5.639 1.00 82.31 336 PHE A C 1
ATOM 2662 O O . PHE A 1 336 ? -25.373 13.621 6.503 1.00 82.31 336 PHE A O 1
ATOM 2669 N N . TYR A 1 337 ? -23.342 14.327 5.877 1.00 84.12 337 TYR A N 1
ATOM 2670 C CA . TYR A 1 337 ? -22.715 14.233 7.187 1.00 84.12 337 TYR A CA 1
ATOM 2671 C C . TYR A 1 337 ? -21.618 15.290 7.289 1.00 84.12 337 TYR A C 1
ATOM 2673 O O . TYR A 1 337 ? -20.907 15.536 6.320 1.00 84.12 337 TYR A O 1
ATOM 2681 N N . GLN A 1 338 ? -21.459 15.913 8.450 1.00 87.12 338 GLN A N 1
ATOM 2682 C CA . GLN A 1 338 ? -20.375 16.858 8.702 1.00 87.12 338 GLN A CA 1
ATOM 2683 C C . GLN A 1 338 ? -19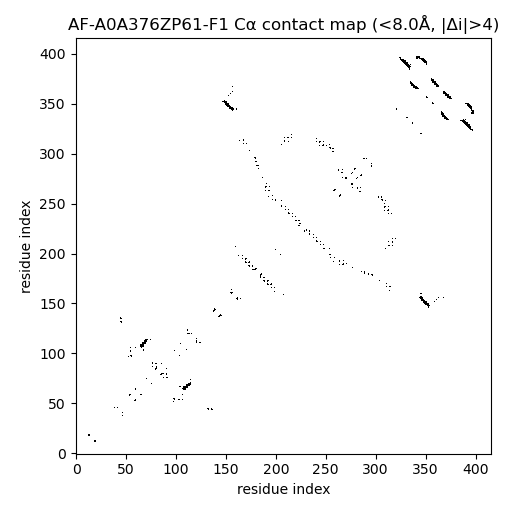.853 16.666 10.117 1.00 87.12 338 GLN A C 1
ATOM 2685 O O . GLN A 1 338 ? -20.638 16.412 11.031 1.00 87.12 338 GLN A O 1
ATOM 2690 N N . ASP A 1 339 ? -18.546 16.816 10.292 1.00 85.88 339 ASP A N 1
ATOM 2691 C CA . ASP A 1 339 ? -17.913 16.763 11.606 1.00 85.88 339 ASP A CA 1
ATOM 2692 C C . ASP A 1 339 ? -16.587 17.546 11.609 1.00 85.88 339 ASP A C 1
ATOM 2694 O O . ASP A 1 339 ? -16.108 18.040 10.579 1.00 85.88 339 ASP A O 1
ATOM 2698 N N . ASN A 1 340 ? -16.001 17.703 12.792 1.00 84.44 340 ASN A N 1
ATOM 2699 C CA . ASN A 1 340 ? -14.684 18.285 12.995 1.00 84.44 340 ASN A CA 1
ATOM 2700 C C . ASN A 1 340 ? -13.653 17.161 13.170 1.00 84.44 340 ASN A C 1
ATOM 2702 O O . ASN A 1 340 ? -13.671 16.435 14.158 1.00 84.44 340 ASN A O 1
ATOM 2706 N N . GLY A 1 341 ? -12.737 17.037 12.212 1.00 71.31 341 GLY A N 1
ATOM 2707 C CA . GLY A 1 341 ? -11.637 16.075 12.244 1.00 71.31 341 GLY A CA 1
ATOM 2708 C C . GLY A 1 341 ? -10.502 16.458 13.193 1.00 71.31 341 GLY A C 1
ATOM 2709 O O . GLY A 1 341 ? -9.621 15.636 13.412 1.00 71.31 341 GLY A O 1
ATOM 2710 N N . GLY A 1 342 ? -10.502 17.673 13.758 1.00 79.50 342 GLY A N 1
ATOM 2711 C CA . GLY A 1 342 ? -9.446 18.123 14.667 1.00 79.50 342 GLY A CA 1
ATOM 2712 C C . GLY A 1 342 ? -8.066 18.058 14.006 1.00 79.50 342 GLY A C 1
ATOM 2713 O O . GLY A 1 342 ? -7.862 18.675 12.961 1.00 79.50 342 GLY A O 1
ATOM 2714 N N . ASP A 1 343 ? -7.161 17.280 14.607 1.00 75.69 343 ASP A N 1
ATOM 2715 C CA . ASP A 1 343 ? -5.785 17.046 14.133 1.00 75.69 343 ASP A CA 1
ATOM 2716 C C . ASP A 1 343 ? -5.640 15.751 13.304 1.00 75.69 343 ASP A C 1
ATOM 2718 O O . ASP A 1 343 ? -4.527 15.257 13.105 1.00 75.69 343 ASP A O 1
ATOM 2722 N N . ALA A 1 344 ? -6.751 15.150 12.862 1.00 81.25 344 ALA A N 1
ATOM 2723 C CA . ALA A 1 344 ? -6.726 13.908 12.100 1.00 81.25 344 ALA A CA 1
ATOM 2724 C C . ALA A 1 344 ? -6.115 14.100 10.703 1.00 81.25 344 ALA A C 1
ATOM 2726 O O . ALA A 1 344 ? -6.472 15.010 9.956 1.00 81.25 344 ALA A O 1
ATOM 2727 N N . ASP A 1 345 ? -5.232 13.176 10.323 1.00 85.56 345 ASP A N 1
ATOM 2728 C CA . ASP A 1 345 ? -4.602 13.155 9.002 1.00 85.56 345 ASP A CA 1
ATOM 2729 C C . ASP A 1 345 ? -5.443 12.389 7.955 1.00 85.56 345 ASP A C 1
ATOM 2731 O O . ASP A 1 345 ? -5.445 12.736 6.771 1.00 85.56 345 ASP A O 1
ATOM 2735 N N . LEU A 1 346 ? -6.165 11.349 8.388 1.00 88.38 346 LEU A N 1
ATOM 2736 C CA . LEU A 1 346 ? -6.833 10.372 7.526 1.00 88.38 346 LEU A CA 1
ATOM 2737 C C . LEU A 1 346 ? -8.254 10.078 8.013 1.00 88.38 346 LEU A C 1
ATOM 2739 O O . LEU A 1 346 ? -8.457 9.763 9.185 1.00 88.38 346 LEU A O 1
ATOM 2743 N N . LEU A 1 347 ? -9.214 10.107 7.091 1.00 89.44 347 LEU A N 1
ATOM 2744 C CA . LEU A 1 347 ? -10.576 9.636 7.313 1.00 89.44 347 LEU A CA 1
ATOM 2745 C C . LEU A 1 347 ? -10.735 8.237 6.707 1.00 89.44 347 LEU A C 1
ATOM 2747 O O . LEU A 1 347 ? -10.437 8.041 5.530 1.00 89.44 347 LEU A O 1
ATOM 2751 N N . ARG A 1 348 ? -11.217 7.274 7.499 1.00 86.00 348 ARG A N 1
ATOM 2752 C CA . ARG A 1 348 ? -11.518 5.901 7.053 1.00 86.00 348 ARG A CA 1
ATOM 2753 C C . ARG A 1 348 ? -13.005 5.625 7.237 1.00 86.00 348 ARG A C 1
ATOM 2755 O O . ARG A 1 348 ? -13.522 5.853 8.331 1.00 86.00 348 ARG A O 1
ATOM 2762 N N . LEU A 1 349 ? -13.673 5.163 6.181 1.00 85.75 349 LEU A N 1
ATOM 2763 C CA . LEU A 1 349 ? -15.124 4.978 6.132 1.00 85.75 349 LEU A CA 1
ATOM 2764 C C . LEU A 1 349 ? -15.471 3.586 5.614 1.00 85.75 349 LEU A C 1
ATOM 2766 O O . LEU A 1 349 ? -15.135 3.273 4.478 1.00 85.75 349 LEU A O 1
ATOM 2770 N N . ASN A 1 350 ? -16.208 2.798 6.394 1.00 83.38 350 ASN A N 1
ATOM 2771 C CA . ASN A 1 350 ? -16.854 1.594 5.867 1.00 83.38 350 ASN A CA 1
ATOM 2772 C C . ASN A 1 350 ? -18.295 1.913 5.474 1.00 83.38 350 ASN A C 1
ATOM 2774 O O . ASN A 1 350 ? -19.077 2.386 6.305 1.00 83.38 350 ASN A O 1
ATOM 2778 N N . LEU A 1 351 ? -18.635 1.637 4.217 1.00 81.38 351 LEU A N 1
ATOM 2779 C CA . LEU A 1 351 ? -19.960 1.843 3.636 1.00 81.38 351 LEU A CA 1
ATOM 2780 C C . LEU A 1 351 ? -20.522 0.541 3.117 1.00 81.38 351 LEU A C 1
ATOM 2782 O O . LEU A 1 351 ? -19.787 -0.236 2.527 1.00 81.38 351 LEU A O 1
ATOM 2786 N N . SER A 1 352 ? -21.824 0.318 3.279 1.00 79.12 352 SER A N 1
ATOM 2787 C CA . SER A 1 352 ? -22.402 -0.924 2.787 1.00 79.12 352 SER A CA 1
ATOM 2788 C C . SER A 1 352 ? -22.429 -0.979 1.258 1.00 79.12 352 SER A C 1
ATOM 2790 O O . SER A 1 352 ? -22.924 -0.040 0.634 1.00 79.12 352 SER A O 1
ATOM 2792 N N . LEU A 1 353 ? -21.943 -2.069 0.654 1.00 78.25 353 LEU A N 1
ATOM 2793 C CA . LEU A 1 353 ? -21.967 -2.251 -0.803 1.00 78.25 353 LEU A CA 1
ATOM 2794 C C . LEU A 1 353 ? -23.404 -2.230 -1.354 1.00 78.25 353 LEU A C 1
ATOM 2796 O O . LEU A 1 353 ? -23.648 -1.656 -2.414 1.00 78.25 353 LEU A O 1
ATOM 2800 N N . ASP A 1 354 ? -24.362 -2.750 -0.581 1.00 75.12 354 ASP A N 1
ATOM 2801 C CA . ASP A 1 354 ? -25.789 -2.780 -0.929 1.00 75.12 354 ASP A CA 1
ATOM 2802 C C . ASP A 1 354 ? -26.384 -1.379 -1.108 1.00 75.12 354 ASP A C 1
ATOM 2804 O O . ASP A 1 354 ? -27.377 -1.206 -1.813 1.00 75.12 354 ASP A O 1
ATOM 2808 N N . SER A 1 355 ? -25.772 -0.360 -0.493 1.00 74.62 355 SER A N 1
ATOM 2809 C CA . SER A 1 355 ? -26.231 1.020 -0.640 1.00 74.62 355 SER A CA 1
ATOM 2810 C C . SER A 1 355 ? -25.961 1.592 -2.033 1.00 74.62 355 SER A C 1
ATOM 2812 O O . SER A 1 355 ? -26.639 2.535 -2.426 1.00 74.62 355 SER A O 1
ATOM 2814 N N . GLN A 1 356 ? -24.989 1.045 -2.778 1.00 83.00 356 GLN A N 1
ATOM 2815 C CA . GLN A 1 356 ? -24.525 1.587 -4.065 1.00 83.00 356 GLN A CA 1
ATOM 2816 C C . GLN A 1 356 ? -24.191 3.091 -4.000 1.00 83.00 356 GLN A C 1
ATOM 2818 O O . GLN A 1 356 ? -24.324 3.824 -4.984 1.00 83.00 356 GLN A O 1
ATOM 2823 N N . LEU A 1 357 ? -23.764 3.556 -2.823 1.00 83.94 357 LEU A N 1
ATOM 2824 C CA . LEU A 1 357 ? -23.338 4.926 -2.573 1.00 83.94 357 LEU A CA 1
ATOM 2825 C C . LEU A 1 357 ? -21.816 4.987 -2.469 1.00 83.94 357 LEU A C 1
ATOM 2827 O O . LEU A 1 357 ? -21.185 4.096 -1.900 1.00 83.94 357 LEU A O 1
ATOM 2831 N N . TYR A 1 358 ? -21.236 6.091 -2.929 1.00 88.06 358 TYR A N 1
ATOM 2832 C CA . TYR A 1 358 ? -19.848 6.444 -2.647 1.00 88.06 358 TYR A CA 1
ATOM 2833 C C . TYR A 1 358 ? -19.768 7.796 -1.919 1.00 88.06 358 TYR A C 1
ATOM 2835 O O . TYR A 1 358 ? -20.629 8.664 -2.113 1.00 88.06 358 TYR A O 1
ATOM 2843 N N . PRO A 1 359 ? -18.762 8.000 -1.051 1.00 90.69 359 PRO A N 1
ATOM 2844 C CA . PRO A 1 359 ? -18.608 9.241 -0.314 1.00 90.69 359 PRO A CA 1
ATOM 2845 C C . PRO A 1 359 ? -17.861 10.277 -1.163 1.00 90.69 359 PRO A C 1
ATOM 2847 O O . PRO A 1 359 ? -16.707 10.087 -1.541 1.00 90.69 359 PRO A O 1
ATOM 2850 N N . GLN A 1 360 ? -18.496 11.416 -1.413 1.00 92.38 360 GLN A N 1
ATOM 2851 C CA . GLN A 1 360 ? -17.847 12.619 -1.916 1.00 92.38 360 GLN A CA 1
ATOM 2852 C C . GLN A 1 360 ? -17.501 13.517 -0.727 1.00 92.38 360 GLN A C 1
ATOM 2854 O O . GLN A 1 360 ? -18.384 14.078 -0.077 1.00 92.38 360 GLN A O 1
ATOM 2859 N N . ILE A 1 361 ? -16.211 13.625 -0.422 1.00 90.81 361 ILE A N 1
ATOM 2860 C CA . ILE A 1 361 ? -15.725 14.303 0.783 1.00 90.81 361 ILE A CA 1
ATOM 2861 C C . ILE A 1 361 ? -15.107 15.642 0.395 1.00 90.81 361 ILE A C 1
ATOM 2863 O O . ILE A 1 361 ? -14.287 15.717 -0.522 1.00 90.81 361 ILE A O 1
ATOM 2867 N N . SER A 1 362 ? -15.497 16.696 1.106 1.00 86.38 362 SER A N 1
ATOM 2868 C CA . SER A 1 362 ? -14.894 18.022 1.029 1.00 86.38 362 SER A CA 1
ATOM 2869 C C . SER A 1 362 ? -14.350 18.423 2.399 1.00 86.38 362 SER A C 1
ATOM 2871 O O . SER A 1 362 ? -15.019 18.286 3.420 1.00 86.38 362 SER A O 1
ATOM 2873 N N . GLY A 1 363 ? -13.107 18.901 2.431 1.00 76.88 363 GLY A N 1
ATOM 2874 C CA . GLY A 1 363 ? -12.439 19.364 3.647 1.00 76.88 363 GLY A CA 1
ATOM 2875 C C . GLY A 1 363 ? -12.158 20.861 3.585 1.00 76.88 363 GLY A C 1
ATOM 2876 O O . GLY A 1 363 ? -11.714 21.366 2.555 1.00 76.88 363 GLY A O 1
ATOM 2877 N N . HIS A 1 364 ? -12.392 21.572 4.687 1.00 72.88 364 HIS A N 1
ATOM 2878 C CA . HIS A 1 364 ? -11.943 22.950 4.867 1.00 72.88 364 HIS A CA 1
ATOM 2879 C C . HIS A 1 364 ? -11.450 23.161 6.305 1.00 72.88 364 HIS A C 1
ATOM 2881 O O . HIS A 1 364 ? -12.229 23.126 7.264 1.00 72.88 364 HIS A O 1
ATOM 2887 N N . LYS A 1 365 ? -10.145 23.431 6.448 1.00 73.81 365 LYS A N 1
ATOM 2888 C CA . LYS A 1 365 ? -9.435 23.498 7.739 1.00 73.81 365 LYS A CA 1
ATOM 2889 C C . LYS A 1 365 ? -9.589 22.173 8.502 1.00 73.81 365 LYS A C 1
ATOM 2891 O O . LYS A 1 365 ? -9.336 21.125 7.930 1.00 73.81 365 LYS A O 1
ATOM 2896 N N . SER A 1 366 ? -10.016 22.207 9.763 1.00 79.19 366 SER A N 1
ATOM 2897 C CA . SER A 1 366 ? -10.236 21.005 10.574 1.00 79.19 366 SER A CA 1
ATOM 2898 C C . SER A 1 366 ? -11.603 20.349 10.342 1.00 79.19 366 SER A C 1
ATOM 2900 O O . SER A 1 366 ? -11.896 19.322 10.943 1.00 79.19 366 SER A O 1
ATOM 2902 N N . ARG A 1 367 ? -12.483 20.933 9.517 1.00 84.12 367 ARG A N 1
ATOM 2903 C CA . ARG A 1 367 ? -13.835 20.407 9.281 1.00 84.12 367 ARG A CA 1
ATOM 2904 C C . ARG A 1 367 ? -13.901 19.651 7.967 1.00 84.12 367 ARG A C 1
ATOM 2906 O O . ARG A 1 367 ? -13.305 20.074 6.976 1.00 84.12 367 ARG A O 1
ATOM 2913 N N . PHE A 1 368 ? -14.689 18.585 7.951 1.00 88.62 368 PHE A N 1
ATOM 2914 C CA . PHE A 1 368 ? -15.005 17.853 6.734 1.00 88.62 368 PHE A CA 1
ATOM 2915 C C . PHE A 1 368 ? -16.513 17.666 6.596 1.00 88.62 368 PHE A C 1
ATOM 2917 O O . PHE A 1 368 ? -17.251 17.565 7.578 1.00 88.62 368 PHE A O 1
ATOM 2924 N N . ALA A 1 369 ? -16.960 17.626 5.350 1.00 89.44 369 ALA A N 1
ATOM 2925 C CA . ALA A 1 369 ? -18.318 17.311 4.964 1.00 89.44 369 ALA A CA 1
ATOM 2926 C C . ALA A 1 369 ? -18.294 16.128 3.995 1.00 89.44 369 ALA A C 1
ATOM 2928 O O . ALA A 1 369 ? -17.426 16.021 3.131 1.00 89.44 369 ALA A O 1
ATOM 2929 N N . ILE A 1 370 ? -19.254 15.231 4.156 1.00 90.75 370 ILE A N 1
ATOM 2930 C CA . ILE A 1 370 ? -19.418 14.020 3.368 1.00 90.75 370 ILE A CA 1
ATOM 2931 C C . ILE A 1 370 ? -20.793 14.081 2.732 1.00 90.75 370 ILE A C 1
ATOM 2933 O O . ILE A 1 370 ? -21.811 14.180 3.421 1.00 90.75 370 ILE A O 1
ATOM 2937 N N . ARG A 1 371 ? -20.813 13.995 1.409 1.00 89.88 371 ARG A N 1
ATOM 2938 C CA . ARG A 1 371 ? -22.022 13.844 0.616 1.00 89.88 371 ARG A CA 1
ATOM 2939 C C . ARG A 1 371 ? -22.009 12.467 -0.027 1.00 89.88 371 ARG A C 1
ATOM 2941 O O . ARG A 1 371 ? -21.082 12.144 -0.759 1.00 89.88 371 ARG A O 1
ATOM 2948 N N . PHE A 1 372 ? -23.022 11.656 0.236 1.00 87.62 372 PHE A N 1
ATOM 2949 C CA . PHE A 1 372 ? -23.146 10.339 -0.379 1.00 87.62 372 PHE A CA 1
ATOM 2950 C C . PHE A 1 372 ? -23.844 10.467 -1.730 1.00 87.62 372 PHE A C 1
ATOM 2952 O O . PHE A 1 372 ? -24.928 11.043 -1.823 1.00 87.62 372 PHE A O 1
ATOM 2959 N N . MET A 1 373 ? -23.202 9.948 -2.772 1.00 85.25 373 MET A N 1
ATOM 2960 C CA . MET A 1 373 ? -23.679 10.013 -4.150 1.00 85.25 373 MET A CA 1
ATOM 2961 C C . MET A 1 373 ? -23.948 8.593 -4.666 1.00 85.25 373 MET A C 1
ATOM 2963 O O . MET A 1 373 ? -23.158 7.697 -4.363 1.00 85.25 373 MET A O 1
ATOM 2967 N N . PRO A 1 374 ? -25.037 8.361 -5.418 1.00 86.75 374 PRO A N 1
ATOM 2968 C CA . PRO A 1 374 ? -25.292 7.065 -6.036 1.00 86.75 374 PRO A CA 1
ATOM 2969 C C . PRO A 1 374 ? -24.288 6.792 -7.157 1.00 86.75 374 PRO A C 1
ATOM 2971 O O . PRO A 1 374 ? -23.916 7.707 -7.894 1.00 86.75 374 PRO A O 1
ATOM 2974 N N . LEU A 1 375 ? -23.881 5.531 -7.298 1.00 83.19 375 LEU A N 1
ATOM 2975 C CA . LEU A 1 375 ? -23.015 5.079 -8.388 1.00 83.19 375 LEU A CA 1
ATOM 2976 C C . LEU A 1 375 ? -23.705 5.253 -9.757 1.00 83.19 375 LEU A C 1
ATOM 2978 O O . LEU A 1 375 ? -23.116 5.805 -10.685 1.00 83.19 375 LEU A O 1
ATOM 2982 N N . ASP A 1 376 ? -24.985 4.877 -9.849 1.00 81.94 376 ASP A N 1
ATOM 2983 C CA . ASP A 1 376 ? -25.813 5.037 -11.048 1.00 81.94 376 ASP A CA 1
ATOM 2984 C C . ASP A 1 376 ? -26.547 6.385 -11.043 1.00 81.94 376 ASP A C 1
ATOM 2986 O O . ASP A 1 376 ? -27.663 6.525 -10.541 1.00 81.94 376 ASP A O 1
ATOM 2990 N N . THR A 1 377 ? -25.949 7.398 -11.666 1.00 64.50 377 THR A N 1
ATOM 2991 C CA . THR A 1 377 ? -26.563 8.735 -11.799 1.00 64.50 377 THR A CA 1
ATOM 2992 C C . THR A 1 377 ? -27.814 8.759 -12.697 1.00 64.50 377 THR A C 1
ATOM 2994 O O . THR A 1 377 ? -28.620 9.687 -12.600 1.00 64.50 377 THR A O 1
ATOM 2997 N N . GLY A 1 378 ? -28.010 7.736 -13.543 1.00 55.09 378 GLY A N 1
ATOM 2998 C CA . GLY A 1 378 ? -29.132 7.615 -14.488 1.00 55.09 378 GLY A CA 1
ATOM 2999 C C . GLY A 1 378 ? -30.450 7.120 -13.877 1.00 55.09 378 GLY A C 1
ATOM 3000 O O . GLY A 1 378 ? -31.521 7.403 -14.412 1.00 55.09 378 GLY A O 1
ATOM 3001 N N . LYS A 1 379 ? -30.406 6.445 -12.723 1.00 48.03 379 LYS A N 1
ATOM 3002 C CA . LYS A 1 379 ? -31.596 6.165 -11.914 1.00 48.03 379 LYS A CA 1
ATOM 3003 C C . LYS A 1 379 ? -31.702 7.267 -10.872 1.00 48.03 379 LYS A C 1
ATOM 3005 O O . LYS A 1 379 ? -31.197 7.138 -9.763 1.00 48.03 379 LYS A O 1
ATOM 3010 N N . ARG A 1 380 ? -32.396 8.358 -11.208 1.00 41.31 380 ARG A N 1
ATOM 3011 C CA . ARG A 1 380 ? -32.975 9.226 -10.176 1.00 41.31 380 ARG A CA 1
ATOM 3012 C C . ARG A 1 380 ? -33.962 8.381 -9.366 1.00 41.31 380 ARG A C 1
ATOM 3014 O O . ARG A 1 380 ? -35.156 8.381 -9.646 1.00 41.31 380 ARG A O 1
ATOM 3021 N N . THR A 1 381 ? -33.486 7.672 -8.347 1.00 40.25 381 THR A N 1
ATOM 3022 C CA . THR A 1 381 ? -34.311 7.457 -7.160 1.00 40.25 381 THR A CA 1
ATOM 3023 C C . THR A 1 381 ? -34.682 8.855 -6.694 1.00 40.25 381 THR A C 1
ATOM 3025 O O . THR A 1 381 ? -33.796 9.682 -6.475 1.00 40.25 381 THR A O 1
ATOM 3028 N N . GLY A 1 382 ? -35.978 9.149 -6.746 1.00 34.72 382 GLY A N 1
ATOM 3029 C CA . GLY A 1 382 ? -36.519 10.495 -6.812 1.00 34.72 382 GLY A CA 1
ATOM 3030 C C . GLY A 1 382 ? -35.898 11.497 -5.845 1.00 34.72 382 GLY A C 1
ATOM 3031 O O . GLY A 1 382 ? -35.484 11.185 -4.731 1.00 34.72 382 GLY A O 1
ATOM 3032 N N . THR A 1 383 ? -35.922 12.748 -6.286 1.00 34.53 383 THR A N 1
ATOM 3033 C CA . THR A 1 383 ? -36.104 13.909 -5.419 1.00 34.53 383 THR A CA 1
ATOM 3034 C C . THR A 1 383 ? -37.233 13.618 -4.430 1.00 34.53 383 THR A C 1
ATOM 3036 O O . THR A 1 383 ? -38.409 13.799 -4.731 1.00 34.53 383 THR A O 1
ATOM 3039 N N . GLY A 1 384 ? -36.870 13.087 -3.275 1.00 31.33 384 GLY A N 1
ATOM 3040 C CA . GLY A 1 384 ? -37.792 12.682 -2.238 1.00 31.33 384 GLY A CA 1
ATOM 3041 C C . GLY A 1 384 ? -37.004 12.609 -0.954 1.00 31.33 384 GLY A C 1
ATOM 3042 O O . GLY A 1 384 ? -36.199 11.703 -0.759 1.00 31.33 384 GLY A O 1
ATOM 3043 N N . THR A 1 385 ? -37.217 13.612 -0.115 1.00 33.84 385 THR A N 1
ATOM 3044 C CA . THR A 1 385 ? -36.969 13.637 1.322 1.00 33.84 385 THR A CA 1
ATOM 3045 C C . THR A 1 385 ? -37.272 12.261 1.924 1.00 33.84 385 THR A C 1
ATOM 3047 O O . THR A 1 385 ? -38.397 11.955 2.295 1.00 33.84 385 THR A O 1
ATOM 3050 N N . SER A 1 386 ? -36.264 11.398 1.967 1.00 31.03 386 SER A N 1
ATOM 3051 C CA . SER A 1 386 ? -36.345 10.056 2.531 1.00 31.03 386 SER A CA 1
ATOM 3052 C C . SER A 1 386 ? -35.113 9.943 3.402 1.00 31.03 386 SER A C 1
ATOM 3054 O O . SER A 1 386 ? -33.992 9.919 2.897 1.00 31.03 386 SER A O 1
ATOM 3056 N N . GLY A 1 387 ? -35.305 10.012 4.716 1.00 31.50 387 GLY A N 1
ATOM 3057 C CA . GLY A 1 387 ? -34.223 9.994 5.690 1.00 31.50 387 GLY A CA 1
ATOM 3058 C C . GLY A 1 387 ? -33.467 8.671 5.645 1.00 31.50 387 GLY A C 1
ATOM 3059 O O . GLY A 1 387 ? -33.774 7.754 6.399 1.00 31.50 387 GLY A O 1
ATOM 3060 N N . PHE A 1 388 ? -32.465 8.564 4.778 1.00 33.59 388 PHE A N 1
ATOM 3061 C CA . PHE A 1 388 ? -31.532 7.449 4.810 1.00 33.59 388 PHE A CA 1
ATOM 3062 C C . PHE A 1 388 ? -30.617 7.633 6.012 1.00 33.59 388 PHE A C 1
ATOM 3064 O O . PHE A 1 388 ? -29.889 8.619 6.083 1.00 33.59 388 PHE A O 1
ATOM 3071 N N . ARG A 1 389 ? -30.682 6.690 6.956 1.00 32.12 389 ARG A N 1
ATOM 3072 C CA . ARG A 1 389 ? -29.709 6.534 8.036 1.00 32.12 389 ARG A CA 1
ATOM 3073 C C . ARG A 1 389 ? -28.605 5.601 7.555 1.00 32.12 389 ARG A C 1
ATOM 3075 O O . ARG A 1 389 ? -28.727 4.387 7.691 1.00 32.12 389 ARG A O 1
ATOM 3082 N N . THR A 1 390 ? -27.530 6.143 6.992 1.00 41.53 390 THR A N 1
ATOM 3083 C CA . THR A 1 390 ? -26.379 5.308 6.613 1.00 41.53 390 THR A CA 1
ATOM 3084 C C . THR A 1 390 ? -25.479 5.121 7.824 1.00 41.53 390 THR A C 1
ATOM 3086 O O . THR A 1 390 ? -24.889 6.089 8.305 1.00 41.53 390 THR A O 1
ATOM 3089 N N . GLY A 1 391 ? -25.399 3.882 8.317 1.00 33.19 391 GLY A N 1
ATOM 3090 C CA . GLY A 1 391 ? -24.440 3.478 9.338 1.00 33.19 391 GLY A CA 1
ATOM 3091 C C . GLY A 1 391 ? -23.019 3.631 8.806 1.00 33.19 391 GLY A C 1
ATOM 3092 O O . GLY A 1 391 ? -22.656 2.967 7.843 1.00 33.19 391 GLY A O 1
ATOM 3093 N N . LEU A 1 392 ? -22.232 4.506 9.415 1.00 47.38 392 LEU A N 1
ATOM 3094 C CA . LEU A 1 392 ? -20.895 4.855 8.955 1.00 47.38 392 LEU A CA 1
ATOM 3095 C C . LEU A 1 392 ? -19.908 4.534 10.063 1.00 47.38 392 LEU A C 1
ATOM 3097 O O . LEU A 1 392 ? -20.046 5.051 11.162 1.00 47.38 392 LEU A O 1
ATOM 3101 N N . LEU A 1 393 ? -18.927 3.679 9.815 1.00 44.22 393 LEU A N 1
ATOM 3102 C CA . LEU A 1 393 ? -17.833 3.517 10.761 1.00 44.22 393 LEU A CA 1
ATOM 3103 C C . LEU A 1 393 ? -16.792 4.595 10.464 1.00 44.22 393 LEU A C 1
ATOM 3105 O O . LEU A 1 393 ? -16.109 4.514 9.448 1.00 44.22 393 LEU A O 1
ATOM 3109 N N . LEU A 1 394 ? -16.718 5.610 11.328 1.00 49.56 394 LEU A N 1
ATOM 3110 C CA . LEU A 1 394 ? -15.789 6.729 11.212 1.00 49.56 394 LEU A CA 1
ATOM 3111 C C . LEU A 1 394 ? -14.622 6.616 12.163 1.00 49.56 394 LEU A C 1
ATOM 3113 O O . LEU A 1 394 ? -14.757 6.174 13.304 1.00 49.56 394 LEU A O 1
ATOM 3117 N N . ARG A 1 395 ? -13.492 7.124 11.690 1.00 51.94 395 ARG A N 1
ATOM 3118 C CA . ARG A 1 395 ? -12.269 7.218 12.454 1.00 51.94 395 ARG A CA 1
ATOM 3119 C C . ARG A 1 395 ? -11.606 8.572 12.213 1.00 51.94 395 ARG A C 1
ATOM 3121 O O . ARG A 1 395 ? -11.173 8.850 11.100 1.00 51.94 395 ARG A O 1
ATOM 3128 N N . SER A 1 396 ? -11.515 9.374 13.266 1.00 47.44 396 SER A N 1
ATOM 3129 C CA . SER A 1 396 ? -10.710 10.594 13.351 1.00 47.44 396 SER A CA 1
ATOM 3130 C C . SER A 1 396 ? -10.045 10.621 14.730 1.00 47.44 396 SER A C 1
ATOM 3132 O O . SER A 1 396 ? -10.661 10.252 15.734 1.00 47.44 396 SER A O 1
ATOM 3134 N N . GLU A 1 397 ? -8.761 10.977 14.798 1.00 34.38 397 GLU A N 1
ATOM 3135 C CA . GLU A 1 397 ? -8.115 11.221 16.090 1.00 34.38 397 GLU A CA 1
ATOM 3136 C C . GLU A 1 397 ? -8.779 12.439 16.761 1.00 34.38 397 GLU A C 1
ATOM 3138 O O . GLU A 1 397 ? -9.039 13.445 16.108 1.00 34.38 397 GLU A O 1
ATOM 3143 N N . ASN A 1 398 ? -9.041 12.337 18.069 1.00 33.25 398 ASN A N 1
ATOM 3144 C CA . ASN A 1 398 ? -9.682 13.343 18.931 1.00 33.25 398 ASN A CA 1
ATOM 3145 C C . ASN A 1 398 ? -11.185 13.606 18.729 1.00 33.25 398 ASN A C 1
ATOM 3147 O O . ASN A 1 398 ? -11.617 14.740 18.540 1.00 33.25 398 ASN A O 1
ATOM 3151 N N . VAL A 1 399 ? -12.018 12.597 18.993 1.00 32.78 399 VAL A N 1
ATOM 3152 C CA . VAL A 1 399 ? -13.353 12.868 19.551 1.00 32.78 399 VAL A CA 1
ATOM 3153 C C . VAL A 1 399 ? -13.242 12.783 21.071 1.00 32.78 399 VAL A C 1
ATOM 3155 O O . VAL A 1 399 ? -13.257 11.687 21.642 1.00 32.78 399 VAL A O 1
ATOM 3158 N N . ARG A 1 400 ? -13.095 13.951 21.714 1.00 28.00 400 ARG A N 1
ATOM 3159 C CA . ARG A 1 400 ? -13.307 14.115 23.160 1.00 28.00 400 ARG A CA 1
ATOM 3160 C C . ARG A 1 400 ? -14.618 13.425 23.541 1.00 28.00 400 ARG A C 1
ATOM 3162 O O . ARG A 1 400 ? -15.637 13.630 22.885 1.00 28.00 400 ARG A O 1
ATOM 3169 N N . ASN A 1 401 ? -14.568 12.625 24.602 1.00 28.77 401 ASN A N 1
ATOM 3170 C CA . ASN A 1 401 ? -15.740 12.087 25.279 1.00 28.77 401 ASN A CA 1
ATOM 3171 C C . ASN A 1 401 ? -16.698 13.237 25.620 1.00 28.77 401 ASN A C 1
ATOM 3173 O O . ASN A 1 401 ? -16.459 13.970 26.576 1.00 28.77 401 ASN A O 1
ATOM 3177 N N . TYR A 1 402 ? -17.786 13.386 24.868 1.00 27.48 402 TYR A N 1
ATOM 3178 C CA . TYR A 1 402 ? -19.004 13.918 25.456 1.00 27.48 402 TYR A CA 1
ATOM 3179 C C . TYR A 1 402 ? -19.659 12.748 26.183 1.00 27.48 402 TYR A C 1
ATOM 3181 O O . TYR A 1 402 ? -20.252 11.868 25.564 1.00 27.48 402 TYR A O 1
ATOM 3189 N N . TYR A 1 403 ? -19.479 12.720 27.503 1.00 29.06 403 TYR A N 1
ATOM 3190 C CA . TYR A 1 403 ? -20.418 12.049 28.390 1.00 29.06 403 TYR A CA 1
ATOM 3191 C C . TYR A 1 403 ? -21.810 12.611 28.079 1.00 29.06 403 TYR A C 1
ATOM 3193 O O . TYR A 1 403 ? -22.068 13.789 28.314 1.00 29.06 403 TYR A O 1
ATOM 3201 N N . GLY A 1 404 ? -22.668 11.782 27.493 1.00 27.62 404 GLY A N 1
ATOM 3202 C CA . GLY A 1 404 ? -24.078 12.069 27.272 1.00 27.62 404 GLY A CA 1
ATOM 3203 C C . GLY A 1 404 ? -24.910 11.229 28.228 1.00 27.62 404 GLY A C 1
ATOM 3204 O O . GLY A 1 404 ? -25.206 10.081 27.928 1.00 27.62 404 GLY A O 1
ATOM 3205 N N . GLU A 1 405 ? -25.221 11.835 29.372 1.00 26.89 405 GLU A N 1
ATOM 3206 C CA . GLU A 1 405 ? -26.465 11.657 30.129 1.00 26.89 405 GLU A CA 1
ATOM 3207 C C . GLU A 1 405 ? -26.779 10.249 30.669 1.00 26.89 405 GLU A C 1
ATOM 3209 O O . GLU A 1 405 ? -27.484 9.439 30.071 1.00 26.89 405 GLU A O 1
ATOM 3214 N N . LEU A 1 406 ? -26.350 10.025 31.916 1.00 24.84 406 LEU A N 1
ATOM 3215 C CA . LEU A 1 406 ? -27.145 9.249 32.868 1.00 24.84 406 LEU A CA 1
ATOM 3216 C C . LEU A 1 406 ? -28.545 9.891 32.961 1.00 24.84 406 LEU A C 1
ATOM 3218 O O . LEU A 1 406 ? -28.626 11.101 33.196 1.00 24.84 406 LEU A O 1
ATOM 3222 N N . PRO A 1 407 ? -29.645 9.136 32.799 1.00 29.27 407 PRO A N 1
ATOM 3223 C CA . PRO A 1 407 ? -30.979 9.682 32.986 1.00 29.27 407 PRO A CA 1
ATOM 3224 C C . PRO A 1 407 ? -31.178 9.996 34.472 1.00 29.27 407 PRO A C 1
ATOM 3226 O O . PRO A 1 407 ? -31.286 9.098 35.306 1.00 29.27 407 PRO A O 1
ATOM 3229 N N . ASN A 1 408 ? -31.220 11.287 34.804 1.00 28.78 408 ASN A N 1
ATOM 3230 C CA . ASN A 1 408 ? -31.684 11.742 36.107 1.00 28.78 408 ASN A CA 1
ATOM 3231 C C . ASN A 1 408 ? -33.151 11.339 36.275 1.00 28.78 408 ASN A C 1
ATOM 3233 O O . ASN A 1 408 ? -34.042 11.861 35.602 1.00 28.78 408 ASN A O 1
ATOM 3237 N N . LEU A 1 409 ? -33.369 10.418 37.211 1.00 30.92 409 LEU A N 1
ATOM 3238 C CA . LEU A 1 409 ? -34.618 10.217 37.929 1.00 30.92 409 LEU A CA 1
ATOM 3239 C C . LEU A 1 409 ? -35.174 11.585 38.353 1.00 30.92 409 LEU A C 1
ATOM 3241 O O . LEU A 1 409 ? -34.601 12.258 39.207 1.00 30.92 409 LEU A O 1
ATOM 3245 N N . ARG A 1 410 ? -36.292 12.002 37.754 1.00 29.66 410 ARG A N 1
ATOM 3246 C CA . ARG A 1 410 ? -37.192 12.967 38.385 1.00 29.66 410 ARG A CA 1
ATOM 3247 C C . ARG A 1 410 ? -38.310 12.184 39.045 1.00 29.66 410 ARG A C 1
ATOM 3249 O O . ARG A 1 410 ? -39.176 11.628 38.373 1.00 29.66 410 ARG A O 1
ATOM 3256 N N . GLU A 1 411 ? -38.242 12.150 40.368 1.00 30.72 411 GLU A N 1
ATOM 3257 C CA . GLU A 1 411 ? -39.380 11.910 41.239 1.00 30.72 411 GLU A CA 1
ATOM 3258 C C . GLU A 1 411 ? -40.497 12.897 40.880 1.00 30.72 411 GLU A C 1
ATOM 3260 O O . GLU A 1 411 ? -40.320 14.115 40.918 1.00 30.72 411 GLU A O 1
ATOM 3265 N N . ASN A 1 412 ? -41.652 12.349 40.512 1.00 31.27 412 ASN A N 1
ATOM 3266 C CA . ASN A 1 412 ? -42.919 13.058 40.552 1.00 31.27 412 ASN A CA 1
ATOM 3267 C C . ASN A 1 412 ? -43.479 12.945 41.975 1.00 31.27 412 ASN A C 1
ATOM 3269 O O . ASN A 1 412 ? -44.025 11.913 42.354 1.00 31.27 412 ASN A O 1
ATOM 3273 N N . GLY A 1 413 ? -43.373 14.033 42.726 1.00 28.41 413 GLY A N 1
ATOM 3274 C CA . GLY A 1 413 ? -44.251 14.406 43.834 1.00 28.41 413 GLY A CA 1
ATOM 3275 C C . GLY A 1 413 ? -44.245 15.936 43.843 1.00 28.41 413 GLY A C 1
ATOM 3276 O O . GLY A 1 413 ? -43.185 16.536 43.922 1.00 28.41 413 GLY A O 1
ATOM 3277 N N . GLY A 1 414 ? -45.329 16.660 43.589 1.00 26.11 414 GLY A N 1
ATOM 3278 C CA . GLY A 1 414 ? -46.676 16.444 44.089 1.00 26.11 414 GLY A CA 1
ATOM 3279 C C . GLY A 1 414 ? -46.921 17.418 45.239 1.00 26.11 414 GLY A C 1
ATOM 3280 O O . GLY A 1 414 ? -46.967 16.979 46.376 1.00 26.11 414 GLY A O 1
ATOM 3281 N N . VAL A 1 415 ? -47.046 18.718 44.938 1.00 32.81 415 VAL A N 1
ATOM 3282 C CA . VAL A 1 415 ? -47.790 19.710 45.739 1.00 32.81 415 VAL A CA 1
ATOM 3283 C C . VAL A 1 415 ? -48.286 20.795 44.776 1.00 32.81 415 VAL A C 1
ATOM 3285 O O . VAL A 1 415 ? -47.467 21.462 44.142 1.00 32.81 415 VAL A O 1
ATOM 3288 N N . GLY A 1 416 ? -49.609 20.951 44.674 1.00 28.88 416 GLY A N 1
ATOM 3289 C CA . GLY A 1 416 ? -50.291 21.958 43.856 1.00 28.88 416 GLY A CA 1
ATOM 3290 C C . GLY A 1 416 ? -51.461 21.377 43.090 1.00 28.88 416 GLY A C 1
ATOM 3291 O O . GLY A 1 416 ? -51.239 21.041 41.908 1.00 28.88 416 GLY A O 1
#

Organism: Escherichia coli (NCBI:txid562)

Sequence (416 aa):
MEHCSAGPCASGIFANPEEKNWLNALLHPLIQQETQHQIQQATSPYVLWVVPLLVENSLYKKANRVLVVDVSPETQLKRTMQRDDVTREHVEQILAAQATREARLAVADDVIDNNGAPDAIASDVARLHAHYFAACVAVCLIGKTVMQTQVLFEHPLNEKMRTWLRIEFLIQQLTVNLPIVDHAGALHFFRNVSELLDVFERGEVRTELLKELDRQQRKLQTWIGVPGVDQSRIEALIQQLKAAGSVLISAPRIGQFLREDRLIALVRQRLSIPGGCCSFDLPTLHIWLHLPQAQRDSQVETWIASLNPLTQALTMVLDLIRQSAPFRKQTSLNGFYQDNGGDADLLRLNLSLDSQLYPQISGHKSRFAIRFMPLDTGKRTGTGTSGFRTGLLLRSENVRNYYGELPNLRENGGVG

Secondary structure (DSSP, 8-state):
-------GGGTTTTS-HHHHHHHHHHHHHHHHHHHHHHHHH--SSS-----TTTTTTTGGGGSS--EEEE--HHHHHHHHHHHH---HHHHHHHHHTS--HHHHHHT-SEEEE-SS-HHHHHHHHHHHHHHHHHHHHHHHHTT--S--SEEEEEEESSHHHHHHHHHHHHHHHHHHT-S--SHHHHHHHHHHHHHHHHHHHHS-HHHHHHHHHHHHHHHHHTTTT-TT--HHHHHHHHHHHHHHHHHHHHSPSTTHHHHH-HHHHHHHHHHTSTTTTSTTT-HHHHHHTTS-HHHHHHHHHHHHHTTHHHHHHHHHHHHHHTTSS--EEEEEBTTEEEEE-TT-SEEEEEEEGGGTEEEEEEEETTEEEEEEEES-TTS---S------EEEEEE-S-------------------

Radius of gyration: 28.64 Å; Cα contacts (8 Å, |Δi|>4): 392; chains: 1; bounding box: 72×71×79 Å

InterPro domains:
  IPR001977 Dephospho-CoA kinase [PF01121] (12-116)
  IPR001977 Dephospho-CoA kinase [PS51219] (1-139)
  IPR001977 Dephospho-CoA kinase [TIGR00152] (13-129)
  IPR009777 Cell division protein ZapD [MF_01092] (150-393)
  IPR009777 Cell division protein ZapD [PF07072] (165-371)
  IPR009777 Cell division protein ZapD [PTHR39455] (147-380)
  IPR027417 P-loop containing nucleoside triphosphate hydrolase [G3DSA:3.40.50.300] (9-145)
  IPR027417 P-loop containing nucleoside triphosphate hydrolase [SSF52540] (13-129)
  IPR027462 Z ring-associated protein D, C-terminal [G3DSA:2.60.440.10] (322-389)
  IPR036268 ZapD domain superfamily [SSF160950] (150-381)